Protein AF-A0A386WQY4-F1 (afdb_monomer_lite)

InterPro domains:
  IPR002477 Peptidoglycan binding-like [PF01471] (412-459)
  IPR017853 Glycoside hydrolase superfamily [SSF51445] (83-223)
  IPR036365 PGBD-like superfamily [SSF47090] (406-459)
  IPR036366 PGBD superfamily [G3DSA:1.10.101.10] (400-471)

Secondary structure (DSSP, 8-state):
-HHHHHHTTT--EEEEEE-TTPPPPPTTSTTTHHHHHTTPEEEEEESS--HHHHHHHHTTPPTT--EEEEESSSGGG--SSPPPHHHHHHHHHHHHHHHTTSTTGGGEEE--EEEHHHHHHSTT--TTS-SS--S-EEEEEEE-TT---HHHHTHHHHHHHHHH-PPEEEEEEEE-SSTTHHHHHHHHHHHHHHHT-S-EEE--SGGG--TTSTTHHHHHHHHHHHHS-B--HHHHHHHHHHHHHHGGGT--GGGS--SPPTT--SSTT--TTTPPTT-HHHHS-HHHHHH-SSB--EEEE---EEEETTEEEEHHHHHHHHHHHHHTT-GGGTTEEEEEE-SSSS--EEEETTS------GGGGTSEEEEE-HHHHHTT----HHHHHHHHHTTSS-TTTTTTS-EETT-BSHHHHHHHHHHHHTT---SS-SSB--HHHHHHHHHHHHTTT----S-EE-HHHHHHHHHHHHHHHTTTPPPP---S-PPPHHHHHHHHHHHHTT-PPP-

pLDDT: mean 82.4, std 17.1, range [25.8, 98.62]

Sequence (511 aa):
MAEMLARFEGTGVGRIFVGPGDPLPSWDGPVLGPLVAAGAVVHLSYKTNPLADVLAWVARKPPGLLLKLTRNHEPEQQRGGDPTVAQFHAAWAELVAALADVPGRDEMLLGPVYTRYWWEKHPGDRRWLLRVPVDFVGWDVYSDLGYRSPADLLSIPRQVAAETGVPYLVAELGALPGAGRAAWMRAMVAAIAADGGLTACWYHREGWDLTDQPDLPVWQAIIKEATVTTAPPNLLAVRALLLAELGLHGLAPGEVGIVGDPAHRGGYHCGRDRVVSGDYSVVESSRDRAGLSGYASGLDVGEFSVRSGGTTHNLRTFSTWMVRQCASGAADARDIREVIYSPDGRTVRRWDACGRRTSGDGSHVYHTHFSFFRDATKAGRDLTPLFRRYLAEIGLTTTEGVAQMFCKHGDRGENVRALQYALHNIGFPPGTIDGTYGDATAAALKKAEASIGVTSDGKTYDADSYTRIQALFVKRFSAGERGPKGDPGGLTMDQVATELAARITAGPAAT

Radius of gyration: 27.29 Å; chains: 1; bounding box: 58×56×79 Å

Organism: NCBI:txid479978

Foldseek 3Di:
DLVVCVLQPLAQEDEDEAAAPRADDACCDPRNVNCVVVLHAYEYEYENDDLVSVLVRVLRDDPPHAYEYAYQAALVVVPRRRDDLVVLQVVVVVNCVVLVPDPCSVSYFYEYEHEPVSCVVVPPDCSNPHPDDGQEYEYAFEEEPVLDALCVRCVVQVVVCVVPVHAYAYSEYFYADDPCPLVSVLRNLLSCVLSVHPYHDYDQDDRGHPPPDPCSVSSSVSSCLQQAEFAFLQLLVQLLVCCLQFVVFPWDSLQWFFAADPVDAADQNAAPNRYDVVGCQQPLDPLSVVLGTSYRQKTKTFWGWDQAPNDIDIQLNVLVVLLVCCVVPPVLNVQWQKKWADNPLAAIFMDGPSPPGTGDDNVRSGIMMIGGRSNCSSVVPNNCPSVQVVCVVRPSAPPVPPVVLKDFAQDFDSSQLSLQVLLVLLPQHLPDSHRHRHPSQLNSLQVQCVVVVDHDSSGICHPVSVVSSSVSVCVSCSVGNHHPDPDPDDDDPVVVVVVVVVVVVPPDDDD

Structure (mmCIF, N/CA/C/O backbone):
data_AF-A0A386WQY4-F1
#
_entry.id   AF-A0A386WQY4-F1
#
loop_
_atom_site.group_PDB
_atom_site.id
_atom_site.type_symbol
_atom_site.label_atom_id
_atom_site.label_alt_id
_atom_site.label_comp_id
_atom_site.label_asym_id
_atom_site.label_entity_id
_atom_site.label_seq_id
_atom_site.pdbx_PDB_ins_code
_atom_site.Cartn_x
_atom_site.Cartn_y
_atom_site.Cartn_z
_atom_site.occupancy
_atom_site.B_iso_or_equiv
_atom_site.auth_seq_id
_atom_site.auth_comp_id
_atom_site.auth_asym_id
_atom_site.auth_atom_id
_atom_site.pdbx_PDB_model_num
ATOM 1 N N . MET A 1 1 ? 24.346 -7.335 -8.494 1.00 88.38 1 MET A N 1
ATOM 2 C CA . MET A 1 1 ? 22.966 -7.359 -7.956 1.00 88.38 1 MET A CA 1
ATOM 3 C C . MET A 1 1 ? 22.938 -7.543 -6.443 1.00 88.38 1 MET A C 1
ATOM 5 O O . MET A 1 1 ? 22.289 -6.746 -5.786 1.00 88.38 1 MET A O 1
ATOM 9 N N . ALA A 1 2 ? 23.652 -8.524 -5.876 1.00 89.25 2 ALA A N 1
ATOM 10 C CA . ALA A 1 2 ? 23.697 -8.732 -4.420 1.00 89.25 2 ALA A CA 1
ATOM 11 C C . ALA A 1 2 ? 24.032 -7.452 -3.623 1.00 89.25 2 ALA A C 1
ATOM 13 O O . ALA A 1 2 ? 23.336 -7.129 -2.668 1.00 89.25 2 ALA A O 1
ATOM 14 N N . GLU A 1 3 ? 25.021 -6.675 -4.074 1.00 90.44 3 GLU A N 1
ATOM 15 C CA . GLU A 1 3 ? 25.376 -5.385 -3.461 1.00 90.44 3 GLU A CA 1
ATOM 16 C C . GLU A 1 3 ? 24.225 -4.369 -3.483 1.00 90.44 3 GLU A C 1
ATOM 18 O O . GLU A 1 3 ? 23.991 -3.682 -2.494 1.00 90.44 3 GLU A O 1
ATOM 23 N N . MET A 1 4 ? 23.463 -4.307 -4.580 1.00 88.38 4 MET A N 1
ATOM 24 C CA . MET A 1 4 ? 22.292 -3.430 -4.679 1.00 88.38 4 MET A CA 1
ATOM 25 C C . MET A 1 4 ? 21.204 -3.858 -3.696 1.00 88.38 4 MET A C 1
ATOM 27 O O . MET A 1 4 ? 20.668 -3.014 -2.992 1.00 88.38 4 MET A O 1
ATOM 31 N N . LEU A 1 5 ? 20.914 -5.156 -3.583 1.00 87.62 5 LEU A N 1
ATOM 32 C CA . LEU A 1 5 ? 19.920 -5.652 -2.624 1.00 87.62 5 LEU A CA 1
ATOM 33 C C . LEU A 1 5 ? 20.341 -5.415 -1.170 1.00 87.62 5 LEU A C 1
ATOM 35 O O . LEU A 1 5 ? 19.499 -5.078 -0.346 1.00 87.62 5 LEU A O 1
ATOM 39 N N . ALA A 1 6 ? 21.636 -5.531 -0.866 1.00 87.50 6 ALA A N 1
ATOM 40 C CA . ALA A 1 6 ? 22.165 -5.192 0.453 1.00 87.50 6 ALA A CA 1
ATOM 41 C C . ALA A 1 6 ? 22.051 -3.687 0.748 1.00 87.50 6 ALA A C 1
ATOM 43 O O . ALA A 1 6 ? 21.754 -3.293 1.873 1.00 87.50 6 ALA A O 1
ATOM 44 N N . ARG A 1 7 ? 22.260 -2.832 -0.262 1.00 87.19 7 ARG A N 1
ATOM 45 C CA . ARG A 1 7 ? 22.142 -1.372 -0.128 1.00 87.19 7 ARG A CA 1
ATOM 46 C C . ARG A 1 7 ? 20.685 -0.904 -0.073 1.00 87.19 7 ARG A C 1
ATOM 48 O O . ARG A 1 7 ? 20.400 0.105 0.562 1.00 87.19 7 ARG A O 1
ATOM 55 N N . PHE A 1 8 ? 19.766 -1.630 -0.700 1.00 85.62 8 PHE A N 1
ATOM 56 C CA . PHE A 1 8 ? 18.338 -1.322 -0.771 1.00 85.62 8 PHE A CA 1
ATOM 57 C C . PHE A 1 8 ? 17.513 -2.476 -0.183 1.00 85.62 8 PHE A C 1
ATOM 59 O O . PHE A 1 8 ? 16.741 -3.137 -0.883 1.00 85.62 8 PHE A O 1
ATOM 66 N N . GLU A 1 9 ? 17.697 -2.731 1.115 1.00 79.88 9 GLU A N 1
ATOM 67 C CA . GLU A 1 9 ? 16.970 -3.777 1.842 1.00 79.88 9 GLU A CA 1
ATOM 68 C C . GLU A 1 9 ? 15.447 -3.599 1.700 1.00 79.88 9 GLU A C 1
ATOM 70 O O . GLU A 1 9 ? 14.927 -2.484 1.756 1.00 79.88 9 GLU A O 1
ATOM 75 N N . GLY A 1 10 ? 14.729 -4.705 1.486 1.00 73.62 10 GLY A N 1
ATOM 76 C CA . GLY A 1 10 ? 13.286 -4.698 1.220 1.00 73.62 10 GLY A CA 1
ATOM 77 C C . GLY A 1 10 ? 12.912 -4.489 -0.252 1.00 73.62 10 GLY A C 1
ATOM 78 O O . GLY A 1 10 ? 11.730 -4.397 -0.569 1.00 73.62 10 GLY A O 1
ATOM 79 N N . THR A 1 11 ? 13.882 -4.428 -1.173 1.00 83.69 11 THR A N 1
ATOM 80 C CA . THR A 1 11 ? 13.606 -4.352 -2.618 1.00 83.69 11 THR A CA 1
ATOM 81 C C . THR A 1 11 ? 12.662 -5.473 -3.066 1.00 83.69 11 THR A C 1
ATOM 83 O O . THR A 1 11 ? 13.026 -6.646 -3.075 1.00 83.69 11 THR A O 1
ATOM 86 N N . GLY A 1 12 ? 11.448 -5.098 -3.480 1.00 81.19 12 GLY A N 1
ATOM 87 C CA . GLY A 1 12 ? 10.424 -6.043 -3.938 1.00 81.19 12 GLY A CA 1
ATOM 88 C C . GLY A 1 12 ? 10.529 -6.431 -5.416 1.00 81.19 12 GLY A C 1
ATOM 89 O O . GLY A 1 12 ? 9.867 -7.372 -5.850 1.00 81.19 12 GLY A O 1
ATOM 90 N N . VAL A 1 13 ? 11.332 -5.715 -6.209 1.00 88.62 13 VAL A N 1
ATOM 91 C CA . VAL A 1 13 ? 11.499 -5.954 -7.650 1.00 88.62 13 VAL A CA 1
ATOM 92 C C . VAL A 1 13 ? 12.887 -5.535 -8.128 1.00 88.62 13 VAL A C 1
ATOM 94 O O . VAL A 1 13 ? 13.375 -4.467 -7.770 1.00 88.62 13 VAL A O 1
ATOM 97 N N . GLY A 1 14 ? 13.506 -6.351 -8.978 1.00 93.00 14 GLY A N 1
ATOM 98 C CA . GLY A 1 14 ? 14.707 -5.983 -9.725 1.00 93.00 14 GLY A CA 1
ATOM 99 C C . GLY A 1 14 ? 14.423 -5.963 -11.222 1.00 93.00 14 GLY A C 1
ATOM 100 O O . GLY A 1 14 ? 14.072 -7.000 -11.792 1.00 93.00 14 GLY A O 1
ATOM 101 N N . ARG A 1 15 ? 14.589 -4.802 -11.870 1.00 94.75 15 ARG A N 1
ATOM 102 C CA . ARG A 1 15 ? 14.500 -4.687 -13.333 1.00 94.75 15 ARG A CA 1
ATOM 103 C C . ARG A 1 15 ? 15.867 -4.910 -13.979 1.00 94.75 15 ARG A C 1
ATOM 105 O O . ARG A 1 15 ? 16.850 -4.283 -13.591 1.00 94.75 15 ARG A O 1
ATOM 112 N N . ILE A 1 16 ? 15.923 -5.809 -14.958 1.00 95.31 16 ILE A N 1
ATOM 113 C CA . ILE A 1 16 ? 17.134 -6.205 -15.683 1.00 95.31 16 ILE A CA 1
ATOM 114 C C . ILE A 1 16 ? 16.972 -5.862 -17.158 1.00 95.31 16 ILE A C 1
ATOM 116 O O . ILE A 1 16 ? 15.950 -6.192 -17.759 1.00 95.31 16 ILE A O 1
ATOM 120 N N . PHE A 1 17 ? 18.003 -5.254 -17.739 1.00 92.88 17 PHE A N 1
ATOM 121 C CA . PHE A 1 17 ? 18.056 -4.911 -19.156 1.00 92.88 17 PHE A CA 1
ATOM 122 C C . PHE A 1 17 ? 19.018 -5.845 -19.876 1.00 92.88 17 PHE A C 1
ATOM 124 O O . PHE A 1 17 ? 20.157 -6.012 -19.443 1.00 92.88 17 PHE A O 1
ATOM 131 N N . VAL A 1 18 ? 18.552 -6.434 -20.972 1.00 92.44 18 VAL A N 1
ATOM 132 C CA . VAL A 1 18 ? 19.362 -7.240 -21.890 1.00 92.44 18 VAL A CA 1
ATOM 133 C C . VAL A 1 18 ? 19.385 -6.520 -23.231 1.00 92.44 18 VAL A C 1
ATOM 135 O O . VAL A 1 18 ? 18.332 -6.282 -23.836 1.00 92.44 18 VAL A O 1
ATOM 138 N N . GLY A 1 19 ? 20.582 -6.103 -23.644 1.00 87.25 19 GLY A N 1
ATOM 139 C CA . GLY A 1 19 ? 20.791 -5.369 -24.880 1.00 87.25 19 GLY A CA 1
ATOM 140 C C . GLY A 1 19 ? 20.633 -6.254 -26.119 1.00 87.25 19 GLY A C 1
ATOM 141 O O . GLY A 1 19 ? 20.588 -7.483 -26.017 1.00 87.25 19 GLY A O 1
ATOM 142 N N . PRO A 1 20 ? 20.546 -5.644 -27.313 1.00 84.31 20 PRO A N 1
ATOM 143 C CA . PRO A 1 20 ? 20.486 -6.397 -28.555 1.00 84.31 20 PRO A CA 1
ATOM 144 C C . PRO A 1 20 ? 21.700 -7.320 -28.720 1.00 84.31 20 PRO A C 1
ATOM 146 O O . PRO A 1 20 ? 22.834 -6.855 -28.803 1.00 84.31 20 PRO A O 1
ATOM 149 N N . GLY A 1 21 ? 21.452 -8.629 -28.797 1.00 81.62 21 GLY A N 1
ATOM 150 C CA . GLY A 1 21 ? 22.493 -9.647 -28.982 1.00 81.62 21 GLY A CA 1
ATOM 151 C C . GLY A 1 21 ? 23.150 -10.144 -27.690 1.00 81.62 21 GLY A C 1
ATOM 152 O O . GLY A 1 21 ? 23.906 -11.114 -27.748 1.00 81.62 21 GLY A O 1
ATOM 153 N N . ASP A 1 22 ? 22.831 -9.554 -26.536 1.00 90.50 22 ASP A N 1
ATOM 154 C CA . ASP A 1 22 ? 23.326 -10.036 -25.249 1.00 90.50 22 ASP A CA 1
ATOM 155 C C . ASP A 1 22 ? 22.597 -11.328 -24.825 1.00 90.50 22 ASP A C 1
ATOM 157 O O . ASP A 1 22 ? 21.386 -11.479 -25.055 1.00 90.50 22 ASP A O 1
ATOM 161 N N . PRO A 1 23 ? 23.298 -12.283 -24.186 1.00 93.50 23 PRO A N 1
ATOM 162 C CA . PRO A 1 23 ? 22.673 -13.498 -23.683 1.00 93.50 23 PRO A CA 1
ATOM 163 C C . PRO A 1 23 ? 21.747 -13.202 -22.495 1.00 93.50 23 PRO A C 1
ATOM 165 O O . PRO A 1 23 ? 22.026 -12.347 -21.652 1.00 93.50 23 PRO A O 1
ATOM 168 N N . LEU A 1 24 ? 20.662 -13.974 -22.384 1.00 96.69 24 LEU A N 1
ATOM 169 C CA . LEU A 1 24 ? 19.783 -13.932 -21.214 1.00 96.69 24 LEU A CA 1
ATOM 170 C C . LEU A 1 24 ? 20.552 -14.405 -19.961 1.00 96.69 24 LEU A C 1
ATOM 172 O O . LEU A 1 24 ? 21.191 -15.460 -20.010 1.00 96.69 24 LEU A O 1
ATOM 176 N N . PRO A 1 25 ? 20.495 -13.675 -18.831 1.00 96.81 25 PRO A N 1
ATOM 177 C CA . PRO A 1 25 ? 21.245 -14.037 -17.630 1.00 96.81 25 PRO A CA 1
ATOM 178 C C . PRO A 1 25 ? 20.718 -15.337 -17.006 1.00 96.81 25 PRO A C 1
ATOM 180 O O . PRO A 1 25 ? 19.513 -15.584 -17.011 1.00 96.81 25 PRO A O 1
ATOM 183 N N . SER A 1 26 ? 21.593 -16.176 -16.442 1.00 97.19 26 SER A N 1
ATOM 184 C CA . SER A 1 26 ? 21.162 -17.421 -15.786 1.00 97.19 26 SER A CA 1
ATOM 185 C C . SER A 1 26 ? 20.431 -17.149 -14.465 1.00 97.19 26 SER A C 1
ATOM 187 O O . SER A 1 26 ? 20.742 -16.186 -13.760 1.00 97.19 26 SER A O 1
ATOM 189 N N . TRP A 1 27 ? 19.460 -18.006 -14.127 1.00 97.31 27 TRP A N 1
ATOM 190 C CA . TRP A 1 27 ? 18.611 -17.878 -12.930 1.00 97.31 27 TRP A CA 1
ATOM 191 C C . TRP A 1 27 ? 19.378 -17.987 -11.609 1.00 97.31 27 TRP A C 1
ATOM 193 O O . TRP A 1 27 ? 18.999 -17.357 -10.629 1.00 97.31 27 TRP A O 1
ATOM 203 N N . ASP A 1 28 ? 20.463 -18.752 -11.597 1.00 96.31 28 ASP A N 1
ATOM 204 C CA . ASP A 1 28 ? 21.390 -18.957 -10.480 1.00 96.31 28 ASP A CA 1
ATOM 205 C C . ASP A 1 28 ? 22.640 -18.061 -10.560 1.00 96.31 28 ASP A C 1
ATOM 207 O O . ASP A 1 28 ? 23.502 -18.094 -9.684 1.00 96.31 28 ASP A O 1
ATOM 211 N N . GLY A 1 29 ? 22.748 -17.252 -11.616 1.00 96.12 29 GLY A N 1
ATOM 212 C CA . GLY A 1 29 ? 23.915 -16.430 -11.892 1.00 96.12 29 GLY A CA 1
ATOM 213 C C . GLY A 1 29 ? 24.003 -15.178 -11.016 1.00 96.12 29 GLY A C 1
ATOM 214 O O . GLY A 1 29 ? 23.072 -14.833 -10.289 1.00 96.12 29 GLY A O 1
ATOM 215 N N . PRO A 1 30 ? 25.091 -14.399 -11.136 1.00 95.56 30 PRO A N 1
ATOM 216 C CA . PRO A 1 30 ? 25.353 -13.234 -10.280 1.00 95.56 30 PRO A CA 1
ATOM 217 C C . PRO A 1 30 ? 24.360 -12.069 -10.462 1.00 95.56 30 PRO A C 1
ATOM 219 O O . PRO A 1 30 ? 24.329 -11.135 -9.651 1.00 95.56 30 PRO A O 1
ATOM 222 N N . VAL A 1 31 ? 23.560 -12.099 -11.535 1.00 94.31 31 VAL A N 1
ATOM 223 C CA . VAL A 1 31 ? 22.532 -11.093 -11.830 1.00 94.31 31 VAL A CA 1
ATOM 224 C C . VAL A 1 31 ? 21.185 -11.497 -11.235 1.00 94.31 31 VAL A C 1
ATOM 226 O O . VAL A 1 31 ? 20.646 -10.741 -10.432 1.00 94.31 31 VAL A O 1
ATOM 229 N N . LEU A 1 32 ? 20.651 -12.669 -11.598 1.00 97.06 32 LEU A N 1
ATOM 230 C CA . LEU A 1 32 ? 19.316 -13.096 -11.164 1.00 97.06 32 LEU A CA 1
ATOM 231 C C . LEU A 1 32 ? 19.326 -13.864 -9.845 1.00 97.06 32 LEU A C 1
ATOM 233 O O . LEU A 1 32 ? 18.408 -13.678 -9.055 1.00 97.06 32 LEU A O 1
ATOM 237 N N . GLY A 1 33 ? 20.360 -14.662 -9.574 1.00 96.19 33 GLY A N 1
ATOM 238 C CA . GLY A 1 33 ? 20.466 -15.494 -8.372 1.00 96.19 33 GLY A CA 1
ATOM 239 C C . GLY A 1 33 ? 20.189 -14.729 -7.074 1.00 96.19 33 GLY A C 1
ATOM 240 O O . GLY A 1 33 ? 19.375 -15.193 -6.278 1.00 96.19 33 GLY A O 1
ATOM 241 N N . PRO A 1 34 ? 20.754 -13.520 -6.871 1.00 95.00 34 PRO A N 1
ATOM 242 C CA . PRO A 1 34 ? 20.434 -12.712 -5.696 1.00 95.00 34 PRO A CA 1
ATOM 243 C C . PRO A 1 34 ? 18.958 -12.288 -5.600 1.00 95.00 34 PRO A C 1
ATOM 245 O O . PRO A 1 34 ? 18.411 -12.266 -4.502 1.00 95.00 34 PRO A O 1
ATOM 248 N N . LEU A 1 35 ? 18.296 -11.978 -6.723 1.00 91.00 35 LEU A N 1
ATOM 249 C CA . LEU A 1 35 ? 16.865 -11.630 -6.738 1.00 91.00 35 LEU A CA 1
ATOM 250 C C . LEU A 1 35 ? 15.997 -12.847 -6.420 1.00 91.00 35 LEU A C 1
ATOM 252 O O . LEU A 1 35 ? 15.073 -12.744 -5.617 1.00 91.00 35 LEU A O 1
ATOM 256 N N . VAL A 1 36 ? 16.335 -13.998 -7.007 1.00 89.00 36 VAL A N 1
ATOM 257 C CA . VAL A 1 36 ? 15.668 -15.278 -6.740 1.00 89.00 36 VAL A CA 1
ATOM 258 C C . VAL A 1 36 ? 15.781 -15.635 -5.259 1.00 89.00 36 VAL A C 1
ATOM 260 O O . VAL A 1 36 ? 14.773 -15.938 -4.628 1.00 89.00 36 VAL A O 1
ATOM 263 N N . ALA A 1 37 ? 16.983 -15.543 -4.684 1.00 85.12 37 ALA A N 1
ATOM 264 C CA . ALA A 1 37 ? 17.224 -15.839 -3.273 1.00 85.12 37 ALA A CA 1
ATOM 265 C C . ALA A 1 37 ? 16.461 -14.896 -2.326 1.00 85.12 37 ALA A C 1
ATOM 267 O O . ALA A 1 37 ? 16.034 -15.319 -1.255 1.00 85.12 37 ALA A O 1
ATOM 268 N N . ALA A 1 38 ? 16.264 -13.637 -2.726 1.00 79.38 38 ALA A N 1
ATOM 269 C CA . ALA A 1 38 ? 15.490 -12.657 -1.967 1.00 79.38 38 ALA A CA 1
ATOM 270 C C . ALA A 1 38 ? 13.965 -12.792 -2.152 1.00 79.38 38 ALA A C 1
ATOM 272 O O . ALA A 1 38 ? 13.213 -12.073 -1.498 1.00 79.38 38 ALA A O 1
ATOM 273 N N . GLY A 1 39 ? 13.493 -13.660 -3.057 1.00 81.62 39 GLY A N 1
ATOM 274 C CA . GLY A 1 39 ? 12.077 -13.734 -3.431 1.00 81.62 39 GLY A CA 1
ATOM 275 C C . GLY A 1 39 ? 11.560 -12.463 -4.118 1.00 81.62 39 GLY A C 1
ATOM 276 O O . GLY A 1 39 ? 10.354 -12.221 -4.143 1.00 81.62 39 GLY A O 1
ATOM 277 N N . ALA A 1 40 ? 12.457 -11.632 -4.656 1.00 85.31 40 ALA A N 1
ATOM 278 C CA . ALA A 1 40 ? 12.096 -10.401 -5.342 1.00 85.31 40 ALA A CA 1
ATOM 279 C C . ALA A 1 40 ? 11.530 -10.705 -6.736 1.00 85.31 40 ALA A C 1
ATOM 281 O O . ALA A 1 40 ? 11.987 -11.615 -7.429 1.00 85.31 40 ALA A O 1
ATOM 282 N N . VAL A 1 41 ? 10.568 -9.897 -7.185 1.00 89.25 41 VAL A N 1
ATOM 283 C CA . VAL A 1 41 ? 10.041 -9.991 -8.552 1.00 89.25 41 VAL A CA 1
ATOM 284 C C . VAL A 1 41 ? 11.166 -9.697 -9.543 1.00 89.25 41 VAL A C 1
ATOM 286 O O . VAL A 1 41 ? 11.862 -8.687 -9.426 1.00 89.25 41 VAL A O 1
ATOM 289 N N . VAL A 1 42 ? 11.319 -10.538 -10.563 1.00 95.25 42 VAL A N 1
ATOM 290 C CA . VAL A 1 42 ? 12.253 -10.267 -11.664 1.00 95.25 42 VAL A CA 1
ATOM 291 C C . VAL A 1 42 ? 11.492 -9.560 -12.775 1.00 95.25 42 VAL A C 1
ATOM 293 O O . VAL A 1 42 ? 10.530 -10.113 -13.293 1.00 95.25 42 VAL A O 1
ATOM 296 N N . HIS A 1 43 ? 11.907 -8.354 -13.173 1.00 97.56 43 HIS A N 1
ATOM 297 C CA . HIS A 1 43 ? 11.387 -7.681 -14.370 1.00 97.56 43 HIS A CA 1
ATOM 298 C C . HIS A 1 43 ? 12.448 -7.665 -15.465 1.00 97.56 43 HIS A C 1
ATOM 300 O O . HIS A 1 43 ? 13.339 -6.824 -15.471 1.00 97.56 43 HIS A O 1
ATOM 306 N N . LEU A 1 44 ? 12.357 -8.593 -16.413 1.00 97.31 44 LEU A N 1
ATOM 3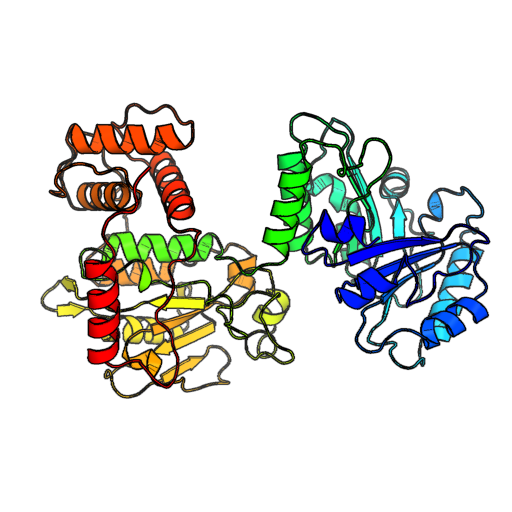07 C CA . LEU A 1 44 ? 13.285 -8.663 -17.534 1.00 97.31 44 LEU A CA 1
ATOM 308 C C . LEU A 1 44 ? 12.777 -7.821 -18.713 1.00 97.31 44 LEU A C 1
ATOM 310 O O . LEU A 1 44 ? 11.714 -8.089 -19.273 1.00 97.31 44 LEU A O 1
ATOM 314 N N . SER A 1 45 ? 13.565 -6.825 -19.111 1.00 95.56 45 SER A N 1
ATOM 315 C CA . SER A 1 45 ? 13.410 -6.060 -20.349 1.00 95.56 45 SER A CA 1
ATOM 316 C C . SER A 1 45 ? 14.507 -6.467 -21.332 1.00 95.56 45 SER A C 1
ATOM 318 O O . SER A 1 45 ? 15.684 -6.287 -21.040 1.00 95.56 45 SER A O 1
ATOM 320 N N . TYR A 1 46 ? 14.149 -7.003 -22.497 1.00 93.88 46 TYR A N 1
ATOM 321 C CA . TYR A 1 46 ? 15.129 -7.508 -23.468 1.00 93.88 46 TYR A CA 1
ATOM 322 C C . TYR A 1 46 ? 14.829 -7.041 -24.895 1.00 93.88 46 TYR A C 1
ATOM 324 O O . TYR A 1 46 ? 13.680 -6.726 -25.225 1.00 93.88 46 TYR A O 1
ATOM 332 N N . LYS A 1 47 ? 15.860 -6.989 -25.747 1.00 89.06 47 LYS A N 1
ATOM 333 C CA . LYS A 1 47 ? 15.745 -6.665 -27.179 1.00 89.06 47 LYS A CA 1
ATOM 334 C C . LYS A 1 47 ? 16.317 -7.802 -28.031 1.00 89.06 47 LYS A C 1
ATOM 336 O O . LYS A 1 47 ? 17.315 -8.409 -27.675 1.00 89.06 47 LYS A O 1
ATOM 341 N N . THR A 1 48 ? 15.667 -8.081 -29.162 1.00 81.31 48 THR A N 1
ATOM 342 C CA . THR A 1 48 ? 16.159 -8.944 -30.262 1.00 81.31 48 THR A CA 1
ATOM 343 C C . THR A 1 48 ? 16.553 -10.403 -29.947 1.00 81.31 48 THR A C 1
ATOM 345 O O . THR A 1 48 ? 16.980 -11.094 -30.869 1.00 81.31 48 THR A O 1
ATOM 348 N N . ASN A 1 49 ? 16.398 -10.919 -28.719 1.00 91.25 49 ASN A N 1
ATOM 349 C CA . ASN A 1 49 ? 16.635 -12.344 -28.438 1.00 91.25 49 ASN A CA 1
ATOM 350 C C . ASN A 1 49 ? 15.652 -13.243 -29.225 1.00 91.25 49 ASN A C 1
ATOM 352 O O . ASN A 1 49 ? 14.452 -12.929 -29.271 1.00 91.25 49 ASN A O 1
ATOM 356 N N . PRO A 1 50 ? 16.123 -14.359 -29.823 1.00 92.62 50 PRO A N 1
ATOM 357 C CA . PRO A 1 50 ? 15.257 -15.337 -30.476 1.00 92.62 50 PRO A CA 1
ATOM 358 C C . PRO A 1 50 ? 14.207 -15.895 -29.514 1.00 92.62 50 PRO A C 1
ATOM 360 O O . PRO A 1 50 ? 14.505 -16.198 -28.359 1.00 92.62 50 PRO A O 1
ATOM 363 N N . LEU A 1 51 ? 12.975 -16.083 -29.997 1.00 93.88 51 LEU A N 1
ATOM 364 C CA . LEU A 1 51 ? 11.882 -16.590 -29.164 1.00 93.88 51 LEU A CA 1
ATOM 365 C C . LEU A 1 51 ? 12.210 -17.961 -28.555 1.00 93.88 51 LEU A C 1
ATOM 367 O O . LEU A 1 51 ? 11.931 -18.181 -27.382 1.00 93.88 51 LEU A O 1
ATOM 371 N N . ALA A 1 52 ? 12.852 -18.854 -29.313 1.00 94.69 52 ALA A N 1
ATOM 372 C CA . ALA A 1 52 ? 13.256 -20.171 -28.820 1.00 94.69 52 ALA A CA 1
ATOM 373 C C . ALA A 1 52 ? 14.162 -20.083 -27.577 1.00 94.69 52 ALA A C 1
ATOM 375 O O . ALA A 1 52 ? 13.963 -20.828 -26.616 1.00 94.69 52 ALA A O 1
ATOM 376 N N . ASP A 1 53 ? 15.095 -19.128 -27.554 1.00 95.25 53 ASP A N 1
ATOM 377 C CA . ASP A 1 53 ? 16.000 -18.922 -26.421 1.00 95.25 53 ASP A CA 1
ATOM 378 C C . ASP A 1 53 ? 15.251 -18.369 -25.206 1.00 95.25 53 ASP A C 1
ATOM 380 O O . ASP A 1 53 ? 15.488 -18.802 -24.077 1.00 95.25 53 ASP A O 1
ATOM 384 N N . VAL A 1 54 ? 14.303 -17.453 -25.436 1.00 95.44 54 VAL A N 1
ATOM 385 C CA . VAL A 1 54 ? 13.429 -16.908 -24.386 1.00 95.44 54 VAL A CA 1
ATOM 386 C C . VAL A 1 54 ? 12.568 -18.013 -23.777 1.00 95.44 54 VAL A C 1
ATOM 388 O O . VAL A 1 54 ? 12.507 -18.121 -22.556 1.00 95.44 54 VAL A O 1
ATOM 391 N N . LEU A 1 55 ? 11.947 -18.867 -24.594 1.00 95.56 55 LEU A N 1
ATOM 392 C CA . LEU A 1 55 ? 11.133 -19.988 -24.114 1.00 95.56 55 LEU A CA 1
ATOM 393 C C . LEU A 1 55 ? 11.975 -20.996 -23.327 1.00 95.56 55 LEU A C 1
ATOM 395 O O . LEU A 1 55 ? 11.579 -21.414 -22.240 1.00 95.56 55 LEU A O 1
ATOM 399 N N . ALA A 1 56 ? 13.168 -21.338 -23.823 1.00 95.38 56 ALA A N 1
ATOM 400 C CA . ALA A 1 56 ? 14.091 -22.220 -23.115 1.00 95.38 56 ALA A CA 1
ATOM 401 C C . ALA A 1 56 ? 14.552 -21.616 -21.778 1.00 95.38 56 ALA A C 1
ATOM 403 O O . ALA A 1 56 ? 14.740 -22.338 -20.798 1.00 95.38 56 ALA A O 1
ATOM 404 N N . TRP A 1 57 ? 14.739 -20.297 -21.723 1.00 96.31 57 TRP A N 1
ATOM 405 C CA . TRP A 1 57 ? 15.087 -19.581 -20.501 1.00 96.31 57 TRP A CA 1
ATOM 406 C C . TRP A 1 57 ? 13.924 -19.540 -19.500 1.00 96.31 57 TRP A C 1
ATOM 408 O O . TRP A 1 57 ? 14.132 -19.861 -18.329 1.00 96.31 57 TRP A O 1
ATOM 418 N N . VAL A 1 58 ? 12.703 -19.240 -19.956 1.00 95.75 58 VAL A N 1
ATOM 419 C CA . VAL A 1 58 ? 11.477 -19.266 -19.137 1.00 95.75 58 VAL A CA 1
ATOM 420 C C . VAL A 1 58 ? 11.223 -20.659 -18.565 1.00 95.75 58 VAL A C 1
ATOM 422 O O . VAL A 1 58 ? 10.909 -20.776 -17.386 1.00 95.75 58 VAL A O 1
ATOM 425 N N . ALA A 1 59 ? 11.435 -21.720 -19.348 1.00 94.12 59 ALA A N 1
ATOM 426 C CA . ALA A 1 59 ? 11.251 -23.101 -18.897 1.00 94.12 59 ALA A CA 1
ATOM 427 C C . ALA A 1 59 ? 12.160 -23.496 -17.715 1.00 94.12 59 ALA A C 1
ATOM 429 O O . ALA A 1 59 ? 11.889 -24.477 -17.029 1.00 94.12 59 ALA A O 1
ATOM 430 N N . ARG A 1 60 ? 13.240 -22.741 -17.468 1.00 95.00 60 ARG A N 1
ATOM 431 C CA . ARG A 1 60 ? 14.155 -22.932 -16.330 1.00 95.00 60 ARG A CA 1
ATOM 432 C C . ARG A 1 60 ? 13.869 -21.993 -15.152 1.00 95.00 60 ARG A C 1
ATOM 434 O O . ARG A 1 60 ? 14.650 -21.980 -14.203 1.00 95.00 60 ARG A O 1
ATOM 441 N N . LYS A 1 61 ? 12.796 -21.193 -15.209 1.00 94.38 61 LYS A N 1
ATOM 442 C CA . LYS A 1 61 ? 12.409 -20.278 -14.128 1.00 94.38 61 LYS A CA 1
ATOM 443 C C . LYS A 1 61 ? 12.130 -21.069 -12.842 1.00 94.38 61 LYS A C 1
ATOM 445 O O . LYS A 1 61 ? 11.378 -22.042 -12.892 1.00 94.38 61 LYS A O 1
ATOM 450 N N . PRO A 1 62 ? 12.657 -20.639 -11.682 1.00 91.19 62 PRO A N 1
ATOM 451 C CA . PRO A 1 62 ? 12.281 -21.217 -10.397 1.00 91.19 62 PRO A CA 1
ATOM 452 C C . PRO A 1 62 ? 10.758 -21.135 -10.153 1.00 91.19 62 PRO A C 1
ATOM 454 O O . PRO A 1 62 ? 10.159 -20.090 -10.441 1.00 91.19 62 PRO A O 1
ATOM 457 N N . PRO A 1 63 ? 10.113 -22.193 -9.632 1.00 83.69 63 PRO A N 1
ATOM 458 C CA . PRO A 1 63 ? 8.685 -22.169 -9.307 1.00 83.69 63 PRO A CA 1
ATOM 459 C C . PRO A 1 63 ? 8.391 -21.164 -8.182 1.00 83.69 63 PRO A C 1
ATOM 461 O O . PRO A 1 63 ? 9.224 -20.962 -7.298 1.00 83.69 63 PRO A O 1
ATOM 464 N N . GLY A 1 64 ? 7.228 -20.513 -8.216 1.00 76.88 64 GLY A N 1
ATOM 465 C CA . GLY A 1 64 ? 6.812 -19.499 -7.239 1.00 76.88 64 GLY A CA 1
ATOM 466 C C . GLY A 1 64 ? 7.439 -18.112 -7.431 1.00 76.88 64 GLY A C 1
ATOM 467 O O . GLY A 1 64 ? 7.013 -17.152 -6.790 1.00 76.88 64 GLY A O 1
ATOM 468 N N . LEU A 1 65 ? 8.431 -17.970 -8.318 1.00 83.06 65 LEU A N 1
ATOM 469 C CA . LEU A 1 65 ? 9.031 -16.676 -8.641 1.00 83.06 65 LEU A CA 1
ATOM 470 C C . LEU A 1 65 ? 8.159 -15.914 -9.642 1.00 83.06 65 LEU A C 1
ATOM 472 O O . LEU A 1 65 ? 8.013 -16.353 -10.785 1.00 83.06 65 LEU A O 1
ATOM 476 N N . LEU A 1 66 ? 7.661 -14.741 -9.250 1.00 85.94 66 LEU A N 1
ATOM 477 C CA . LEU A 1 66 ? 6.937 -13.858 -10.161 1.00 85.94 66 LEU A CA 1
ATOM 478 C C . LEU A 1 66 ? 7.904 -13.204 -11.163 1.00 85.94 66 LEU A C 1
ATOM 480 O O . LEU A 1 66 ? 8.865 -12.530 -10.777 1.00 85.94 66 LEU A O 1
ATOM 484 N N . LEU A 1 67 ? 7.614 -13.367 -1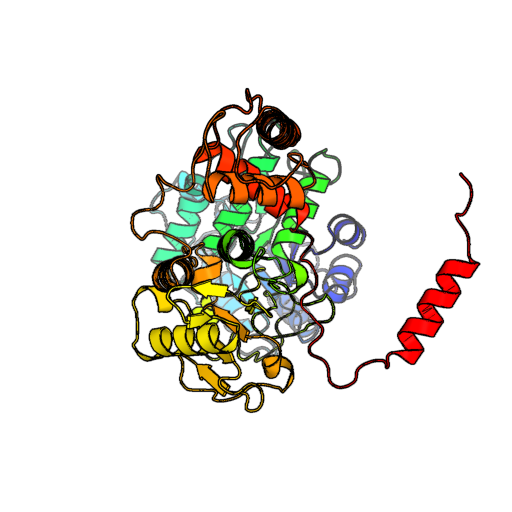2.452 1.00 93.62 67 LEU A N 1
ATOM 485 C CA . LEU A 1 67 ? 8.382 -12.793 -13.556 1.00 93.62 67 LEU A CA 1
ATOM 486 C C . LEU A 1 67 ? 7.547 -11.758 -14.312 1.00 93.62 67 LEU A C 1
ATOM 488 O O . LEU A 1 67 ? 6.471 -12.061 -14.808 1.00 93.62 67 LEU A O 1
ATOM 492 N N . LYS A 1 68 ? 8.077 -10.550 -14.480 1.00 98.00 68 LYS A N 1
ATOM 493 C CA . LYS A 1 68 ? 7.583 -9.551 -15.432 1.00 98.00 68 LYS A CA 1
ATOM 494 C C . LYS A 1 68 ? 8.448 -9.579 -16.681 1.00 98.00 68 LYS A C 1
ATOM 496 O O . LYS A 1 68 ? 9.671 -9.484 -16.577 1.00 98.00 68 LYS A O 1
ATOM 501 N N . LEU A 1 69 ? 7.834 -9.685 -17.852 1.00 97.38 69 LEU A N 1
ATOM 502 C CA . LEU A 1 69 ? 8.553 -9.803 -19.115 1.00 97.38 69 LEU A CA 1
ATOM 503 C C . LEU A 1 69 ? 8.147 -8.693 -20.085 1.00 97.38 69 LEU A C 1
ATOM 505 O O . LEU A 1 69 ? 6.972 -8.524 -20.413 1.00 97.38 69 LEU A O 1
ATOM 509 N N . THR A 1 70 ? 9.152 -7.974 -20.578 1.00 97.50 70 THR A N 1
ATOM 510 C CA . THR A 1 70 ? 9.003 -6.909 -21.569 1.00 97.50 70 THR A CA 1
ATOM 511 C C . THR A 1 70 ? 9.932 -7.179 -22.747 1.00 97.50 70 THR A C 1
ATOM 513 O O . THR A 1 70 ? 11.156 -7.128 -22.617 1.00 97.50 70 THR A O 1
ATOM 516 N N . ARG A 1 71 ? 9.343 -7.442 -23.917 1.00 95.25 71 ARG A N 1
ATOM 517 C CA . ARG A 1 71 ? 10.062 -7.554 -25.192 1.00 95.25 71 ARG A CA 1
ATOM 518 C C . ARG A 1 71 ? 10.092 -6.196 -25.886 1.00 95.25 71 ARG A C 1
ATOM 520 O O . ARG A 1 71 ? 9.045 -5.569 -26.032 1.00 95.25 71 ARG A O 1
ATOM 527 N N . ASN A 1 72 ? 11.268 -5.790 -26.363 1.00 93.94 72 ASN A N 1
ATOM 528 C CA . ASN A 1 72 ? 11.500 -4.527 -27.070 1.00 93.94 72 ASN A CA 1
ATOM 529 C C . ASN A 1 72 ? 11.017 -3.318 -26.250 1.00 93.94 72 ASN A C 1
ATOM 531 O O . ASN A 1 72 ? 10.030 -2.687 -26.614 1.00 93.94 72 ASN A O 1
ATOM 535 N N . HIS A 1 73 ? 11.678 -3.046 -25.119 1.00 92.69 73 HIS A N 1
ATOM 536 C CA . HIS A 1 73 ? 11.382 -1.866 -24.298 1.00 92.69 73 HIS A CA 1
ATOM 537 C C . HIS A 1 73 ? 11.600 -0.567 -25.086 1.00 92.69 73 HIS A C 1
ATOM 539 O O . HIS A 1 73 ? 12.525 -0.493 -25.897 1.00 92.69 73 HIS A O 1
ATOM 545 N N . GLU A 1 74 ? 10.755 0.430 -24.813 1.00 93.06 74 GLU A N 1
ATOM 546 C CA . GLU A 1 74 ? 10.804 1.782 -25.383 1.00 93.06 74 GLU A CA 1
ATOM 547 C C . GLU A 1 74 ? 10.887 1.825 -26.925 1.00 93.06 74 GLU A C 1
ATOM 549 O O . GLU A 1 74 ? 11.684 2.586 -27.485 1.00 93.06 74 GLU A O 1
ATOM 554 N N . PRO A 1 75 ? 10.077 1.028 -27.652 1.00 94.00 75 PRO A N 1
ATOM 555 C CA . PRO A 1 75 ? 10.217 0.884 -29.101 1.00 94.00 75 PRO A CA 1
ATOM 556 C C . PRO A 1 75 ? 9.980 2.206 -29.849 1.00 94.00 75 PRO A C 1
ATOM 558 O O . PRO A 1 75 ? 10.402 2.365 -30.992 1.00 94.00 75 PRO A O 1
ATOM 561 N N . GLU A 1 76 ? 9.313 3.178 -29.228 1.00 94.69 76 GLU A N 1
ATOM 562 C CA . GLU A 1 76 ? 8.982 4.467 -29.830 1.00 94.69 76 GLU A CA 1
ATOM 563 C C . GLU A 1 76 ? 10.185 5.401 -29.941 1.00 94.69 76 GLU A C 1
ATOM 565 O O . GLU A 1 76 ? 10.133 6.374 -30.700 1.00 94.69 76 GLU A O 1
ATOM 570 N N . GLN A 1 77 ? 11.266 5.115 -29.208 1.00 90.94 77 GLN A N 1
ATOM 571 C CA . GLN A 1 77 ? 12.507 5.873 -29.320 1.00 90.94 77 GLN A CA 1
ATOM 572 C C . GLN A 1 77 ? 13.173 5.681 -30.684 1.00 90.94 77 GLN A C 1
ATOM 574 O O . GLN A 1 77 ? 13.863 6.594 -31.143 1.00 90.94 77 GLN A O 1
ATOM 579 N N . GLN A 1 78 ? 12.949 4.531 -31.331 1.00 91.12 78 GLN A N 1
ATOM 580 C CA . GLN A 1 78 ? 13.554 4.162 -32.612 1.00 91.12 78 GLN A CA 1
ATOM 581 C C . GLN A 1 78 ? 15.093 4.248 -32.559 1.00 91.12 78 GLN A C 1
ATOM 583 O O . GLN A 1 78 ? 15.744 4.797 -33.450 1.00 91.12 78 GLN A O 1
ATOM 588 N N . ARG A 1 79 ? 15.683 3.718 -31.480 1.00 83.25 79 ARG A N 1
ATOM 589 C CA . ARG A 1 79 ? 17.125 3.694 -31.200 1.00 83.25 79 ARG A CA 1
ATOM 590 C C . ARG A 1 79 ? 17.607 2.274 -30.913 1.00 83.25 79 ARG A C 1
ATOM 592 O O . ARG A 1 79 ? 16.959 1.508 -30.215 1.00 83.25 79 ARG A O 1
ATOM 599 N N . GLY A 1 80 ? 18.800 1.935 -31.403 1.00 69.44 80 GLY A N 1
ATOM 600 C CA . GLY A 1 80 ? 19.492 0.702 -31.006 1.00 69.44 80 GLY A CA 1
ATOM 601 C C . GLY A 1 80 ? 18.703 -0.584 -31.289 1.00 69.44 80 GLY A C 1
ATOM 602 O O . GLY A 1 80 ? 18.390 -1.329 -30.367 1.00 69.44 80 GLY A O 1
ATOM 603 N N . GLY A 1 81 ? 18.397 -0.850 -32.563 1.00 76.06 81 GLY A N 1
ATOM 604 C CA . GLY A 1 81 ? 17.752 -2.102 -32.982 1.00 76.06 81 GLY A CA 1
ATOM 605 C C . GLY A 1 81 ? 16.244 -2.178 -32.718 1.00 76.06 81 GLY A C 1
ATOM 606 O O . GLY A 1 81 ? 15.683 -3.272 -32.758 1.00 76.06 81 GLY A O 1
ATOM 607 N N . ASP A 1 82 ? 15.592 -1.043 -32.451 1.00 90.00 82 ASP A N 1
ATOM 608 C CA . ASP A 1 82 ? 14.145 -0.993 -32.240 1.00 90.00 82 ASP A CA 1
ATOM 609 C C . ASP A 1 82 ? 13.355 -1.469 -33.468 1.00 90.00 82 ASP A C 1
ATOM 611 O O . ASP A 1 82 ? 13.697 -1.136 -34.608 1.00 90.00 82 ASP A O 1
ATOM 615 N N . PRO A 1 83 ? 12.267 -2.225 -33.255 1.00 93.06 83 PRO A N 1
ATOM 616 C CA . PRO A 1 83 ? 11.420 -2.688 -34.339 1.00 93.06 83 PRO A CA 1
ATOM 617 C C . PRO A 1 83 ? 10.605 -1.539 -34.946 1.00 93.06 83 PRO A C 1
ATOM 619 O O . PRO A 1 83 ? 10.240 -0.566 -34.281 1.00 93.06 83 PRO A O 1
ATOM 622 N N . THR A 1 84 ? 10.202 -1.705 -36.204 1.00 95.75 84 THR A N 1
ATOM 623 C CA . THR A 1 84 ? 9.054 -0.962 -36.744 1.00 95.75 84 THR A CA 1
ATOM 624 C C . THR A 1 84 ? 7.781 -1.315 -35.965 1.00 95.75 84 THR A C 1
ATOM 626 O O . THR A 1 84 ? 7.694 -2.379 -35.352 1.00 95.75 84 THR A O 1
ATOM 629 N N . VAL A 1 85 ? 6.740 -0.480 -36.044 1.00 96.81 85 VAL A N 1
ATOM 630 C CA . VAL A 1 85 ? 5.438 -0.767 -35.408 1.00 96.81 85 VAL A CA 1
ATOM 631 C C . VAL A 1 85 ? 4.914 -2.155 -35.800 1.00 96.81 85 VAL A C 1
ATOM 633 O O . VAL A 1 85 ? 4.516 -2.933 -34.940 1.00 96.81 85 VAL A O 1
ATOM 636 N N . ALA A 1 86 ? 4.960 -2.506 -37.088 1.00 97.25 86 ALA A N 1
ATOM 637 C CA . ALA A 1 86 ? 4.490 -3.808 -37.561 1.00 97.25 86 ALA A CA 1
ATOM 638 C C . ALA A 1 86 ? 5.292 -4.971 -36.951 1.00 97.25 86 ALA A C 1
ATOM 640 O O . ALA A 1 86 ? 4.707 -5.944 -36.479 1.00 97.25 86 ALA A O 1
ATOM 641 N N . GLN A 1 87 ? 6.621 -4.845 -36.902 1.00 95.81 87 GLN A N 1
ATOM 642 C CA . GLN A 1 87 ? 7.493 -5.842 -36.276 1.00 95.81 87 GLN A CA 1
ATOM 643 C C . GLN A 1 87 ? 7.258 -5.945 -34.765 1.00 95.81 87 GLN A C 1
ATOM 645 O O . GLN A 1 87 ? 7.278 -7.047 -34.228 1.00 95.81 87 GLN A O 1
ATOM 650 N N . PHE A 1 88 ? 6.998 -4.828 -34.080 1.00 96.50 88 PHE A N 1
ATOM 651 C CA . PHE A 1 88 ? 6.689 -4.806 -32.652 1.00 96.50 88 PHE A CA 1
ATOM 652 C C . PHE A 1 88 ? 5.416 -5.599 -32.343 1.00 96.50 88 PHE A C 1
ATOM 654 O O . PHE A 1 88 ? 5.437 -6.492 -31.497 1.00 96.50 88 PHE A O 1
ATOM 661 N N . HIS A 1 89 ? 4.331 -5.328 -33.076 1.00 97.69 89 HIS A N 1
ATOM 662 C CA . HIS A 1 89 ? 3.066 -6.052 -32.920 1.00 97.69 89 HIS A CA 1
ATOM 663 C C . HIS A 1 89 ? 3.207 -7.539 -33.254 1.00 97.69 89 HIS A C 1
ATOM 665 O O . HIS A 1 89 ? 2.726 -8.376 -32.494 1.00 97.69 89 HIS A O 1
ATOM 671 N N . ALA A 1 90 ? 3.905 -7.878 -34.343 1.00 96.81 90 ALA A N 1
ATOM 672 C CA . ALA A 1 90 ? 4.147 -9.270 -34.720 1.00 96.81 90 ALA A CA 1
ATOM 673 C C . ALA A 1 90 ? 4.951 -10.023 -33.645 1.00 96.81 90 ALA A C 1
ATOM 675 O O . ALA A 1 90 ? 4.565 -11.114 -33.234 1.00 96.81 90 ALA A O 1
ATOM 676 N N . ALA A 1 91 ? 6.020 -9.409 -33.131 1.00 95.44 91 ALA A N 1
ATOM 677 C CA . ALA A 1 91 ? 6.863 -9.984 -32.089 1.00 95.44 91 ALA A CA 1
ATOM 678 C C . ALA A 1 91 ? 6.105 -10.223 -30.771 1.00 95.44 91 ALA A C 1
ATOM 680 O O . ALA A 1 91 ? 6.347 -11.217 -30.083 1.00 95.44 91 ALA A O 1
ATOM 681 N N . TRP A 1 92 ? 5.194 -9.325 -30.396 1.00 97.56 92 TRP A N 1
ATOM 682 C CA . TRP A 1 92 ? 4.369 -9.505 -29.202 1.00 97.56 92 TRP A CA 1
ATOM 683 C C . TRP A 1 92 ? 3.281 -10.559 -29.391 1.00 97.56 92 TRP A C 1
ATOM 685 O O . TRP A 1 92 ? 3.068 -11.359 -28.484 1.00 97.56 92 TRP A O 1
ATOM 695 N N . ALA A 1 93 ? 2.641 -10.613 -30.561 1.00 97.50 93 ALA A N 1
ATOM 696 C CA . ALA A 1 93 ? 1.669 -11.659 -30.866 1.00 97.50 93 ALA A CA 1
ATOM 697 C C . ALA A 1 93 ? 2.297 -13.056 -30.814 1.00 97.50 93 ALA A C 1
ATOM 699 O O . ALA A 1 93 ? 1.733 -13.961 -30.204 1.00 97.50 93 ALA A O 1
ATOM 700 N N . GLU A 1 94 ? 3.494 -13.204 -31.380 1.00 96.44 94 GLU A N 1
ATOM 701 C CA . GLU A 1 94 ? 4.263 -14.447 -31.341 1.00 96.44 94 GLU A CA 1
ATOM 702 C C . GLU A 1 94 ? 4.626 -14.854 -29.900 1.00 96.44 94 GLU A C 1
ATOM 704 O O . GLU A 1 94 ? 4.409 -15.997 -29.504 1.00 96.44 94 GLU A O 1
ATOM 709 N N . LEU A 1 95 ? 5.121 -13.908 -29.089 1.00 96.44 95 LEU A N 1
ATOM 710 C CA . LEU A 1 95 ? 5.504 -14.164 -27.696 1.00 96.44 95 LEU A CA 1
ATOM 711 C C . LEU A 1 95 ? 4.304 -14.559 -26.827 1.00 96.44 95 LEU A C 1
ATOM 713 O O . LEU A 1 95 ? 4.383 -15.530 -26.080 1.00 96.44 95 LEU A O 1
ATOM 717 N N . VAL A 1 96 ? 3.204 -13.803 -26.909 1.00 96.56 96 VAL A N 1
ATOM 718 C CA . VAL A 1 96 ? 1.995 -14.064 -26.114 1.00 96.56 96 VAL A CA 1
ATOM 719 C C . VAL A 1 96 ? 1.398 -15.419 -26.482 1.00 96.56 96 VAL A C 1
ATOM 721 O O . VAL A 1 96 ? 1.048 -16.179 -25.584 1.00 96.56 96 VAL A O 1
ATOM 724 N N . ALA A 1 97 ? 1.337 -15.751 -27.776 1.00 96.38 97 ALA A N 1
ATOM 725 C CA . ALA A 1 97 ? 0.861 -17.056 -28.226 1.00 96.38 97 ALA A CA 1
ATOM 726 C C . ALA A 1 97 ? 1.756 -18.196 -27.719 1.00 96.38 97 ALA A C 1
ATOM 728 O O . ALA A 1 97 ? 1.253 -19.187 -27.200 1.00 96.38 97 ALA A O 1
ATOM 729 N N . ALA A 1 98 ? 3.080 -18.045 -27.808 1.00 96.25 98 ALA A N 1
ATOM 730 C CA . ALA A 1 98 ? 4.016 -19.083 -27.384 1.00 96.25 98 ALA A CA 1
ATOM 731 C C . ALA A 1 98 ? 4.042 -19.314 -25.864 1.00 96.25 98 ALA A C 1
ATOM 733 O O . ALA A 1 98 ? 4.385 -20.407 -25.419 1.00 96.25 98 ALA A O 1
ATOM 734 N N . LEU A 1 99 ? 3.687 -18.302 -25.068 1.00 95.12 99 LEU A N 1
ATOM 735 C CA . LEU A 1 99 ? 3.610 -18.398 -23.610 1.00 95.12 99 LEU A CA 1
ATOM 736 C C . LEU A 1 99 ? 2.205 -18.742 -23.091 1.00 95.12 99 LEU A C 1
ATOM 738 O O . LEU A 1 99 ? 2.044 -18.884 -21.884 1.00 95.12 99 LEU A O 1
ATOM 742 N N . ALA A 1 100 ? 1.186 -18.865 -23.943 1.00 91.69 100 ALA A N 1
ATOM 743 C CA . ALA A 1 100 ? -0.192 -19.062 -23.484 1.00 91.69 100 ALA A CA 1
ATOM 744 C C . ALA A 1 100 ? -0.358 -20.326 -22.618 1.00 91.69 100 ALA A C 1
ATOM 746 O O . ALA A 1 100 ? -1.026 -20.269 -21.588 1.00 91.69 100 ALA A O 1
ATOM 747 N N . ASP A 1 101 ? 0.321 -21.413 -22.995 1.00 87.25 101 ASP A N 1
ATOM 748 C CA . ASP A 1 101 ? 0.167 -22.738 -22.379 1.00 87.25 101 ASP A CA 1
ATOM 749 C C . ASP A 1 101 ? 1.444 -23.247 -21.687 1.00 87.25 101 ASP A C 1
ATOM 751 O O . ASP A 1 101 ? 1.561 -24.436 -21.376 1.00 87.25 101 ASP A O 1
ATOM 755 N N . VAL A 1 102 ? 2.439 -22.380 -21.448 1.00 88.69 102 VAL A N 1
ATOM 756 C CA . VAL A 1 102 ? 3.649 -22.821 -20.737 1.00 88.69 102 VAL A CA 1
ATOM 757 C C . VAL A 1 102 ? 3.359 -23.047 -19.246 1.00 88.69 102 VAL A C 1
ATOM 759 O O . VAL A 1 102 ? 2.651 -22.246 -18.626 1.00 88.69 102 VAL A O 1
ATOM 762 N N . PRO A 1 103 ? 3.928 -24.099 -18.627 1.00 85.00 103 PRO A N 1
ATOM 763 C CA . PRO A 1 103 ? 3.850 -24.283 -17.181 1.00 85.00 103 PRO A CA 1
ATOM 764 C C . PRO A 1 103 ? 4.345 -23.043 -16.423 1.00 85.00 103 PRO A C 1
ATOM 766 O O . PRO A 1 103 ? 5.416 -22.516 -16.725 1.00 85.00 103 PRO A O 1
ATOM 769 N N . GLY A 1 104 ? 3.568 -22.581 -15.439 1.00 80.69 104 GLY A N 1
ATOM 770 C CA . GLY A 1 104 ? 3.887 -21.387 -14.647 1.00 80.69 104 GLY A CA 1
ATOM 771 C C . GLY A 1 104 ? 3.554 -20.052 -15.325 1.00 80.69 104 GLY A C 1
ATOM 772 O O . GLY A 1 104 ? 4.047 -19.016 -14.883 1.00 80.69 104 GLY A O 1
ATOM 773 N N . ARG A 1 105 ? 2.736 -20.036 -16.391 1.00 88.56 105 ARG A N 1
ATOM 774 C CA . ARG A 1 105 ? 2.245 -18.801 -17.038 1.00 88.56 105 ARG A CA 1
ATOM 775 C C . ARG A 1 105 ? 1.513 -17.862 -16.070 1.00 88.56 105 ARG A C 1
ATOM 777 O O . ARG A 1 105 ? 1.580 -16.647 -16.244 1.00 88.56 105 ARG A O 1
ATOM 784 N N . ASP A 1 106 ? 0.832 -18.393 -15.064 1.00 83.69 106 ASP A N 1
ATOM 785 C CA . ASP A 1 106 ? 0.173 -17.643 -13.987 1.00 83.69 106 ASP A CA 1
ATOM 786 C C . ASP A 1 106 ? 1.163 -16.921 -13.055 1.00 83.69 106 ASP A C 1
ATOM 788 O O . ASP A 1 106 ? 0.816 -15.923 -12.426 1.00 83.69 106 ASP A O 1
ATOM 792 N N . GLU A 1 107 ? 2.424 -17.356 -13.039 1.00 86.19 107 GLU A N 1
ATOM 793 C CA . GLU A 1 107 ? 3.541 -16.695 -12.355 1.00 86.19 107 GLU A CA 1
ATOM 794 C C . GLU A 1 107 ? 4.282 -15.699 -13.269 1.00 86.19 107 GLU A C 1
ATOM 796 O O . GLU A 1 107 ? 5.380 -15.231 -12.946 1.00 86.19 107 GLU A O 1
ATOM 801 N N . MET A 1 108 ? 3.710 -15.374 -14.431 1.00 92.56 108 MET A N 1
ATOM 802 C CA . MET A 1 108 ? 4.287 -14.452 -15.405 1.00 92.56 108 MET A CA 1
ATOM 803 C C . MET A 1 108 ? 3.329 -13.300 -15.692 1.00 92.56 108 MET A C 1
ATOM 805 O O . MET A 1 108 ? 2.136 -13.493 -15.896 1.00 92.56 108 MET A O 1
ATOM 809 N N . LEU A 1 109 ? 3.868 -12.090 -15.764 1.00 94.12 109 LEU A N 1
ATOM 810 C CA . LEU A 1 109 ? 3.156 -10.895 -16.190 1.00 94.12 109 LEU A CA 1
ATOM 811 C C . LEU A 1 109 ? 3.839 -10.357 -17.444 1.00 94.12 109 LEU A C 1
ATOM 813 O O . LEU A 1 109 ? 5.033 -10.054 -17.436 1.00 94.12 109 LEU A O 1
ATOM 817 N N . LEU A 1 110 ? 3.091 -10.247 -18.531 1.00 97.06 110 LEU A N 1
ATOM 818 C CA . LEU A 1 110 ? 3.582 -9.788 -19.822 1.00 97.06 110 LEU A CA 1
ATOM 819 C C . LEU A 1 110 ? 3.106 -8.359 -20.058 1.00 97.06 110 LEU A C 1
ATOM 821 O O . LEU A 1 110 ? 1.917 -8.077 -19.933 1.00 97.06 110 LEU A O 1
ATOM 825 N N . GLY A 1 111 ? 4.007 -7.454 -20.426 1.00 97.25 111 GLY A N 1
ATOM 826 C CA . GLY A 1 111 ? 3.599 -6.085 -20.725 1.00 97.25 111 GLY A CA 1
ATOM 827 C C . GLY A 1 111 ? 4.678 -5.249 -21.408 1.00 97.25 111 GLY A C 1
ATOM 828 O O . GLY A 1 111 ? 5.875 -5.437 -21.144 1.00 97.25 111 GLY A O 1
ATOM 829 N N . PRO A 1 112 ? 4.282 -4.329 -22.305 1.00 97.38 112 PRO A N 1
ATOM 830 C CA . PRO A 1 112 ? 5.207 -3.404 -22.932 1.00 97.38 112 PRO A CA 1
ATOM 831 C C . PRO A 1 112 ? 5.669 -2.358 -21.914 1.00 97.38 112 PRO A C 1
ATOM 833 O O . PRO A 1 112 ? 4.989 -2.103 -20.920 1.00 97.38 112 PRO A O 1
ATOM 836 N N . VAL A 1 113 ? 6.822 -1.742 -22.170 1.00 97.12 113 VAL A N 1
ATOM 837 C CA . VAL A 1 113 ? 7.289 -0.559 -21.436 1.00 97.12 113 VAL A CA 1
ATOM 838 C C . VAL A 1 113 ? 7.556 0.545 -22.446 1.00 97.12 113 VAL A C 1
ATOM 840 O O . VAL A 1 113 ? 8.233 0.302 -23.446 1.00 97.12 113 VAL A O 1
ATOM 843 N N . TYR A 1 114 ? 7.004 1.721 -22.176 1.00 96.38 114 TYR A N 1
ATOM 844 C CA . TYR A 1 114 ? 6.989 2.874 -23.066 1.00 96.38 114 TYR A CA 1
ATOM 845 C C . TYR A 1 114 ? 7.663 4.086 -22.431 1.00 96.38 114 TYR A C 1
ATOM 847 O O . TYR A 1 114 ? 7.639 4.264 -21.209 1.00 96.38 114 TYR A O 1
ATOM 855 N N . THR A 1 115 ? 8.153 4.996 -23.274 1.00 93.62 115 THR A N 1
ATOM 856 C CA . THR A 1 115 ? 8.563 6.316 -22.782 1.00 93.62 115 THR A CA 1
ATOM 857 C C . THR A 1 115 ? 7.375 7.238 -22.634 1.00 93.62 115 THR A C 1
ATOM 859 O O . THR A 1 115 ? 6.672 7.548 -23.595 1.00 93.62 115 THR A O 1
ATOM 862 N N . ARG A 1 116 ? 7.204 7.807 -21.445 1.00 91.25 116 ARG A N 1
ATOM 863 C CA . ARG A 1 116 ? 6.180 8.832 -21.231 1.00 91.25 116 ARG A CA 1
ATOM 864 C C . ARG A 1 116 ? 6.347 10.032 -22.176 1.00 91.25 116 ARG A C 1
ATOM 866 O O . ARG A 1 116 ? 5.371 10.562 -22.697 1.00 91.25 116 ARG A O 1
ATOM 873 N N . TYR A 1 117 ? 7.595 10.423 -22.436 1.00 87.69 117 TYR A N 1
ATOM 874 C CA . TYR A 1 117 ? 7.946 11.592 -23.245 1.00 87.69 117 TYR A CA 1
ATOM 875 C C . TYR A 1 117 ? 7.463 11.511 -24.696 1.00 87.69 117 TYR A C 1
ATOM 877 O O . TYR A 1 117 ? 7.004 12.509 -25.256 1.00 87.69 117 TYR A O 1
ATOM 885 N N . TRP A 1 118 ? 7.559 10.337 -25.327 1.00 92.19 118 TRP A N 1
ATOM 886 C CA . TRP A 1 118 ? 7.081 10.182 -26.697 1.00 92.19 118 TRP A CA 1
ATOM 887 C C . TRP A 1 118 ? 5.567 10.397 -26.778 1.00 92.19 118 TRP A C 1
ATOM 889 O O . TRP A 1 118 ? 5.093 11.091 -27.679 1.00 92.19 118 TRP A O 1
ATOM 899 N N . TRP A 1 119 ? 4.828 9.865 -25.803 1.00 92.94 119 TRP A N 1
ATOM 900 C CA . TRP A 1 119 ? 3.370 9.943 -25.738 1.00 92.94 119 TRP A CA 1
ATOM 901 C C . TRP A 1 119 ? 2.871 11.354 -25.410 1.00 92.94 119 TRP A C 1
ATOM 903 O O . TRP A 1 119 ? 1.853 11.774 -25.954 1.00 92.94 119 TRP A O 1
ATOM 913 N N . GLU A 1 120 ? 3.614 12.123 -24.605 1.00 90.75 120 GLU A N 1
ATOM 914 C CA . GLU A 1 120 ? 3.346 13.558 -24.403 1.00 90.75 120 GLU A CA 1
ATOM 915 C C . GLU A 1 120 ? 3.427 14.346 -25.717 1.00 90.75 120 GLU A C 1
ATOM 917 O O . GLU A 1 120 ? 2.625 15.245 -25.957 1.00 90.75 120 GLU A O 1
ATOM 922 N N . LYS A 1 121 ? 4.392 14.009 -26.582 1.00 93.12 121 LYS A N 1
ATOM 923 C CA . LYS A 1 121 ? 4.596 14.684 -27.872 1.00 93.12 121 LYS A CA 1
ATOM 924 C C . LYS A 1 121 ? 3.623 14.259 -28.965 1.00 93.12 121 LYS A C 1
ATOM 926 O O . LYS A 1 121 ? 3.468 14.987 -29.942 1.00 93.12 121 LYS A O 1
ATOM 931 N N . HIS A 1 122 ? 2.998 13.096 -28.817 1.00 94.06 122 HIS A N 1
ATOM 932 C CA . HIS A 1 122 ? 2.085 12.524 -29.805 1.00 94.06 122 HIS A CA 1
ATOM 933 C C . HIS A 1 122 ? 0.738 12.187 -29.151 1.00 94.06 122 HIS A C 1
ATOM 935 O O . HIS A 1 122 ? 0.332 11.021 -29.123 1.00 94.06 122 HIS A O 1
ATOM 941 N N . PRO A 1 123 ? 0.034 13.189 -28.591 1.00 91.31 123 PRO A N 1
ATOM 942 C CA . PRO A 1 123 ? -1.224 12.953 -27.900 1.00 91.31 123 PRO A CA 1
ATOM 943 C C . PRO A 1 123 ? -2.239 12.305 -28.850 1.00 91.31 123 PRO A C 1
ATOM 945 O O . PRO A 1 123 ? -2.427 12.739 -29.984 1.00 91.31 123 PRO A O 1
ATOM 948 N N . GLY A 1 124 ? -2.887 11.241 -28.379 1.00 89.06 124 GLY A N 1
ATOM 949 C CA . GLY A 1 124 ? -3.855 10.461 -29.159 1.00 89.06 124 GLY A CA 1
ATOM 950 C C . GLY A 1 124 ? -3.253 9.432 -30.123 1.00 89.06 124 GLY A C 1
ATOM 951 O O . GLY A 1 124 ? -3.991 8.581 -30.614 1.00 89.06 124 GLY A O 1
ATOM 952 N N . ASP A 1 125 ? -1.938 9.432 -30.364 1.00 94.31 125 ASP A N 1
ATOM 953 C CA . ASP A 1 125 ? -1.304 8.359 -31.133 1.00 94.31 125 ASP A CA 1
ATOM 954 C C . ASP A 1 125 ? -1.278 7.074 -30.289 1.00 94.31 125 ASP A C 1
ATOM 956 O O . ASP A 1 125 ? -0.839 7.063 -29.136 1.00 94.31 125 ASP A O 1
ATOM 960 N N . ARG A 1 126 ? -1.820 5.990 -30.848 1.00 93.94 126 ARG A N 1
ATOM 961 C CA . ARG A 1 126 ? -1.929 4.670 -30.205 1.00 93.94 126 ARG A CA 1
ATOM 962 C C . ARG A 1 126 ? -1.252 3.574 -31.017 1.00 93.94 126 ARG A C 1
ATOM 964 O O . ARG A 1 126 ? -1.471 2.397 -30.747 1.00 93.94 126 ARG A O 1
ATOM 971 N N . ARG A 1 127 ? -0.426 3.916 -32.016 1.00 96.00 127 ARG A N 1
ATOM 972 C CA . ARG A 1 127 ? 0.174 2.912 -32.915 1.00 96.00 127 ARG A CA 1
ATOM 973 C C . ARG A 1 127 ? 1.022 1.869 -32.183 1.00 96.00 127 ARG A C 1
ATOM 975 O O . ARG A 1 127 ? 1.098 0.729 -32.633 1.00 96.00 127 ARG A O 1
ATOM 982 N N . TRP A 1 128 ? 1.621 2.246 -31.054 1.00 96.00 128 TRP A N 1
ATOM 983 C CA . TRP A 1 128 ? 2.456 1.366 -30.236 1.00 96.00 128 TRP A CA 1
ATOM 984 C C . TRP A 1 128 ? 1.681 0.548 -29.212 1.00 96.00 128 TRP A C 1
ATOM 986 O O . TRP A 1 128 ? 2.223 -0.438 -28.718 1.00 96.00 128 TRP A O 1
ATOM 996 N N . LEU A 1 129 ? 0.431 0.913 -28.911 1.00 95.25 129 LEU A N 1
ATOM 997 C CA . LEU A 1 129 ? -0.389 0.186 -27.950 1.00 95.25 129 LEU A CA 1
ATOM 998 C C . LEU A 1 129 ? -0.688 -1.215 -28.482 1.00 95.25 129 LEU A C 1
ATOM 1000 O O . LEU A 1 129 ? -1.237 -1.352 -29.576 1.00 95.25 129 LEU A O 1
ATOM 1004 N N . LEU A 1 130 ? -0.321 -2.245 -27.720 1.00 95.12 130 LEU A N 1
ATOM 1005 C CA . LEU A 1 130 ? -0.505 -3.634 -28.130 1.00 95.12 130 LEU A CA 1
ATOM 1006 C C . LEU A 1 130 ? -1.981 -4.005 -28.280 1.00 95.12 130 LEU A C 1
ATOM 1008 O O . LEU A 1 130 ? -2.840 -3.552 -27.530 1.00 95.12 130 LEU A O 1
ATOM 1012 N N . ARG A 1 131 ? -2.257 -4.869 -29.262 1.00 91.50 131 ARG A N 1
ATOM 1013 C CA . ARG A 1 131 ? -3.601 -5.400 -29.560 1.00 91.50 131 ARG A CA 1
ATOM 1014 C C . ARG A 1 131 ? -3.807 -6.834 -29.071 1.00 91.50 131 ARG A C 1
ATOM 1016 O O . ARG A 1 131 ? -4.819 -7.451 -29.385 1.00 91.50 131 ARG A O 1
ATOM 1023 N N . VAL A 1 132 ? -2.827 -7.367 -28.351 1.00 94.44 132 VAL A N 1
ATOM 1024 C CA . VAL A 1 132 ? -2.855 -8.701 -27.748 1.00 94.44 132 VAL A CA 1
ATOM 1025 C C . VAL A 1 132 ? -3.058 -8.578 -26.238 1.00 94.44 132 VAL A C 1
ATOM 1027 O O . VAL A 1 132 ? -2.699 -7.537 -25.682 1.00 94.44 132 VAL A O 1
ATOM 1030 N N . PRO A 1 133 ? -3.613 -9.601 -25.564 1.00 91.69 133 PRO A N 1
ATOM 1031 C CA . PRO A 1 133 ? -3.778 -9.573 -24.117 1.00 91.69 133 PRO A CA 1
ATOM 1032 C C . PRO A 1 133 ? -2.430 -9.403 -23.410 1.00 91.69 133 PRO A C 1
ATOM 1034 O O . PRO A 1 133 ? -1.493 -10.166 -23.647 1.00 91.69 133 PRO A O 1
ATOM 1037 N N . VAL A 1 134 ? -2.353 -8.397 -22.544 1.00 95.00 134 VAL A N 1
ATOM 1038 C CA . VAL A 1 134 ? -1.197 -8.101 -21.695 1.00 95.00 134 VAL A CA 1
ATOM 1039 C C . VAL A 1 134 ? -1.666 -7.850 -20.269 1.00 95.00 134 VAL A C 1
ATOM 1041 O O . VAL A 1 134 ? -2.794 -7.417 -20.041 1.00 95.00 134 VAL A O 1
ATOM 1044 N N . ASP A 1 135 ? -0.787 -8.126 -19.315 1.00 92.12 135 ASP A N 1
ATOM 1045 C CA . ASP A 1 135 ? -1.069 -8.063 -17.884 1.00 92.12 135 ASP A CA 1
ATOM 1046 C C . ASP A 1 135 ? -0.795 -6.666 -17.301 1.00 92.12 135 ASP A C 1
ATOM 1048 O O . ASP A 1 135 ? -1.332 -6.310 -16.253 1.00 92.12 135 ASP A O 1
ATOM 1052 N N . PHE A 1 136 ? 0.047 -5.867 -17.967 1.00 95.94 136 PHE A N 1
ATOM 1053 C CA . PHE A 1 136 ? 0.339 -4.488 -17.577 1.00 95.94 136 PHE A CA 1
ATOM 1054 C C . PHE A 1 136 ? 0.753 -3.611 -18.764 1.00 95.94 136 PHE A C 1
ATOM 1056 O O . PHE A 1 136 ? 1.181 -4.121 -19.797 1.00 95.94 136 PHE A O 1
ATOM 1063 N N . VAL A 1 137 ? 0.717 -2.286 -18.576 1.00 97.25 137 VAL A N 1
ATOM 1064 C CA . VAL A 1 137 ? 1.423 -1.306 -19.424 1.00 97.25 137 VAL A CA 1
ATOM 1065 C C . VAL A 1 137 ? 2.438 -0.532 -18.580 1.00 97.25 137 VAL A C 1
ATOM 1067 O O . VAL A 1 137 ? 2.083 0.136 -17.609 1.00 97.25 137 VAL A O 1
ATOM 1070 N N . GLY A 1 138 ? 3.719 -0.658 -18.911 1.00 97.31 138 GLY A N 1
ATOM 1071 C CA . GLY A 1 138 ? 4.819 -0.063 -18.163 1.00 97.31 138 GLY A CA 1
ATOM 1072 C C . GLY A 1 138 ? 5.268 1.284 -18.719 1.00 97.31 138 GLY A C 1
ATOM 1073 O O . GLY A 1 138 ? 5.158 1.540 -19.917 1.00 97.31 138 GLY A O 1
ATOM 1074 N N . TRP A 1 139 ? 5.811 2.125 -17.841 1.00 97.06 139 TRP A N 1
ATOM 1075 C CA . TRP A 1 139 ? 6.230 3.481 -18.184 1.00 97.06 139 TRP A CA 1
ATOM 1076 C C . TRP A 1 139 ? 7.578 3.837 -17.578 1.00 97.06 139 TRP A C 1
ATOM 1078 O O . TRP A 1 139 ? 7.792 3.616 -16.384 1.00 97.06 139 TRP A O 1
ATOM 1088 N N . ASP A 1 140 ? 8.419 4.472 -18.383 1.00 94.38 140 ASP A N 1
ATOM 1089 C CA . ASP A 1 140 ? 9.631 5.134 -17.922 1.00 94.38 140 ASP A CA 1
ATOM 1090 C C . ASP A 1 140 ? 9.307 6.613 -17.639 1.00 94.38 140 ASP A C 1
ATOM 1092 O O . ASP A 1 140 ? 8.830 7.368 -18.502 1.00 94.38 140 ASP A O 1
ATOM 1096 N N . VAL A 1 141 ? 9.462 7.001 -16.369 1.00 92.75 141 VAL A N 1
ATOM 1097 C CA . VAL A 1 141 ? 8.988 8.264 -15.793 1.00 92.75 141 VAL A CA 1
ATOM 1098 C C . VAL A 1 141 ? 10.140 8.983 -15.102 1.00 92.75 141 VAL A C 1
ATOM 1100 O O . VAL A 1 141 ? 10.587 8.617 -14.016 1.00 92.75 141 VAL A O 1
ATOM 1103 N N . TYR A 1 142 ? 10.562 10.082 -15.717 1.00 90.12 142 TYR A N 1
ATOM 1104 C CA . TYR A 1 142 ? 11.664 10.907 -15.243 1.00 90.12 142 TYR A CA 1
ATOM 1105 C C . TYR A 1 142 ? 11.218 12.339 -14.964 1.00 90.12 142 TYR A C 1
ATOM 1107 O O . TYR A 1 142 ? 10.359 12.874 -15.671 1.00 90.12 142 TYR A O 1
ATOM 1115 N N . SER A 1 143 ? 11.836 12.967 -13.965 1.00 85.81 143 SER A N 1
ATOM 1116 C CA . SER A 1 143 ? 11.675 14.390 -13.667 1.00 85.81 143 SER A CA 1
ATOM 1117 C C . SER A 1 143 ? 13.010 15.127 -13.676 1.00 85.81 143 SER A C 1
ATOM 1119 O O . SER A 1 143 ? 13.945 14.759 -12.976 1.00 85.81 143 SER A O 1
ATOM 1121 N N . ASP A 1 144 ? 13.081 16.239 -14.395 1.00 76.81 144 ASP A N 1
ATOM 1122 C CA . ASP A 1 144 ? 14.191 17.184 -14.271 1.00 76.81 144 ASP A CA 1
ATOM 1123 C C . ASP A 1 144 ? 14.152 17.936 -12.918 1.00 76.81 144 ASP A C 1
ATOM 1125 O O . ASP A 1 144 ? 13.352 17.618 -12.027 1.00 76.81 144 ASP A O 1
ATOM 1129 N N . LEU A 1 145 ? 15.012 18.954 -12.763 1.00 74.31 145 LEU A N 1
ATOM 1130 C CA . LEU A 1 145 ? 15.078 19.808 -11.566 1.00 74.31 145 LEU A CA 1
ATOM 1131 C C . LEU A 1 145 ? 13.746 20.502 -11.223 1.00 74.31 145 LEU A C 1
ATOM 1133 O O . LEU A 1 145 ? 13.606 21.016 -10.116 1.00 74.31 145 LEU A O 1
ATOM 1137 N N . GLY A 1 146 ? 12.777 20.533 -12.144 1.00 76.25 146 GLY A N 1
ATOM 1138 C CA . GLY A 1 146 ? 11.456 21.113 -11.922 1.00 76.25 146 GLY A CA 1
ATOM 1139 C C . GLY A 1 146 ? 10.517 20.259 -11.063 1.00 76.25 146 GLY A C 1
ATOM 1140 O O . GLY A 1 146 ? 9.442 20.748 -10.728 1.00 76.25 146 GLY A O 1
ATOM 1141 N N . TYR A 1 147 ? 10.888 19.015 -10.711 1.00 86.19 147 TYR A N 1
ATOM 1142 C CA . TYR A 1 147 ? 10.099 18.084 -9.877 1.00 86.19 147 TYR A CA 1
ATOM 1143 C C . TYR A 1 147 ? 8.600 18.098 -10.194 1.00 86.19 147 TYR A C 1
ATOM 1145 O O . TYR A 1 147 ? 7.764 18.370 -9.325 1.00 86.19 147 TYR A O 1
ATOM 1153 N N . ARG A 1 148 ? 8.247 17.820 -11.455 1.00 90.44 148 ARG A N 1
ATOM 1154 C CA . ARG A 1 148 ? 6.850 17.875 -11.903 1.00 90.44 148 ARG A CA 1
ATOM 1155 C C . ARG A 1 148 ? 5.967 16.976 -11.036 1.00 90.44 148 ARG A C 1
ATOM 1157 O O . ARG A 1 148 ? 6.379 15.891 -10.627 1.00 90.44 148 ARG A O 1
ATOM 1164 N N . SER A 1 149 ? 4.748 17.429 -10.745 1.00 91.94 149 SER A N 1
ATOM 1165 C CA . SER A 1 149 ? 3.873 16.739 -9.790 1.00 91.94 149 SER A CA 1
ATOM 1166 C C . SER A 1 149 ? 3.512 15.310 -10.237 1.00 91.94 149 SER A C 1
ATOM 1168 O O . SER A 1 149 ? 3.414 15.054 -11.442 1.00 91.94 149 SER A O 1
ATOM 1170 N N . PRO A 1 150 ? 3.201 14.391 -9.301 1.00 92.19 150 PRO A N 1
ATOM 1171 C CA . PRO A 1 150 ? 2.721 13.057 -9.657 1.00 92.19 150 PRO A CA 1
ATOM 1172 C C . PRO A 1 150 ? 1.455 13.063 -10.517 1.00 92.19 150 PRO A C 1
ATOM 1174 O O . PRO A 1 150 ? 1.307 12.210 -11.384 1.00 92.19 150 PRO A O 1
ATOM 1177 N N . ALA A 1 151 ? 0.553 14.030 -10.318 1.00 89.25 151 ALA A N 1
ATOM 1178 C CA . ALA A 1 151 ? -0.670 14.142 -11.114 1.00 89.25 151 ALA A CA 1
ATOM 1179 C C . ALA A 1 151 ? -0.376 14.360 -12.605 1.00 89.25 151 ALA A C 1
ATOM 1181 O O . ALA A 1 151 ? -1.046 13.788 -13.461 1.00 89.25 151 ALA A O 1
ATOM 1182 N N . ASP A 1 152 ? 0.653 15.151 -12.892 1.00 92.25 152 ASP A N 1
ATOM 1183 C CA . ASP A 1 152 ? 1.116 15.435 -14.242 1.00 92.25 152 ASP A CA 1
ATOM 1184 C C . ASP A 1 152 ? 1.928 14.259 -14.819 1.00 92.25 152 ASP A C 1
ATOM 1186 O O . ASP A 1 152 ? 1.615 13.749 -15.896 1.00 92.25 152 ASP A O 1
ATOM 1190 N N . LEU A 1 153 ? 2.908 13.740 -14.073 1.00 93.56 153 LEU A N 1
ATOM 1191 C CA . LEU A 1 153 ? 3.752 12.629 -14.530 1.00 93.56 153 LEU A CA 1
ATOM 1192 C C . LEU A 1 153 ? 2.997 11.301 -14.695 1.00 93.56 153 LEU A C 1
ATOM 1194 O O . LEU A 1 153 ? 3.390 10.477 -15.514 1.00 93.56 153 LEU A O 1
ATOM 1198 N N . LEU A 1 154 ? 1.908 11.079 -13.960 1.00 94.44 154 LEU A N 1
ATOM 1199 C CA . LEU A 1 154 ? 1.094 9.863 -14.070 1.00 94.44 154 LEU A CA 1
ATOM 1200 C C . LEU A 1 154 ? -0.145 10.045 -14.956 1.00 94.44 154 LEU A C 1
ATOM 1202 O O . LEU A 1 154 ? -0.908 9.097 -15.121 1.00 94.44 154 LEU A O 1
ATOM 1206 N N . SER A 1 155 ? -0.346 11.221 -15.560 1.00 94.38 155 SER A N 1
ATOM 1207 C CA . SER A 1 155 ? -1.518 11.513 -16.401 1.00 94.38 155 SER A CA 1
ATOM 1208 C C . SER A 1 155 ? -1.682 10.524 -17.563 1.00 94.38 155 SER A C 1
ATOM 1210 O O . SER A 1 155 ? -2.738 9.910 -17.701 1.00 94.38 155 SER A O 1
ATOM 1212 N N . ILE A 1 156 ? -0.625 10.302 -18.348 1.00 94.88 156 ILE A N 1
ATOM 1213 C CA . ILE A 1 156 ? -0.620 9.353 -19.471 1.00 94.88 156 ILE A CA 1
ATOM 1214 C C . ILE A 1 156 ? -0.776 7.898 -18.994 1.00 94.88 156 ILE A C 1
ATOM 1216 O O . ILE A 1 156 ? -1.667 7.222 -19.511 1.00 94.88 156 ILE A O 1
ATOM 1220 N N . PRO A 1 157 ? -0.001 7.402 -18.003 1.00 95.69 157 PRO A N 1
ATOM 1221 C CA . PRO A 1 157 ? -0.226 6.072 -17.437 1.00 95.69 157 PRO A CA 1
ATOM 1222 C C . PRO A 1 157 ? -1.676 5.821 -17.012 1.00 95.69 157 PRO A C 1
ATOM 1224 O O . PRO A 1 157 ? -2.250 4.793 -17.366 1.00 95.69 157 PRO A O 1
ATOM 1227 N N . ARG A 1 158 ? -2.292 6.781 -16.310 1.00 94.00 158 ARG A N 1
ATOM 1228 C CA . ARG A 1 158 ? -3.693 6.706 -15.868 1.00 94.00 158 ARG A CA 1
ATOM 1229 C C . ARG A 1 158 ? -4.664 6.706 -17.038 1.00 94.00 158 ARG A C 1
ATOM 1231 O O . ARG A 1 158 ? -5.604 5.917 -17.039 1.00 94.00 158 ARG A O 1
ATOM 1238 N N . GLN A 1 159 ? -4.434 7.564 -18.029 1.00 94.56 159 GLN A N 1
ATOM 1239 C CA . GLN A 1 159 ? -5.258 7.624 -19.230 1.00 94.56 159 GLN A CA 1
ATOM 1240 C C . GLN A 1 159 ? -5.241 6.283 -19.969 1.00 94.56 159 GLN A C 1
ATOM 1242 O O . GLN A 1 159 ? -6.299 5.738 -20.261 1.00 94.56 159 GLN A O 1
ATOM 1247 N N . VAL A 1 160 ? -4.059 5.723 -20.235 1.00 94.00 160 VAL A N 1
ATOM 1248 C CA . VAL A 1 160 ? -3.944 4.446 -20.953 1.00 94.00 160 VAL A CA 1
ATOM 1249 C C . VAL A 1 160 ? -4.521 3.294 -20.133 1.00 94.00 160 VAL A C 1
ATOM 1251 O O . VAL A 1 160 ? -5.209 2.441 -20.691 1.00 94.00 160 VAL A O 1
ATOM 1254 N N . ALA A 1 161 ? -4.313 3.279 -18.814 1.00 90.56 161 ALA A N 1
ATOM 1255 C CA . ALA A 1 161 ? -4.928 2.279 -17.944 1.00 90.56 161 ALA A CA 1
ATOM 1256 C C . ALA A 1 161 ? -6.464 2.358 -17.970 1.00 90.56 161 ALA A C 1
ATOM 1258 O O . ALA A 1 161 ? -7.132 1.331 -18.057 1.00 90.56 161 ALA A O 1
ATOM 1259 N N . ALA A 1 162 ? -7.035 3.566 -17.968 1.00 89.25 162 ALA A N 1
ATOM 1260 C CA . ALA A 1 162 ? -8.478 3.765 -18.086 1.00 89.25 162 ALA A CA 1
ATOM 1261 C C . ALA A 1 162 ? -9.018 3.378 -19.476 1.00 89.25 162 ALA A C 1
ATOM 1263 O O . ALA A 1 162 ? -10.083 2.774 -19.565 1.00 89.25 162 ALA A O 1
ATOM 1264 N N . GLU A 1 163 ? -8.288 3.696 -20.551 1.00 91.69 163 GLU A N 1
ATOM 1265 C CA . GLU A 1 163 ? -8.661 3.363 -21.936 1.00 91.69 163 GLU A CA 1
ATOM 1266 C C . GLU A 1 163 ? -8.645 1.849 -22.199 1.00 91.69 163 GLU A C 1
ATOM 1268 O O . GLU A 1 163 ? -9.479 1.341 -22.946 1.00 91.69 163 GLU A O 1
ATOM 1273 N N . THR A 1 164 ? -7.692 1.128 -21.606 1.00 88.81 164 THR A N 1
ATOM 1274 C CA . THR A 1 164 ? -7.463 -0.302 -21.884 1.00 88.81 164 THR A CA 1
ATOM 1275 C C . THR A 1 164 ? -8.045 -1.241 -20.835 1.00 88.81 164 THR A C 1
ATOM 1277 O O . THR A 1 164 ? -8.214 -2.427 -21.110 1.00 88.81 164 THR A O 1
ATOM 1280 N N . GLY A 1 165 ? -8.311 -0.747 -19.624 1.00 85.75 165 GLY A N 1
ATOM 1281 C CA . GLY A 1 165 ? -8.613 -1.577 -18.458 1.00 85.75 165 GLY A CA 1
ATOM 1282 C C . GLY A 1 165 ? -7.409 -2.365 -17.924 1.00 85.75 165 GLY A C 1
ATOM 1283 O O . GLY A 1 165 ? -7.567 -3.156 -16.996 1.00 85.75 165 GLY A O 1
ATOM 1284 N N . VAL A 1 166 ? -6.214 -2.165 -18.490 1.00 87.75 166 VAL A N 1
ATOM 1285 C CA . VAL A 1 166 ? -4.979 -2.849 -18.090 1.00 87.75 166 VAL A CA 1
ATOM 1286 C C . VAL A 1 166 ? -4.249 -1.995 -17.044 1.00 87.75 166 VAL A C 1
ATOM 1288 O O . VAL A 1 166 ? -4.049 -0.799 -17.270 1.00 87.75 166 VAL A O 1
ATOM 1291 N N . PRO A 1 167 ? -3.823 -2.558 -15.898 1.00 85.94 167 PRO A N 1
ATOM 1292 C CA . PRO A 1 167 ? -3.119 -1.791 -14.875 1.00 85.94 167 PRO A CA 1
ATOM 1293 C C . PRO A 1 167 ? -1.758 -1.299 -15.380 1.00 85.94 167 PRO A C 1
ATOM 1295 O O . PRO A 1 167 ? -1.091 -1.955 -16.184 1.00 85.94 167 PRO A O 1
ATOM 1298 N N . TYR A 1 168 ? -1.305 -0.156 -14.867 1.00 95.12 168 TYR A N 1
ATOM 1299 C CA . TYR A 1 168 ? 0.017 0.361 -15.203 1.00 95.12 168 TYR A CA 1
ATOM 1300 C C . TYR A 1 168 ? 1.072 -0.001 -14.149 1.00 95.12 168 TYR A C 1
ATOM 1302 O O . TYR A 1 168 ? 0.775 -0.327 -12.994 1.00 95.12 168 TYR A O 1
ATOM 1310 N N . LEU A 1 169 ? 2.339 0.100 -14.544 1.00 94.69 169 LEU A N 1
ATOM 1311 C CA . LEU A 1 169 ? 3.471 0.165 -13.621 1.00 94.69 169 LEU A CA 1
ATOM 1312 C C . LEU A 1 169 ? 4.469 1.235 -14.055 1.00 94.69 169 LEU A C 1
ATOM 1314 O O . LEU A 1 169 ? 4.484 1.638 -15.217 1.00 94.69 169 LEU A O 1
ATOM 1318 N N . VAL A 1 170 ? 5.311 1.678 -13.126 1.00 96.19 170 VAL A N 1
ATOM 1319 C CA . VAL A 1 170 ? 6.448 2.553 -13.417 1.00 96.19 170 VAL A CA 1
ATOM 1320 C C . VAL A 1 170 ? 7.708 1.694 -13.426 1.00 96.19 170 VAL A C 1
ATOM 1322 O O . VAL A 1 170 ? 8.160 1.211 -12.384 1.00 96.19 170 VAL A O 1
ATOM 1325 N N . ALA A 1 171 ? 8.209 1.433 -14.630 1.00 95.62 171 ALA A N 1
ATOM 1326 C CA . ALA A 1 171 ? 9.314 0.520 -14.887 1.00 95.62 171 ALA A CA 1
ATOM 1327 C C . ALA A 1 171 ? 10.673 1.198 -14.663 1.00 95.62 171 ALA A C 1
ATOM 1329 O O . ALA A 1 171 ? 11.621 0.531 -14.254 1.00 95.62 171 ALA A O 1
ATOM 1330 N N . GLU A 1 172 ? 10.747 2.509 -14.879 1.00 93.69 172 GLU A N 1
ATOM 1331 C CA . GLU A 1 172 ? 11.822 3.385 -14.421 1.00 93.69 172 GLU A CA 1
ATOM 1332 C C . GLU A 1 172 ? 11.227 4.627 -13.769 1.00 93.69 172 GLU A C 1
ATOM 1334 O O . GLU A 1 172 ? 10.359 5.295 -14.332 1.00 93.69 172 GLU A O 1
ATOM 1339 N N . LEU A 1 173 ? 11.719 4.941 -12.577 1.00 93.38 173 LEU A N 1
ATOM 1340 C CA . LEU A 1 173 ? 11.474 6.186 -11.873 1.00 93.38 173 LEU A CA 1
ATOM 1341 C C . LEU A 1 173 ? 12.813 6.881 -11.636 1.00 93.38 173 LEU A C 1
ATOM 1343 O O . LEU A 1 173 ? 13.737 6.278 -11.088 1.00 93.38 173 LEU A O 1
ATOM 1347 N N . GLY A 1 174 ? 12.905 8.157 -11.998 1.00 91.75 174 GLY A N 1
ATOM 1348 C CA . GLY A 1 174 ? 14.086 8.964 -11.711 1.00 91.75 174 GLY A CA 1
ATOM 1349 C C . GLY A 1 174 ? 13.763 10.442 -11.514 1.00 91.75 174 GLY A C 1
ATOM 1350 O O . GLY A 1 174 ? 12.891 10.999 -12.175 1.00 91.75 174 GLY A O 1
ATOM 1351 N N . ALA A 1 175 ? 14.499 11.093 -10.615 1.00 90.44 175 ALA A N 1
ATOM 1352 C CA . ALA A 1 175 ? 14.575 12.550 -10.488 1.00 90.44 175 ALA A CA 1
ATOM 1353 C C . ALA A 1 175 ? 16.045 13.026 -10.419 1.00 90.44 175 ALA A C 1
ATOM 1355 O O . ALA A 1 175 ? 16.850 12.351 -9.772 1.00 90.44 175 ALA A O 1
ATOM 1356 N N . LEU A 1 176 ? 16.414 14.135 -11.082 1.00 87.38 176 LEU A N 1
ATOM 1357 C CA . LEU A 1 176 ? 17.771 14.700 -10.969 1.00 87.38 176 LEU A CA 1
ATOM 1358 C C . LEU A 1 176 ? 18.015 15.158 -9.520 1.00 87.38 176 LEU A C 1
ATOM 1360 O O . LEU A 1 176 ? 17.051 15.496 -8.838 1.00 87.38 176 LEU A O 1
ATOM 1364 N N . PRO A 1 177 ? 19.260 15.192 -9.008 1.00 85.62 177 PRO A N 1
ATOM 1365 C CA . PRO A 1 177 ? 19.533 15.594 -7.631 1.00 85.62 177 PRO A CA 1
ATOM 1366 C C . PRO A 1 177 ? 19.247 17.087 -7.424 1.00 85.62 177 PRO A C 1
ATOM 1368 O O . PRO A 1 177 ? 19.626 17.920 -8.245 1.00 85.62 177 PRO A O 1
ATOM 1371 N N . GLY A 1 178 ? 18.618 17.442 -6.303 1.00 85.06 178 GLY A N 1
ATOM 1372 C CA . GLY A 1 178 ? 18.326 18.833 -5.958 1.00 85.06 178 GLY A CA 1
ATOM 1373 C C . GLY A 1 178 ? 17.354 18.986 -4.787 1.00 85.06 178 GLY A C 1
ATOM 1374 O O . GLY A 1 178 ? 16.785 18.017 -4.280 1.00 85.06 178 GLY A O 1
ATOM 1375 N N . ALA A 1 179 ? 17.152 20.233 -4.358 1.00 83.19 179 ALA A N 1
ATOM 1376 C CA . ALA A 1 179 ? 16.247 20.556 -3.260 1.00 83.19 179 ALA A CA 1
ATOM 1377 C C . ALA A 1 179 ? 14.804 20.158 -3.617 1.00 83.19 179 ALA A C 1
ATOM 1379 O O . ALA A 1 179 ? 14.237 20.672 -4.575 1.00 83.19 179 ALA A O 1
ATOM 1380 N N . GLY A 1 180 ? 14.220 19.237 -2.847 1.00 85.75 180 GLY A N 1
ATOM 1381 C CA . GLY A 1 180 ? 12.852 18.749 -3.057 1.00 85.75 180 GLY A CA 1
ATOM 1382 C C . GLY A 1 180 ? 12.741 17.324 -3.607 1.00 85.75 180 GLY A C 1
ATOM 1383 O O . GLY A 1 180 ? 11.656 16.749 -3.506 1.00 85.75 180 GLY A O 1
ATOM 1384 N N . ARG A 1 181 ? 13.840 16.703 -4.073 1.00 88.56 181 ARG A N 1
ATOM 1385 C CA . ARG A 1 181 ? 13.837 15.313 -4.577 1.00 88.56 181 ARG A CA 1
ATOM 1386 C C . ARG A 1 181 ? 13.216 14.337 -3.585 1.00 88.56 181 ARG A C 1
ATOM 1388 O O . ARG A 1 181 ? 12.336 13.570 -3.956 1.00 88.56 181 ARG A O 1
ATOM 1395 N N . ALA A 1 182 ? 13.612 14.406 -2.314 1.00 86.69 182 ALA A N 1
ATOM 1396 C CA . ALA A 1 182 ? 13.080 13.567 -1.239 1.00 86.69 182 ALA A CA 1
ATOM 1397 C C . ALA A 1 182 ? 11.548 13.632 -1.105 1.00 86.69 182 ALA A C 1
ATOM 1399 O O . ALA A 1 182 ? 10.879 12.599 -1.056 1.00 86.69 182 ALA A O 1
ATOM 1400 N N . ALA A 1 183 ? 10.988 14.844 -1.073 1.00 85.81 183 ALA A N 1
ATOM 1401 C CA . ALA A 1 183 ? 9.544 15.046 -0.975 1.00 85.81 183 ALA A CA 1
ATOM 1402 C C . ALA A 1 183 ? 8.827 14.542 -2.235 1.00 85.81 183 ALA A C 1
ATOM 1404 O O . ALA A 1 183 ? 7.804 13.861 -2.142 1.00 85.81 183 ALA A O 1
ATOM 1405 N N . TRP A 1 184 ? 9.406 14.811 -3.406 1.00 91.19 184 TRP A N 1
ATOM 1406 C CA . TRP A 1 184 ? 8.893 14.336 -4.684 1.00 91.19 184 TRP A CA 1
ATOM 1407 C C . TRP A 1 184 ? 8.881 12.802 -4.774 1.00 91.19 184 TRP A C 1
ATOM 1409 O O . TRP A 1 184 ? 7.867 12.229 -5.169 1.00 91.19 184 TRP A O 1
ATOM 1419 N N . MET A 1 185 ? 9.948 12.121 -4.335 1.00 90.94 185 MET A N 1
ATOM 1420 C CA . MET A 1 185 ? 10.036 10.653 -4.339 1.00 90.94 185 MET A CA 1
ATOM 1421 C C . MET A 1 185 ? 8.905 10.025 -3.521 1.00 90.94 185 MET A C 1
ATOM 1423 O O . MET A 1 185 ? 8.226 9.116 -3.999 1.00 90.94 185 MET A O 1
ATOM 1427 N N . ARG A 1 186 ? 8.653 10.553 -2.315 1.00 87.81 186 ARG A N 1
ATOM 1428 C CA . ARG A 1 186 ? 7.544 10.105 -1.457 1.00 87.81 186 ARG A CA 1
ATOM 1429 C C . ARG A 1 186 ? 6.191 10.323 -2.127 1.00 87.81 186 ARG A C 1
ATOM 1431 O O . ARG A 1 186 ? 5.366 9.414 -2.141 1.00 87.81 186 ARG A O 1
ATOM 1438 N N . ALA A 1 187 ? 5.978 11.500 -2.715 1.00 86.06 187 ALA A N 1
ATOM 1439 C CA . ALA A 1 187 ? 4.729 11.833 -3.393 1.00 86.06 187 ALA A CA 1
ATOM 1440 C C . ALA A 1 187 ? 4.470 10.936 -4.617 1.00 86.06 187 ALA A C 1
ATOM 1442 O O . ALA A 1 187 ? 3.343 10.484 -4.812 1.00 86.06 187 ALA A O 1
ATOM 1443 N N . MET A 1 188 ? 5.502 10.635 -5.412 1.00 92.88 188 MET A N 1
ATOM 1444 C CA . MET A 1 188 ? 5.400 9.722 -6.554 1.00 92.88 188 MET A CA 1
ATOM 1445 C C . MET A 1 188 ? 5.030 8.307 -6.121 1.00 92.88 188 MET A C 1
ATOM 1447 O O . MET A 1 188 ? 4.074 7.742 -6.650 1.00 92.88 188 MET A O 1
ATOM 1451 N N . VAL A 1 189 ? 5.743 7.738 -5.144 1.00 88.69 189 VAL A N 1
ATOM 1452 C CA . VAL A 1 189 ? 5.463 6.373 -4.669 1.00 88.69 189 VAL A CA 1
ATOM 1453 C C . VAL A 1 189 ? 4.074 6.283 -4.034 1.00 88.69 189 VAL A C 1
ATOM 1455 O O . VAL A 1 189 ? 3.336 5.342 -4.325 1.00 88.69 189 VAL A O 1
ATOM 1458 N N . ALA A 1 190 ? 3.668 7.288 -3.252 1.00 78.56 190 ALA A N 1
ATOM 1459 C CA . ALA A 1 190 ? 2.323 7.357 -2.685 1.00 78.56 190 ALA A CA 1
ATOM 1460 C C . ALA A 1 190 ? 1.235 7.426 -3.770 1.00 78.56 190 ALA A C 1
ATOM 1462 O O . ALA A 1 190 ? 0.239 6.711 -3.679 1.00 78.56 190 ALA A O 1
ATOM 1463 N N . ALA A 1 191 ? 1.431 8.235 -4.817 1.00 83.62 191 ALA A N 1
ATOM 1464 C CA . ALA A 1 191 ? 0.480 8.345 -5.921 1.00 83.62 191 ALA A CA 1
ATOM 1465 C C . ALA A 1 191 ? 0.350 7.029 -6.704 1.00 83.62 191 ALA A C 1
ATOM 1467 O O . ALA A 1 191 ? -0.764 6.570 -6.942 1.00 83.62 191 ALA A O 1
ATOM 1468 N N . ILE A 1 192 ? 1.474 6.378 -7.026 1.00 88.06 192 ILE A N 1
ATOM 1469 C CA . ILE A 1 192 ? 1.473 5.074 -7.707 1.00 88.06 192 ILE A CA 1
ATOM 1470 C C . ILE A 1 192 ? 0.737 4.025 -6.863 1.00 88.06 192 ILE A C 1
ATOM 1472 O O . ILE A 1 192 ? -0.078 3.263 -7.384 1.00 88.06 192 ILE A O 1
ATOM 1476 N N . ALA A 1 193 ? 0.979 4.000 -5.551 1.00 76.81 193 ALA A N 1
ATOM 1477 C CA . ALA A 1 193 ? 0.306 3.078 -4.641 1.00 76.81 193 ALA A CA 1
ATOM 1478 C C . ALA A 1 193 ? -1.206 3.356 -4.516 1.00 76.81 193 ALA A C 1
ATOM 1480 O O . ALA A 1 193 ? -2.007 2.411 -4.475 1.00 76.81 193 ALA A O 1
ATOM 1481 N N . ALA A 1 194 ? -1.603 4.631 -4.472 1.00 73.38 194 ALA A N 1
ATOM 1482 C CA . ALA A 1 194 ? -3.002 5.051 -4.413 1.00 73.38 194 ALA A CA 1
ATOM 1483 C C . ALA A 1 194 ? -3.779 4.595 -5.656 1.00 73.38 194 ALA A C 1
ATOM 1485 O O . ALA A 1 194 ? -4.865 4.031 -5.518 1.00 73.38 194 ALA A O 1
ATOM 1486 N N . ASP A 1 195 ? -3.170 4.722 -6.836 1.00 79.19 195 ASP A N 1
ATOM 1487 C CA . ASP A 1 195 ? -3.750 4.288 -8.111 1.00 79.19 195 ASP A CA 1
ATOM 1488 C C . ASP A 1 195 ? -3.814 2.756 -8.257 1.00 79.19 195 ASP A C 1
ATOM 1490 O O . ASP A 1 195 ? -4.473 2.238 -9.155 1.00 79.19 195 ASP A O 1
ATOM 1494 N N . GLY A 1 196 ? -3.129 2.010 -7.381 1.00 72.00 196 GLY A N 1
ATOM 1495 C CA . GLY A 1 196 ? -2.995 0.558 -7.499 1.00 72.00 196 GLY A CA 1
ATOM 1496 C C . GLY A 1 196 ? -1.979 0.119 -8.557 1.00 72.00 196 GLY A C 1
ATOM 1497 O O . GLY A 1 196 ? -2.049 -1.018 -9.020 1.00 72.00 196 GLY A O 1
ATOM 1498 N N . GLY A 1 197 ? -1.033 0.990 -8.928 1.00 78.00 197 GLY A N 1
ATOM 1499 C CA . GLY A 1 197 ? 0.055 0.648 -9.840 1.00 78.00 197 GLY A CA 1
ATOM 1500 C C . GLY A 1 197 ? 0.887 -0.525 -9.314 1.00 78.00 197 GLY A C 1
ATOM 1501 O O . GLY A 1 197 ? 1.135 -0.650 -8.112 1.00 78.00 197 GLY A O 1
ATOM 1502 N N . LEU A 1 198 ? 1.323 -1.412 -10.213 1.00 77.12 198 LEU A N 1
ATOM 1503 C CA . LEU A 1 198 ? 1.893 -2.700 -9.794 1.00 77.12 198 LEU A CA 1
ATOM 1504 C C . LEU A 1 198 ? 3.297 -2.576 -9.187 1.00 77.12 198 LEU A C 1
ATOM 1506 O O . LEU A 1 198 ? 3.714 -3.448 -8.427 1.00 77.12 198 LEU A O 1
ATOM 1510 N N . THR A 1 199 ? 4.077 -1.564 -9.580 1.00 84.56 199 THR A N 1
ATOM 1511 C CA . THR A 1 199 ? 5.482 -1.368 -9.173 1.00 84.56 199 THR A CA 1
ATOM 1512 C C . THR A 1 199 ? 5.952 0.055 -9.478 1.00 84.56 199 THR A C 1
ATOM 1514 O O . THR A 1 199 ? 5.476 0.658 -10.440 1.00 84.56 199 THR A O 1
ATOM 1517 N N . ALA A 1 200 ? 6.921 0.542 -8.696 1.00 88.50 200 ALA A N 1
ATOM 1518 C CA . ALA A 1 200 ? 7.803 1.654 -9.038 1.00 88.50 200 ALA A CA 1
ATOM 1519 C C . ALA A 1 200 ? 9.262 1.198 -8.867 1.00 88.50 200 ALA A C 1
ATOM 1521 O O . ALA A 1 200 ? 9.667 0.870 -7.753 1.00 88.50 200 ALA A O 1
ATOM 1522 N N . CYS A 1 201 ? 10.035 1.135 -9.953 1.00 91.94 201 CYS A N 1
ATOM 1523 C CA . CYS A 1 201 ? 11.442 0.723 -9.912 1.00 91.94 201 CYS A CA 1
ATOM 1524 C C . CYS A 1 201 ? 12.350 1.933 -10.145 1.00 91.94 201 CYS A C 1
ATOM 1526 O O . CYS A 1 201 ? 12.236 2.592 -11.175 1.00 91.94 201 CYS A O 1
ATOM 1528 N N . TRP A 1 202 ? 13.248 2.234 -9.204 1.00 92.62 202 TRP A N 1
ATOM 1529 C CA . TRP A 1 202 ? 14.175 3.355 -9.364 1.00 92.62 202 TRP A CA 1
ATOM 1530 C C . TRP A 1 202 ? 15.256 3.046 -10.404 1.00 92.62 202 TRP A C 1
ATOM 1532 O O . TRP A 1 202 ? 15.786 1.933 -10.447 1.00 92.62 202 TRP A O 1
ATOM 1542 N N . TYR A 1 203 ? 15.605 4.037 -11.224 1.00 91.31 203 TYR A N 1
ATOM 1543 C CA . TYR A 1 203 ? 16.683 3.927 -12.201 1.00 91.31 203 TYR A CA 1
ATOM 1544 C C . TYR A 1 203 ? 18.029 4.351 -11.594 1.00 91.31 203 TYR A C 1
ATOM 1546 O O . TYR A 1 203 ? 18.289 5.530 -11.355 1.00 91.31 203 TYR A O 1
ATOM 1554 N N . HIS A 1 204 ? 18.896 3.372 -11.328 1.00 87.50 204 HIS A N 1
ATOM 1555 C CA . HIS A 1 204 ? 20.205 3.564 -10.691 1.00 87.50 204 HIS A CA 1
ATOM 1556 C C . HIS A 1 204 ? 21.334 3.725 -11.715 1.00 87.50 204 HIS A C 1
ATOM 1558 O O . HIS A 1 204 ? 22.199 2.858 -11.831 1.00 87.50 204 HIS A O 1
ATOM 1564 N N . ARG A 1 205 ? 21.287 4.795 -12.514 1.00 84.00 205 ARG A N 1
ATOM 1565 C CA . ARG A 1 205 ? 22.376 5.196 -13.421 1.00 84.00 205 ARG A CA 1
ATOM 1566 C C . ARG A 1 205 ? 22.397 6.710 -13.620 1.00 84.00 205 ARG A C 1
ATOM 1568 O O . ARG A 1 205 ? 21.407 7.397 -13.377 1.00 84.00 205 ARG A O 1
ATOM 1575 N N . GLU A 1 206 ? 23.517 7.209 -14.140 1.00 79.12 206 GLU A N 1
ATOM 1576 C CA . GLU A 1 206 ? 23.701 8.611 -14.543 1.00 79.12 206 GLU A CA 1
ATOM 1577 C C . GLU A 1 206 ? 23.376 9.598 -13.402 1.00 79.12 206 GLU A C 1
ATOM 1579 O O . GLU A 1 206 ? 23.670 9.325 -12.240 1.00 79.12 206 GLU A O 1
ATOM 1584 N N . GLY A 1 207 ? 22.766 10.751 -13.702 1.00 73.88 207 GLY A N 1
ATOM 1585 C CA . GLY A 1 207 ? 22.364 11.736 -12.689 1.00 73.88 207 GLY A CA 1
ATOM 1586 C C . GLY A 1 207 ? 21.264 11.252 -11.735 1.00 73.88 207 GLY A C 1
ATOM 1587 O O . GLY A 1 207 ? 20.930 11.942 -10.776 1.00 73.88 207 GLY A O 1
ATOM 1588 N N . TRP A 1 208 ? 20.691 10.076 -11.976 1.00 81.25 208 TRP A N 1
ATOM 1589 C CA . TRP A 1 208 ? 19.550 9.534 -11.242 1.00 81.25 208 TRP A CA 1
ATOM 1590 C C . TRP A 1 208 ? 19.977 8.558 -10.151 1.00 81.25 208 TRP A C 1
ATOM 1592 O O . TRP A 1 208 ? 19.161 8.217 -9.293 1.00 81.25 208 TRP A O 1
ATOM 1602 N N . ASP A 1 209 ? 21.240 8.134 -10.151 1.00 86.44 209 ASP A N 1
ATOM 1603 C CA . ASP A 1 209 ? 21.711 7.090 -9.257 1.00 86.44 209 ASP A CA 1
ATOM 1604 C C . ASP A 1 209 ? 21.618 7.508 -7.787 1.00 86.44 209 ASP A C 1
ATOM 1606 O O . ASP A 1 209 ? 22.039 8.595 -7.410 1.00 86.44 209 ASP A O 1
ATOM 1610 N N . LEU A 1 210 ? 21.027 6.644 -6.966 1.00 85.94 210 LEU A N 1
ATOM 1611 C CA . LEU A 1 210 ? 20.897 6.824 -5.521 1.00 85.94 210 LEU A CA 1
ATOM 1612 C C . LEU A 1 210 ? 22.006 6.133 -4.739 1.00 85.94 210 LEU A C 1
ATOM 1614 O O . LEU A 1 210 ? 22.045 6.304 -3.526 1.00 85.94 210 LEU A O 1
ATOM 1618 N N . THR A 1 211 ? 22.864 5.332 -5.379 1.00 80.94 211 THR A N 1
ATOM 1619 C CA . THR A 1 211 ? 23.972 4.671 -4.687 1.00 80.94 211 THR A CA 1
ATOM 1620 C C . THR A 1 211 ? 24.784 5.715 -3.929 1.00 80.94 211 THR A C 1
ATOM 1622 O O . THR A 1 211 ? 24.833 5.669 -2.706 1.00 80.94 211 THR A O 1
ATOM 1625 N N . ASP A 1 212 ? 25.293 6.741 -4.597 1.00 67.50 212 ASP A N 1
ATOM 1626 C CA . ASP A 1 212 ? 26.285 7.646 -4.006 1.00 67.50 212 ASP A CA 1
ATOM 1627 C C . ASP A 1 212 ? 25.725 9.045 -3.683 1.00 67.50 212 ASP A C 1
ATOM 1629 O O . ASP A 1 212 ? 26.442 10.043 -3.719 1.00 67.50 212 ASP A O 1
ATOM 1633 N N . GLN A 1 213 ? 24.430 9.120 -3.349 1.00 67.31 213 GLN A N 1
ATOM 1634 C CA . GLN A 1 213 ? 23.703 10.370 -3.083 1.00 67.31 213 GLN A CA 1
ATOM 1635 C C . GLN A 1 213 ? 23.182 10.459 -1.634 1.00 67.31 213 GLN A C 1
ATOM 1637 O O . GLN A 1 213 ? 22.856 9.434 -1.028 1.00 67.31 213 GLN A O 1
ATOM 1642 N N . PRO A 1 214 ? 22.995 11.679 -1.082 1.00 70.25 214 PRO A N 1
ATOM 1643 C CA . PRO A 1 214 ? 22.428 11.890 0.259 1.00 70.25 214 PRO A CA 1
ATOM 1644 C C . PRO A 1 214 ? 20.987 11.377 0.411 1.00 70.25 214 PRO A C 1
ATOM 1646 O O . PRO A 1 214 ? 20.494 11.239 1.526 1.00 70.25 214 PRO A O 1
ATOM 1649 N N . ASP A 1 215 ? 20.318 11.080 -0.702 1.00 77.50 215 ASP A N 1
ATOM 1650 C CA . ASP A 1 215 ? 18.941 10.600 -0.752 1.00 77.50 215 ASP A CA 1
ATOM 1651 C C . ASP A 1 215 ? 18.795 9.081 -0.534 1.00 77.50 215 ASP A C 1
ATOM 1653 O O . ASP A 1 215 ? 17.670 8.591 -0.405 1.00 77.50 215 ASP A O 1
ATOM 1657 N N . LEU A 1 216 ? 19.895 8.320 -0.448 1.00 83.00 216 LEU A N 1
ATOM 1658 C CA . LEU A 1 216 ? 19.855 6.876 -0.181 1.00 83.00 216 LEU A CA 1
ATOM 1659 C C . LEU A 1 216 ? 19.005 6.512 1.059 1.00 83.00 216 LEU A C 1
ATOM 1661 O O . LEU A 1 216 ? 18.10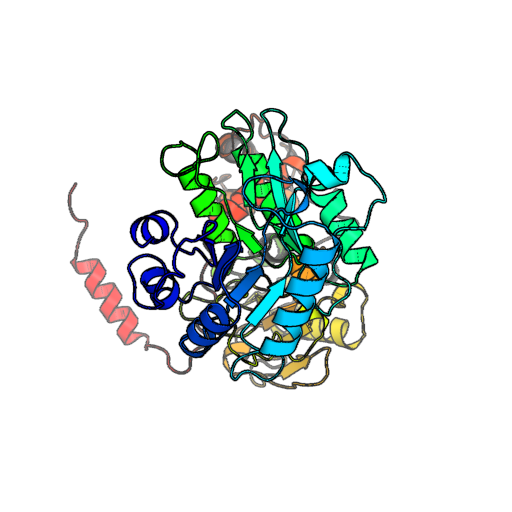4 5.678 0.921 1.00 83.00 216 LEU A O 1
ATOM 1665 N N . PRO A 1 217 ? 19.178 7.154 2.236 1.00 83.94 217 PRO A N 1
ATOM 1666 C CA . PRO A 1 217 ? 18.346 6.866 3.406 1.00 83.94 217 PRO A CA 1
ATOM 1667 C C . PRO A 1 217 ? 16.863 7.185 3.186 1.00 83.94 217 PRO A C 1
ATOM 1669 O O . PRO A 1 217 ? 15.993 6.531 3.760 1.00 83.94 217 PRO A O 1
ATOM 1672 N N . VAL A 1 218 ? 16.552 8.178 2.343 1.00 84.81 218 VAL A N 1
ATOM 1673 C CA . VAL A 1 218 ? 15.165 8.525 2.006 1.00 84.81 218 VAL A CA 1
ATOM 1674 C C . VAL A 1 218 ? 14.526 7.398 1.209 1.00 84.81 218 VAL A C 1
ATOM 1676 O O . VAL A 1 218 ? 13.420 6.976 1.537 1.00 84.81 218 VAL A O 1
ATOM 1679 N N . TRP A 1 219 ? 15.217 6.886 0.190 1.00 86.81 219 TRP A N 1
ATOM 1680 C CA . TRP A 1 219 ? 14.693 5.792 -0.622 1.00 86.81 219 TRP A CA 1
ATOM 1681 C C . TRP A 1 219 ? 14.581 4.484 0.171 1.00 86.81 219 TRP A C 1
ATOM 1683 O O . TRP A 1 219 ? 13.564 3.804 0.073 1.00 86.81 219 TRP A O 1
ATOM 1693 N N . GLN A 1 220 ? 15.550 4.174 1.040 1.00 83.88 220 GLN A N 1
ATOM 1694 C CA . GLN A 1 220 ? 15.450 3.047 1.979 1.00 83.88 220 GLN A CA 1
ATOM 1695 C C . GLN A 1 220 ? 14.222 3.169 2.897 1.00 83.88 220 GLN A C 1
ATOM 1697 O O . GLN A 1 220 ? 13.504 2.190 3.102 1.00 83.88 220 GLN A O 1
ATOM 1702 N N . ALA A 1 221 ? 13.933 4.370 3.412 1.00 77.62 221 ALA A N 1
ATOM 1703 C CA . ALA A 1 221 ? 12.731 4.609 4.209 1.00 77.62 221 ALA A CA 1
ATOM 1704 C C . ALA A 1 221 ? 11.447 4.401 3.391 1.00 77.62 221 ALA A C 1
ATOM 1706 O O . ALA A 1 221 ? 10.523 3.759 3.879 1.00 77.62 221 ALA A O 1
ATOM 1707 N N . ILE A 1 222 ? 11.404 4.875 2.141 1.00 81.00 222 ILE A N 1
ATOM 1708 C CA . ILE A 1 222 ? 10.265 4.664 1.232 1.00 81.00 222 ILE A CA 1
ATOM 1709 C C . ILE A 1 222 ? 10.041 3.173 0.960 1.00 81.00 222 ILE A C 1
ATOM 1711 O O . ILE A 1 222 ? 8.904 2.709 1.025 1.00 81.00 222 ILE A O 1
ATOM 1715 N N . ILE A 1 223 ? 11.107 2.410 0.689 1.00 77.12 223 ILE A N 1
ATOM 1716 C CA . ILE A 1 223 ? 11.018 0.956 0.505 1.00 77.12 223 ILE A CA 1
ATOM 1717 C C . ILE A 1 223 ? 10.444 0.322 1.770 1.00 77.12 223 ILE A C 1
ATOM 1719 O O . ILE A 1 223 ? 9.464 -0.413 1.682 1.00 77.12 223 ILE A O 1
ATOM 1723 N N . LYS A 1 224 ? 10.985 0.649 2.948 1.00 68.25 224 LYS A N 1
ATOM 1724 C CA . LYS A 1 224 ? 10.502 0.127 4.232 1.00 68.25 224 LYS A CA 1
ATOM 1725 C C . LYS A 1 224 ? 9.030 0.464 4.489 1.00 68.25 224 LYS A C 1
ATOM 1727 O O . LYS A 1 224 ? 8.263 -0.410 4.871 1.00 68.25 224 LYS A O 1
ATOM 1732 N N . GLU A 1 225 ? 8.612 1.700 4.238 1.00 65.75 225 GLU A N 1
ATOM 1733 C CA . GLU A 1 225 ? 7.210 2.133 4.341 1.00 65.75 225 GLU A CA 1
ATOM 1734 C C . GLU A 1 225 ? 6.291 1.370 3.371 1.00 65.75 225 GLU A C 1
ATOM 1736 O O . GLU A 1 225 ? 5.151 1.059 3.711 1.00 65.75 225 GLU A O 1
ATOM 1741 N N . ALA A 1 226 ? 6.783 1.031 2.177 1.00 64.38 226 ALA A N 1
ATOM 1742 C CA . ALA A 1 226 ? 6.037 0.270 1.177 1.00 64.38 226 ALA A CA 1
ATOM 1743 C C . ALA A 1 226 ? 5.991 -1.247 1.455 1.00 64.38 226 ALA A C 1
ATOM 1745 O O . ALA A 1 226 ? 5.163 -1.948 0.867 1.00 64.38 226 ALA A O 1
ATOM 1746 N N . THR A 1 227 ? 6.879 -1.758 2.311 1.00 63.78 227 THR A N 1
ATOM 1747 C CA . THR A 1 227 ? 7.158 -3.199 2.477 1.00 63.78 227 THR A CA 1
ATOM 1748 C C . THR A 1 227 ? 6.957 -3.716 3.891 1.00 63.78 227 THR A C 1
ATOM 1750 O O . THR A 1 227 ? 7.018 -4.921 4.089 1.00 63.78 227 THR A O 1
ATOM 1753 N N . VAL A 1 228 ? 6.701 -2.843 4.865 1.00 68.00 228 VAL A N 1
ATOM 1754 C CA . VAL A 1 228 ? 6.447 -3.224 6.255 1.00 68.00 228 VAL A CA 1
ATOM 1755 C C . VAL A 1 228 ? 5.049 -2.789 6.653 1.00 68.00 228 VAL A C 1
ATOM 1757 O O . VAL A 1 228 ? 4.590 -1.701 6.300 1.00 68.00 228 VAL A O 1
ATOM 1760 N N . THR A 1 229 ? 4.380 -3.624 7.441 1.00 75.31 229 THR A N 1
ATOM 1761 C CA . THR A 1 229 ? 3.096 -3.248 8.013 1.00 75.31 229 THR A CA 1
ATOM 1762 C C . THR A 1 229 ? 3.234 -2.005 8.897 1.00 75.31 229 THR A C 1
ATOM 1764 O O . THR A 1 229 ? 3.996 -2.002 9.864 1.00 75.31 229 THR A O 1
ATOM 1767 N N . THR A 1 230 ? 2.427 -0.981 8.636 1.00 67.12 230 THR A N 1
ATOM 1768 C CA . THR A 1 230 ? 2.384 0.264 9.414 1.00 67.12 230 THR A CA 1
ATOM 1769 C C . THR A 1 230 ? 0.965 0.604 9.873 1.00 67.12 230 THR A C 1
ATOM 1771 O O . THR A 1 230 ? -0.024 0.098 9.336 1.00 67.12 230 THR A O 1
ATOM 1774 N N . ALA A 1 231 ? 0.849 1.455 10.896 1.00 69.81 231 ALA A N 1
ATOM 1775 C CA . ALA A 1 231 ? -0.434 2.011 11.319 1.00 69.81 231 ALA A CA 1
ATOM 1776 C C . ALA A 1 231 ? -0.831 3.154 10.367 1.00 69.81 231 ALA A C 1
ATOM 1778 O O . ALA A 1 231 ? -0.047 4.096 10.216 1.00 69.81 231 ALA A O 1
ATOM 1779 N N . PRO A 1 232 ? -2.016 3.120 9.734 1.00 72.31 232 PRO A N 1
ATOM 1780 C CA . PRO A 1 232 ? -2.426 4.197 8.847 1.00 72.31 232 PRO A CA 1
ATOM 1781 C C . PRO A 1 232 ? -2.825 5.453 9.649 1.00 72.31 232 PRO A C 1
ATOM 1783 O O . PRO A 1 232 ? -3.356 5.329 10.761 1.00 72.31 232 PRO A O 1
ATOM 1786 N N . PRO A 1 233 ? -2.631 6.672 9.101 1.00 64.00 233 PRO A N 1
ATOM 1787 C CA . PRO A 1 233 ? -2.946 7.926 9.795 1.00 64.00 233 PRO A CA 1
ATOM 1788 C C . PRO A 1 233 ? -4.381 8.024 10.327 1.00 64.00 233 PRO A C 1
ATOM 1790 O O . PRO A 1 233 ? -4.605 8.564 11.407 1.00 64.00 233 PRO A O 1
ATOM 1793 N N . ASN A 1 234 ? -5.361 7.471 9.610 1.00 72.69 234 ASN A N 1
ATOM 1794 C CA . ASN A 1 234 ? -6.761 7.502 10.031 1.00 72.69 234 ASN A CA 1
ATOM 1795 C C . ASN A 1 234 ? -7.070 6.576 11.221 1.00 72.69 234 ASN A C 1
ATOM 1797 O O . ASN A 1 234 ? -7.880 6.956 12.063 1.00 72.69 234 ASN A O 1
ATOM 1801 N N . LEU A 1 235 ? -6.404 5.423 11.370 1.00 78.25 235 LEU A N 1
ATOM 1802 C CA . LEU A 1 235 ? -6.512 4.624 12.604 1.00 78.25 235 LEU A CA 1
ATOM 1803 C C . LEU A 1 235 ? -5.723 5.234 13.760 1.00 78.25 235 LEU A C 1
ATOM 1805 O O . LEU A 1 235 ? -6.168 5.168 14.904 1.00 78.25 235 LEU A O 1
ATOM 1809 N N . LEU A 1 236 ? -4.595 5.887 13.473 1.00 63.97 236 LEU A N 1
ATOM 1810 C CA . LEU A 1 236 ? -3.882 6.674 14.478 1.00 63.97 236 LEU A CA 1
ATOM 1811 C C . LEU A 1 236 ? -4.758 7.813 15.023 1.00 63.97 236 LEU A C 1
ATOM 1813 O O . LEU A 1 236 ? -4.719 8.070 16.224 1.00 63.97 236 LEU A O 1
ATOM 1817 N N . ALA A 1 237 ? -5.602 8.427 14.187 1.00 60.41 237 ALA A N 1
ATOM 1818 C CA . ALA A 1 237 ? -6.583 9.419 14.626 1.00 60.41 237 ALA A CA 1
ATOM 1819 C C . ALA A 1 237 ? -7.661 8.821 15.550 1.00 60.41 237 ALA A C 1
ATOM 1821 O O . ALA A 1 237 ? -8.006 9.435 16.559 1.00 60.41 237 ALA A O 1
ATOM 1822 N N . VAL A 1 238 ? -8.158 7.609 15.261 1.00 77.94 238 VAL A N 1
ATOM 1823 C CA . VAL A 1 238 ? -9.081 6.892 16.166 1.00 77.94 238 VAL A CA 1
ATOM 1824 C C . VAL A 1 238 ? -8.402 6.588 17.499 1.00 77.94 238 VAL A C 1
ATOM 1826 O O . VAL A 1 238 ? -8.960 6.881 18.555 1.00 77.94 238 VAL A O 1
ATOM 1829 N N . ARG A 1 239 ? -7.174 6.058 17.464 1.00 81.31 239 ARG A N 1
ATOM 1830 C CA . ARG A 1 239 ? -6.383 5.780 18.667 1.00 81.31 239 ARG A CA 1
ATOM 1831 C C . ARG A 1 239 ? -6.175 7.035 19.507 1.00 81.31 239 ARG A C 1
ATOM 1833 O O . ARG A 1 239 ? -6.375 6.996 20.716 1.00 81.31 239 ARG A O 1
ATOM 1840 N N . ALA A 1 240 ? -5.790 8.141 18.879 1.00 63.78 240 ALA A N 1
ATOM 1841 C CA . ALA A 1 240 ? -5.582 9.404 19.570 1.00 63.78 240 ALA A CA 1
ATOM 1842 C C . ALA A 1 240 ? -6.863 9.928 20.226 1.00 63.78 240 ALA A C 1
ATOM 1844 O O . ALA A 1 240 ? -6.819 10.341 21.380 1.00 63.78 240 ALA A O 1
ATOM 1845 N N . LEU A 1 241 ? -7.998 9.866 19.521 1.00 77.06 241 LEU A N 1
ATOM 1846 C CA . LEU A 1 241 ? -9.303 10.240 20.066 1.00 77.06 241 LEU A CA 1
ATOM 1847 C C . LEU A 1 241 ? -9.653 9.405 21.304 1.00 77.06 241 LEU A C 1
ATOM 1849 O O . LEU A 1 241 ? -10.007 9.957 22.341 1.00 77.06 241 LEU A O 1
ATOM 1853 N N . LEU A 1 242 ? -9.526 8.080 21.213 1.00 81.31 242 LEU A N 1
ATOM 1854 C CA . LEU A 1 242 ? -9.842 7.191 22.330 1.00 81.31 242 LEU A CA 1
ATOM 1855 C C . LEU A 1 242 ? -8.930 7.434 23.530 1.00 81.31 242 LEU A C 1
ATOM 1857 O O . LEU A 1 242 ? -9.414 7.476 24.654 1.00 81.31 242 LEU A O 1
ATOM 1861 N N . LEU A 1 243 ? -7.631 7.635 23.315 1.00 71.19 243 LEU A N 1
ATOM 1862 C CA . LEU A 1 243 ? -6.696 7.903 24.408 1.00 71.19 243 LEU A CA 1
ATOM 1863 C C . LEU A 1 243 ? -6.893 9.285 25.034 1.00 71.19 243 LEU A C 1
ATOM 1865 O O . LEU A 1 243 ? -6.715 9.422 26.241 1.00 71.19 243 LEU A O 1
ATOM 1869 N N . ALA A 1 244 ? -7.273 10.290 24.242 1.00 67.69 244 ALA A N 1
ATOM 1870 C CA . ALA A 1 244 ? -7.576 11.621 24.755 1.00 67.69 244 ALA A CA 1
ATOM 1871 C C . ALA A 1 244 ? -8.781 11.597 25.705 1.00 67.69 244 ALA A C 1
ATOM 1873 O O . ALA A 1 244 ? -8.710 12.170 26.788 1.00 67.69 244 ALA A O 1
ATOM 1874 N N . GLU A 1 245 ? -9.848 10.890 25.323 1.00 79.56 245 GLU A N 1
ATOM 1875 C CA . GLU A 1 245 ? -11.105 10.904 26.075 1.00 79.56 245 GLU A CA 1
ATOM 1876 C C . GLU A 1 245 ? -11.179 9.810 27.147 1.00 79.56 245 GLU A C 1
ATOM 1878 O O . GLU A 1 245 ? -11.690 10.041 28.235 1.00 79.56 245 GLU A O 1
ATOM 1883 N N . LEU A 1 246 ? -10.664 8.608 26.878 1.00 82.56 246 LEU A N 1
ATOM 1884 C CA . LEU A 1 246 ? -10.788 7.448 27.772 1.00 82.56 246 LEU A CA 1
ATOM 1885 C C . LEU A 1 246 ? -9.514 7.143 28.560 1.00 82.56 246 LEU A C 1
ATOM 1887 O O . LEU A 1 246 ? -9.570 6.360 29.510 1.00 82.56 246 LEU A O 1
ATOM 1891 N N . GLY A 1 247 ? -8.382 7.769 28.227 1.00 69.56 247 GLY A N 1
ATOM 1892 C CA . GLY A 1 247 ? -7.128 7.562 28.955 1.00 69.56 247 GLY A CA 1
ATOM 1893 C C . GLY A 1 247 ? -7.244 7.915 30.438 1.00 69.56 247 GLY A C 1
ATOM 1894 O O . GLY A 1 247 ? -6.672 7.248 31.296 1.00 69.56 247 GLY A O 1
ATOM 1895 N N . LEU A 1 248 ? -8.085 8.902 30.763 1.00 73.38 248 LEU A N 1
ATOM 1896 C CA . LEU A 1 248 ? -8.318 9.359 32.145 1.00 73.38 248 LEU A CA 1
ATOM 1897 C C . LEU A 1 248 ? -9.201 8.395 32.926 1.00 73.38 248 LEU A C 1
ATOM 1899 O O . LEU A 1 248 ? -9.340 8.486 34.144 1.00 73.38 248 LEU A O 1
ATOM 1903 N N . HIS A 1 249 ? -9.813 7.479 32.190 1.00 82.62 249 HIS A N 1
ATOM 1904 C CA . HIS A 1 249 ? -10.766 6.498 32.654 1.00 82.62 249 HIS A CA 1
ATOM 1905 C C . HIS A 1 249 ? -10.184 5.084 32.572 1.00 82.62 249 HIS A C 1
ATOM 1907 O O . HIS A 1 249 ? -10.932 4.111 32.597 1.00 82.62 249 HIS A O 1
ATOM 1913 N N . GLY A 1 250 ? -8.853 4.970 32.515 1.00 73.44 250 GLY A N 1
ATOM 1914 C CA . GLY A 1 250 ? -8.123 3.712 32.648 1.00 73.44 250 GLY A CA 1
ATOM 1915 C C . GLY A 1 250 ? -7.640 3.092 31.341 1.00 73.44 250 GLY A C 1
ATOM 1916 O O . GLY A 1 250 ? -6.910 2.114 31.425 1.00 73.44 250 GLY A O 1
ATOM 1917 N N . LEU A 1 251 ? -7.975 3.661 30.174 1.00 80.50 251 LEU A N 1
ATOM 1918 C CA . LEU A 1 251 ? -7.512 3.123 28.892 1.00 80.50 251 LEU A CA 1
ATOM 1919 C C . LEU A 1 251 ? -6.021 3.405 28.682 1.00 80.50 251 LEU A C 1
ATOM 1921 O O . LEU A 1 251 ? -5.624 4.552 28.456 1.00 80.50 251 LEU A O 1
ATOM 1925 N N . ALA A 1 252 ? -5.182 2.372 28.713 1.00 66.81 252 ALA A N 1
ATOM 1926 C CA . ALA A 1 252 ? -3.750 2.554 28.518 1.00 66.81 252 ALA A CA 1
ATOM 1927 C C . ALA A 1 252 ? -3.370 2.657 27.023 1.00 66.81 252 ALA A C 1
ATOM 1929 O O . ALA A 1 252 ? -3.961 1.992 26.172 1.00 66.81 252 ALA A O 1
ATOM 1930 N N . PRO A 1 253 ? -2.315 3.413 26.663 1.00 63.25 253 PRO A N 1
ATOM 1931 C CA . PRO A 1 253 ? -1.802 3.473 25.290 1.00 63.25 253 PRO A CA 1
ATOM 1932 C C . PRO A 1 253 ? -1.471 2.115 24.647 1.00 63.25 253 PRO A C 1
ATOM 1934 O O . PRO A 1 253 ? -1.699 1.955 23.444 1.00 63.25 253 PRO A O 1
ATOM 1937 N N . GLY A 1 254 ? -0.977 1.147 25.428 1.00 60.56 254 GLY A N 1
ATOM 1938 C CA . GLY A 1 254 ? -0.708 -0.227 24.976 1.00 60.56 254 GLY A CA 1
ATOM 1939 C C . GLY A 1 254 ? -1.964 -1.087 24.794 1.00 60.56 254 GLY A C 1
ATOM 1940 O O . GLY A 1 254 ? -1.910 -2.145 24.181 1.00 60.56 254 GLY A O 1
ATOM 1941 N N . GLU A 1 255 ? -3.113 -0.625 25.281 1.00 75.38 255 GLU A N 1
ATOM 1942 C CA . GLU A 1 255 ? -4.412 -1.280 25.111 1.00 75.38 255 GLU A CA 1
ATOM 1943 C C . GLU A 1 255 ? -5.176 -0.754 23.889 1.00 75.38 255 GLU A C 1
ATOM 1945 O O . GLU A 1 255 ? -6.300 -1.181 23.635 1.00 75.38 255 GLU A O 1
ATOM 1950 N N . VAL A 1 256 ? -4.571 0.162 23.122 1.00 77.12 256 VAL A N 1
ATOM 1951 C CA . VAL A 1 256 ? -5.110 0.665 21.855 1.00 77.12 256 VAL A CA 1
ATOM 1952 C C . VAL A 1 256 ? -4.147 0.329 20.716 1.00 77.12 256 VAL A C 1
ATOM 1954 O O . VAL A 1 256 ? -3.387 1.182 20.241 1.00 77.12 256 VAL A O 1
ATOM 1957 N N . GLY A 1 257 ? -4.121 -0.952 20.343 1.00 75.62 257 GLY A N 1
ATOM 1958 C CA . GLY A 1 257 ? -3.172 -1.534 19.389 1.00 75.62 257 GLY A CA 1
ATOM 1959 C C . GLY A 1 257 ? -3.662 -1.466 17.941 1.00 75.62 257 GLY A C 1
ATOM 1960 O O . GLY A 1 257 ? -4.843 -1.635 17.682 1.00 75.62 257 GLY A O 1
ATOM 1961 N N . ILE A 1 258 ? -2.765 -1.227 16.977 1.00 77.19 258 ILE A N 1
ATOM 1962 C CA . ILE A 1 258 ? -3.107 -1.186 15.534 1.00 77.19 258 ILE A CA 1
ATOM 1963 C C . ILE A 1 258 ? -2.282 -2.196 14.733 1.00 77.19 258 ILE A C 1
ATOM 1965 O O . ILE A 1 258 ? -2.804 -2.910 13.880 1.00 77.19 258 ILE A O 1
ATOM 1969 N N . VAL A 1 259 ? -0.978 -2.262 14.990 1.00 73.06 259 VAL A N 1
ATOM 1970 C CA . VAL A 1 259 ? -0.044 -3.120 14.258 1.00 73.06 259 VAL A CA 1
ATOM 1971 C C . VAL A 1 259 ? 0.288 -4.321 15.130 1.00 73.06 259 VAL A C 1
ATOM 1973 O O . VAL A 1 259 ? 0.731 -4.153 16.264 1.00 73.06 259 VAL A O 1
ATOM 1976 N N . GLY A 1 260 ? 0.088 -5.523 14.591 1.00 65.38 260 GLY A N 1
ATOM 1977 C CA . GLY A 1 260 ? 0.450 -6.761 15.283 1.00 65.38 260 GLY A CA 1
ATOM 1978 C C . GLY A 1 260 ? 1.961 -6.860 15.462 1.00 65.38 260 GLY A C 1
ATOM 1979 O O . GLY A 1 260 ? 2.719 -6.241 14.704 1.00 65.38 260 GLY A O 1
ATOM 1980 N N . ASP A 1 261 ? 2.414 -7.653 16.430 1.00 61.16 261 ASP A N 1
ATOM 1981 C CA . ASP A 1 261 ? 3.843 -7.845 16.676 1.00 61.16 261 ASP A CA 1
ATOM 1982 C C . ASP A 1 261 ? 4.581 -8.376 15.423 1.00 61.16 261 ASP A C 1
ATOM 1984 O O . ASP A 1 261 ? 3.952 -8.913 14.509 1.00 61.16 261 ASP A O 1
ATOM 1988 N N . PRO A 1 262 ? 5.915 -8.239 15.323 1.00 59.06 262 PRO A N 1
ATOM 1989 C CA . PRO A 1 262 ? 6.647 -8.622 14.114 1.00 59.06 262 PRO A CA 1
ATOM 1990 C C . PRO A 1 262 ? 6.486 -10.087 13.678 1.00 59.06 262 PRO A C 1
ATOM 1992 O O . PRO A 1 262 ? 6.641 -10.369 12.488 1.00 59.06 262 PRO A O 1
ATOM 1995 N N . ALA A 1 263 ? 6.170 -11.013 14.590 1.00 62.59 263 ALA A N 1
ATOM 1996 C CA . ALA A 1 263 ? 5.904 -12.417 14.275 1.00 62.59 263 ALA A CA 1
ATOM 1997 C C . ALA A 1 263 ? 4.446 -12.663 13.858 1.00 62.59 263 ALA A C 1
ATOM 1999 O O . ALA A 1 263 ? 4.176 -13.666 13.200 1.00 62.59 263 ALA A O 1
ATOM 2000 N N . HIS A 1 264 ? 3.532 -11.736 14.157 1.00 70.62 264 HIS A N 1
ATOM 2001 C CA . HIS A 1 264 ? 2.129 -11.822 13.769 1.00 70.62 264 HIS A CA 1
ATOM 2002 C C . HIS A 1 264 ? 1.993 -11.987 12.252 1.00 70.62 264 HIS A C 1
ATOM 2004 O O . HIS A 1 264 ? 2.612 -11.259 11.461 1.00 70.62 264 HIS A O 1
ATOM 2010 N N . ARG A 1 265 ? 1.210 -12.985 11.841 1.00 80.94 265 ARG A N 1
ATOM 2011 C CA . ARG A 1 265 ? 0.917 -13.283 10.440 1.00 80.94 265 ARG A CA 1
ATOM 2012 C C . ARG A 1 265 ? -0.580 -13.425 10.262 1.00 80.94 265 ARG A C 1
ATOM 2014 O O . ARG A 1 265 ? -1.243 -14.147 10.999 1.00 80.94 265 ARG A O 1
ATOM 2021 N N . GLY A 1 266 ? -1.057 -12.770 9.221 1.00 85.25 266 GLY A N 1
ATOM 2022 C CA . GLY A 1 266 ? -2.439 -12.760 8.810 1.00 85.25 266 GLY A CA 1
ATOM 2023 C C . GLY A 1 266 ? -3.377 -11.878 9.623 1.00 85.25 266 GLY A C 1
ATOM 2024 O O . GLY A 1 266 ? -3.019 -11.303 10.647 1.00 85.25 266 GLY A O 1
ATOM 2025 N N . GLY A 1 267 ? -4.595 -11.727 9.109 1.00 92.31 267 GLY A N 1
ATOM 2026 C CA . GLY A 1 267 ? -5.612 -10.871 9.712 1.00 92.31 267 GLY A CA 1
ATOM 2027 C C . GLY A 1 267 ? -5.373 -9.368 9.517 1.00 92.31 267 GLY A C 1
ATOM 2028 O O . GLY A 1 267 ? -4.470 -8.915 8.806 1.00 92.31 267 GLY A O 1
ATOM 2029 N N . TYR A 1 268 ? -6.228 -8.563 10.149 1.00 95.88 268 TYR A N 1
ATOM 2030 C CA . TYR A 1 268 ? -6.281 -7.118 9.922 1.00 95.88 268 TYR A CA 1
ATOM 2031 C C . TYR A 1 268 ? -5.146 -6.345 10.606 1.00 95.88 268 TYR A C 1
ATOM 2033 O O . TYR A 1 268 ? -4.826 -5.246 10.173 1.00 95.88 268 TYR A O 1
ATOM 2041 N N . HIS A 1 269 ? -4.442 -6.917 11.581 1.00 90.06 269 HIS A N 1
ATOM 2042 C CA . HIS A 1 269 ? -3.224 -6.315 12.140 1.00 90.06 269 HIS A CA 1
ATOM 2043 C C . HIS A 1 269 ? -1.996 -6.399 11.215 1.00 90.06 269 HIS A C 1
ATOM 2045 O O . HIS A 1 269 ? -0.955 -5.795 11.503 1.00 90.06 269 HIS A O 1
ATOM 2051 N N . CYS A 1 270 ? -2.116 -7.124 10.100 1.00 83.50 270 CYS A N 1
ATOM 2052 C CA . CYS A 1 270 ? -1.093 -7.277 9.076 1.00 83.50 270 CYS A CA 1
ATOM 2053 C C . CYS A 1 270 ? -1.423 -6.457 7.823 1.00 83.50 270 CYS A C 1
ATOM 2055 O O . CYS A 1 270 ? -2.548 -6.469 7.315 1.00 83.50 270 CYS A O 1
ATOM 2057 N N . GLY A 1 271 ? -0.408 -5.773 7.305 1.00 80.19 271 GLY A N 1
ATOM 2058 C CA . GLY A 1 271 ? -0.342 -5.262 5.945 1.00 80.19 271 GLY A CA 1
ATOM 2059 C C . GLY A 1 271 ? 0.116 -6.356 4.979 1.00 80.19 271 GLY A C 1
ATOM 2060 O O . GLY A 1 271 ? 0.296 -7.517 5.355 1.00 80.19 271 GLY A O 1
ATOM 2061 N N . ARG A 1 272 ? 0.291 -5.982 3.711 1.00 83.88 272 ARG A N 1
ATOM 2062 C CA . ARG A 1 272 ? 0.598 -6.883 2.588 1.00 83.88 272 ARG A CA 1
ATOM 2063 C C . ARG A 1 272 ? 1.790 -7.809 2.835 1.00 83.88 272 ARG A C 1
ATOM 2065 O O . ARG A 1 272 ? 1.798 -8.923 2.334 1.00 83.88 272 ARG A O 1
ATOM 2072 N N . ASP A 1 273 ? 2.772 -7.352 3.593 1.00 70.88 273 ASP A N 1
ATOM 2073 C CA . ASP A 1 273 ? 3.996 -8.076 3.927 1.00 70.88 273 ASP A CA 1
ATOM 2074 C C . ASP A 1 273 ? 3.790 -9.243 4.898 1.00 70.88 273 ASP A C 1
ATOM 2076 O O . ASP A 1 273 ? 4.621 -10.147 4.960 1.00 70.88 273 ASP A O 1
ATOM 2080 N N . ARG A 1 274 ? 2.693 -9.232 5.665 1.00 77.31 274 ARG A N 1
ATOM 2081 C CA . ARG A 1 274 ? 2.440 -10.220 6.725 1.00 77.31 274 ARG A CA 1
ATOM 2082 C C . ARG A 1 274 ? 1.128 -10.981 6.576 1.00 77.31 274 ARG A C 1
ATOM 2084 O O . ARG A 1 274 ? 0.896 -11.898 7.362 1.00 77.31 274 ARG A O 1
ATOM 2091 N N . VAL A 1 275 ? 0.284 -10.642 5.602 1.00 82.12 275 VAL A N 1
ATOM 2092 C CA . VAL A 1 275 ? -0.877 -11.480 5.253 1.00 82.12 275 VAL A CA 1
ATOM 2093 C C . VAL A 1 275 ? -0.421 -12.776 4.585 1.00 82.12 275 VAL A C 1
ATOM 2095 O O . VAL A 1 275 ? 0.577 -12.801 3.869 1.00 82.12 275 VAL A O 1
ATOM 2098 N N . VAL A 1 276 ? -1.144 -13.866 4.830 1.00 80.50 276 VAL A N 1
ATOM 2099 C CA . VAL A 1 276 ? -0.805 -15.189 4.284 1.00 80.50 276 VAL A CA 1
ATOM 2100 C C . VAL A 1 276 ? -1.590 -15.494 3.004 1.00 80.50 276 VAL A C 1
ATOM 2102 O O . VAL A 1 276 ? -2.557 -14.814 2.659 1.00 80.50 276 VAL A O 1
ATOM 2105 N N . SER A 1 277 ? -1.188 -16.528 2.262 1.00 81.06 277 SER A N 1
ATOM 2106 C CA . SER A 1 277 ? -1.972 -16.976 1.104 1.00 81.06 277 SER A CA 1
ATOM 2107 C C . SER A 1 277 ? -3.375 -17.411 1.546 1.00 81.06 277 SER A C 1
ATOM 2109 O O . SER A 1 277 ? -3.520 -18.144 2.523 1.00 81.06 277 SER A O 1
ATOM 2111 N N . GLY A 1 278 ? -4.411 -16.940 0.848 1.00 80.94 278 GLY A N 1
ATOM 2112 C CA . GLY A 1 278 ? -5.807 -17.230 1.194 1.00 80.94 278 GLY A CA 1
ATOM 2113 C C . GLY A 1 278 ? -6.318 -16.528 2.458 1.00 80.94 278 GLY A C 1
ATOM 2114 O O . GLY A 1 278 ? -7.369 -16.912 2.969 1.00 80.94 278 GLY A O 1
ATOM 2115 N N . ASP A 1 279 ? -5.606 -15.516 2.968 1.00 87.88 279 ASP A N 1
ATOM 2116 C CA . ASP A 1 279 ? -5.992 -14.808 4.187 1.00 87.88 279 ASP A CA 1
ATOM 2117 C C . ASP A 1 279 ? -7.411 -14.240 4.102 1.00 87.88 279 ASP A C 1
ATOM 2119 O O . ASP A 1 279 ? -7.755 -13.489 3.181 1.00 87.88 279 ASP A O 1
ATOM 2123 N N . TYR A 1 280 ? -8.236 -14.571 5.093 1.00 93.44 280 TYR A N 1
ATOM 2124 C CA . TYR A 1 280 ? -9.634 -14.157 5.136 1.00 93.44 280 TYR A CA 1
ATOM 2125 C C . TYR A 1 280 ? -9.801 -12.635 5.121 1.00 93.44 280 TYR A C 1
ATOM 2127 O O . TYR A 1 280 ? -10.733 -12.128 4.494 1.00 93.44 280 TYR A O 1
ATOM 2135 N N . SER A 1 281 ? -8.853 -11.917 5.734 1.00 94.19 281 SER A N 1
ATOM 2136 C CA . SER A 1 281 ? -8.814 -10.455 5.766 1.00 94.19 281 SER A CA 1
ATOM 2137 C C . SER A 1 281 ? -8.506 -9.827 4.408 1.00 94.19 281 SER A C 1
ATOM 2139 O O . SER A 1 281 ? -8.419 -8.606 4.307 1.00 94.19 281 SER A O 1
ATOM 2141 N N . VAL A 1 282 ? -8.302 -10.643 3.370 1.00 91.25 282 VAL A N 1
ATOM 2142 C CA . VAL A 1 282 ? -8.062 -10.223 1.988 1.00 91.25 282 VAL A CA 1
ATOM 2143 C C . VAL A 1 282 ? -9.096 -10.840 1.049 1.00 91.25 282 VAL A C 1
ATOM 2145 O O . VAL A 1 282 ? -9.652 -10.140 0.206 1.00 91.25 282 VAL A O 1
ATOM 2148 N N . VAL A 1 283 ? -9.369 -12.144 1.157 1.00 91.38 283 VAL A N 1
ATOM 2149 C CA . VAL A 1 283 ? -10.109 -12.868 0.107 1.00 91.38 283 VAL A CA 1
ATOM 2150 C C . VAL A 1 283 ? -11.630 -12.837 0.265 1.00 91.38 283 VAL A C 1
ATOM 2152 O O . VAL A 1 283 ? -12.338 -12.988 -0.732 1.00 91.38 283 VAL A O 1
ATOM 2155 N N . GLU A 1 284 ? -12.154 -12.615 1.474 1.00 93.06 284 GLU A N 1
ATOM 2156 C CA . GLU A 1 284 ? -13.599 -12.708 1.744 1.00 93.06 284 GLU A CA 1
ATOM 2157 C C . GLU A 1 284 ? -14.404 -11.475 1.295 1.00 93.06 284 GLU A C 1
ATOM 2159 O O . GLU A 1 284 ? -15.631 -11.540 1.237 1.00 93.06 284 GLU A O 1
ATOM 2164 N N . SER A 1 285 ? -13.740 -10.365 0.950 1.00 94.62 285 SER A N 1
ATOM 2165 C CA . SER A 1 285 ? -14.380 -9.123 0.496 1.00 94.62 285 SER A CA 1
ATOM 2166 C C . SER A 1 285 ? -13.593 -8.460 -0.630 1.00 94.62 285 SER A C 1
ATOM 2168 O O . SER A 1 285 ? -12.367 -8.357 -0.591 1.00 94.62 285 SER A O 1
ATOM 2170 N N . SER A 1 286 ? -14.307 -7.941 -1.631 1.00 91.69 286 SER A N 1
ATOM 2171 C CA . SER A 1 286 ? -13.703 -7.147 -2.705 1.00 91.69 286 SER A CA 1
ATOM 2172 C C . SER A 1 286 ? -13.088 -5.842 -2.193 1.00 91.69 286 SER A C 1
ATOM 2174 O O . SER A 1 286 ? -12.050 -5.434 -2.710 1.00 91.69 286 SER A O 1
ATOM 2176 N N . ARG A 1 287 ? -13.677 -5.223 -1.159 1.00 96.25 287 ARG A N 1
ATOM 2177 C CA . ARG A 1 287 ? -13.131 -4.021 -0.506 1.00 96.25 287 ARG A CA 1
ATOM 2178 C C . ARG A 1 287 ? -11.786 -4.310 0.153 1.00 96.25 287 ARG A C 1
ATOM 2180 O O . ARG A 1 287 ? -10.861 -3.514 0.049 1.00 96.25 287 ARG A O 1
ATOM 2187 N N . ASP A 1 288 ? -11.658 -5.480 0.769 1.00 95.88 288 ASP A N 1
ATOM 2188 C CA . ASP A 1 288 ? -10.419 -5.887 1.425 1.00 95.88 288 ASP A CA 1
ATOM 2189 C C . ASP A 1 288 ? -9.326 -6.241 0.410 1.00 95.88 288 ASP A C 1
ATOM 2191 O O . ASP A 1 288 ? -8.199 -5.752 0.512 1.00 95.88 288 ASP A O 1
ATOM 2195 N N . ARG A 1 289 ? -9.677 -6.997 -0.637 1.00 90.69 289 ARG A N 1
ATOM 2196 C CA . ARG A 1 289 ? -8.760 -7.328 -1.736 1.00 90.69 289 ARG A CA 1
ATOM 2197 C C . ARG A 1 289 ? -8.245 -6.086 -2.467 1.00 90.69 289 ARG A C 1
ATOM 2199 O O . ARG A 1 289 ? -7.046 -5.972 -2.697 1.00 90.69 289 ARG A O 1
ATOM 2206 N N . ALA A 1 290 ? -9.130 -5.150 -2.817 1.00 80.44 290 ALA A N 1
ATOM 2207 C CA . ALA A 1 290 ? -8.757 -3.913 -3.510 1.00 80.44 290 ALA A CA 1
ATOM 2208 C C . ALA A 1 290 ? -7.976 -2.936 -2.609 1.00 80.44 290 ALA A C 1
ATOM 2210 O O . ALA A 1 290 ? -7.148 -2.152 -3.083 1.00 80.44 290 ALA A O 1
ATOM 2211 N N . GLY A 1 291 ? -8.238 -2.987 -1.302 1.00 81.88 291 GLY A N 1
ATOM 2212 C CA . GLY A 1 291 ? -7.613 -2.142 -0.293 1.00 81.88 291 GLY A CA 1
ATOM 2213 C C . GLY A 1 291 ? -6.254 -2.617 0.215 1.00 81.88 291 GLY A C 1
ATOM 2214 O O . GLY A 1 291 ? -5.607 -1.877 0.954 1.00 81.88 291 GLY A O 1
ATOM 2215 N N . LEU A 1 292 ? -5.794 -3.820 -0.152 1.00 86.31 292 LEU A N 1
ATOM 2216 C CA . LEU A 1 292 ? -4.568 -4.391 0.405 1.00 86.31 292 LEU A CA 1
ATOM 2217 C C . LEU A 1 292 ? -3.350 -3.486 0.151 1.00 86.31 292 LEU A C 1
ATOM 2219 O O . LEU A 1 292 ? -2.944 -3.245 -0.989 1.00 86.31 292 LEU A O 1
ATOM 2223 N N . SER A 1 293 ? -2.731 -3.019 1.230 1.00 81.06 293 SER A N 1
ATOM 2224 C CA . SER A 1 293 ? -1.592 -2.095 1.246 1.00 81.06 293 SER A CA 1
ATOM 2225 C C . SER A 1 293 ? -0.602 -2.495 2.347 1.00 81.06 293 SER A C 1
ATOM 2227 O O . SER A 1 293 ? -0.797 -3.513 3.010 1.00 81.06 293 SER A O 1
ATOM 2229 N N . GLY A 1 294 ? 0.447 -1.700 2.568 1.00 74.12 294 GLY A N 1
ATOM 2230 C CA . GLY A 1 294 ? 1.314 -1.832 3.744 1.00 74.12 294 GLY A CA 1
ATOM 2231 C C . GLY A 1 294 ? 0.631 -1.449 5.064 1.00 74.12 294 GLY A C 1
ATOM 2232 O O . GLY A 1 294 ? 1.269 -1.484 6.105 1.00 74.12 294 GLY A O 1
ATOM 2233 N N . TYR A 1 295 ? -0.652 -1.078 5.073 1.00 81.75 295 TYR A N 1
ATOM 2234 C CA . TYR A 1 295 ? -1.342 -0.701 6.303 1.00 81.75 295 TYR A CA 1
ATOM 2235 C C . TYR A 1 295 ? -1.995 -1.888 7.006 1.00 81.75 295 TYR A C 1
ATOM 2237 O O . TYR A 1 295 ? -2.690 -2.704 6.393 1.00 81.75 295 TYR A O 1
ATOM 2245 N N . ALA A 1 296 ? -1.842 -1.919 8.329 1.00 85.31 296 ALA A N 1
ATOM 2246 C CA . ALA A 1 296 ? -2.782 -2.615 9.188 1.00 85.31 296 ALA A CA 1
ATOM 2247 C C . ALA A 1 296 ? -4.159 -1.942 9.087 1.00 85.31 296 ALA A C 1
ATOM 2249 O O . ALA A 1 296 ? -4.294 -0.748 8.830 1.00 85.31 296 ALA A O 1
ATOM 2250 N N . SER A 1 297 ? -5.202 -2.734 9.256 1.00 96.44 297 SER A N 1
ATOM 2251 C CA . SER A 1 297 ? -6.600 -2.312 9.287 1.00 96.44 297 SER A CA 1
ATOM 2252 C C . SER A 1 297 ? -7.338 -2.851 10.519 1.00 96.44 297 SER A C 1
ATOM 2254 O O . SER A 1 297 ? -8.564 -2.863 10.536 1.00 96.44 297 SER A O 1
ATOM 2256 N N . GLY A 1 298 ? -6.591 -3.305 11.530 1.00 95.19 298 GLY A N 1
ATOM 2257 C CA . GLY A 1 298 ? -7.090 -3.730 12.836 1.00 95.19 298 GLY A CA 1
ATOM 2258 C C . GLY A 1 298 ? -6.885 -2.645 13.894 1.00 95.19 298 GLY A C 1
ATOM 2259 O O . GLY A 1 298 ? -5.945 -1.856 13.797 1.00 95.19 298 GLY A O 1
ATOM 2260 N N . LEU A 1 299 ? -7.759 -2.612 14.894 1.00 96.06 299 LEU A N 1
ATOM 2261 C CA . LEU A 1 299 ? -7.681 -1.759 16.075 1.00 96.06 299 LEU A CA 1
ATOM 2262 C C . LEU A 1 299 ? -8.191 -2.540 17.289 1.00 96.06 299 LEU A C 1
ATOM 2264 O O . LEU A 1 299 ? -9.369 -2.884 17.344 1.00 96.06 299 LEU A O 1
ATOM 2268 N N . ASP A 1 300 ? -7.338 -2.739 18.280 1.00 93.44 300 ASP A N 1
ATOM 2269 C CA . ASP A 1 300 ? -7.741 -3.254 19.584 1.00 93.44 300 ASP A CA 1
ATOM 2270 C C . ASP A 1 300 ? -8.096 -2.099 20.512 1.00 93.44 300 ASP A C 1
ATOM 2272 O O . ASP A 1 300 ? -7.494 -1.028 20.441 1.00 93.44 300 ASP A O 1
ATOM 2276 N N . VAL A 1 301 ? -9.072 -2.319 21.388 1.00 94.44 301 VAL A N 1
ATOM 2277 C CA . VAL A 1 301 ? -9.421 -1.412 22.484 1.00 94.44 301 VAL A CA 1
ATOM 2278 C C . VAL A 1 301 ? -9.588 -2.239 23.755 1.00 94.44 301 VAL A C 1
ATOM 2280 O O . VAL A 1 301 ? -10.433 -3.137 23.802 1.00 94.44 301 VAL A O 1
ATOM 2283 N N . GLY A 1 302 ? -8.775 -1.955 24.769 1.00 87.62 302 GLY A N 1
ATOM 2284 C CA . GLY A 1 302 ? -8.825 -2.615 26.073 1.00 87.62 302 GLY A CA 1
ATOM 2285 C C . GLY A 1 302 ? -9.712 -1.906 27.092 1.00 87.62 302 GLY A C 1
ATOM 2286 O O . GLY A 1 302 ? -10.735 -1.301 26.760 1.00 87.62 302 GLY A O 1
ATOM 2287 N N . GLU A 1 303 ? -9.356 -2.056 28.362 1.00 88.31 303 GLU A N 1
ATOM 2288 C CA . GLU A 1 303 ? -10.240 -1.732 29.475 1.00 88.31 303 GLU A CA 1
ATOM 2289 C C . GLU A 1 303 ? -10.332 -0.238 29.767 1.00 88.31 303 GLU A C 1
ATOM 2291 O O . GLU A 1 303 ? -9.365 0.508 29.701 1.00 88.31 303 GLU A O 1
ATOM 2296 N N . PHE A 1 304 ? -11.527 0.197 30.155 1.00 93.75 304 PHE A N 1
ATOM 2297 C CA . PHE A 1 304 ? -11.762 1.520 30.721 1.00 93.75 304 PHE A CA 1
ATOM 2298 C C . PHE A 1 304 ? -13.048 1.511 31.546 1.00 93.75 304 PHE A C 1
ATOM 2300 O O . PHE A 1 304 ? -13.889 0.618 31.406 1.00 93.75 304 PHE A O 1
ATOM 2307 N N . SER A 1 305 ? -13.231 2.520 32.394 1.00 95.06 305 SER A N 1
ATOM 2308 C CA . SER A 1 305 ? -14.447 2.711 33.180 1.00 95.06 305 SER A CA 1
ATOM 2309 C C . SER A 1 305 ? -14.762 4.194 33.369 1.00 95.06 305 SER A C 1
ATOM 2311 O O . SER A 1 305 ? -14.137 4.891 34.166 1.00 95.06 305 SER A O 1
ATOM 2313 N N . VAL A 1 306 ? -15.805 4.654 32.687 1.00 92.44 306 VAL A N 1
ATOM 2314 C CA . VAL A 1 306 ? -16.369 6.003 32.786 1.00 92.44 306 VAL A CA 1
ATOM 2315 C C . VAL A 1 306 ? -17.655 5.932 33.599 1.00 92.44 306 VAL A C 1
ATOM 2317 O O . VAL A 1 306 ? -18.501 5.077 33.343 1.00 92.44 306 VAL A O 1
ATOM 2320 N N . ARG A 1 307 ? -17.857 6.844 34.551 1.00 92.00 307 ARG A N 1
ATOM 2321 C CA . ARG A 1 307 ? -19.154 7.020 35.217 1.00 92.00 307 ARG A CA 1
ATOM 2322 C C . ARG A 1 307 ? -19.764 8.342 34.771 1.00 92.00 307 ARG A C 1
ATOM 2324 O O . ARG A 1 307 ? -19.230 9.393 35.100 1.00 92.00 307 ARG A O 1
ATOM 2331 N N . SER A 1 308 ? -20.875 8.281 34.046 1.00 87.38 308 SER A N 1
ATOM 2332 C CA . SER A 1 308 ? -21.551 9.450 33.476 1.00 87.38 308 SER A CA 1
ATOM 2333 C C . SER A 1 308 ? -23.061 9.236 33.459 1.00 87.38 308 SER A C 1
ATOM 2335 O O . SER A 1 308 ? -23.531 8.111 33.297 1.00 87.38 308 SER A O 1
ATOM 2337 N N . GLY A 1 309 ? -23.839 10.291 33.721 1.00 80.38 309 GLY A N 1
ATOM 2338 C CA . GLY A 1 309 ? -25.307 10.210 33.729 1.00 80.38 309 GLY A CA 1
ATOM 2339 C C . GLY A 1 309 ? -25.881 9.126 34.657 1.00 80.38 309 GLY A C 1
ATOM 2340 O O . GLY A 1 309 ? -26.901 8.519 34.345 1.00 80.38 309 GLY A O 1
ATOM 2341 N N . GLY A 1 310 ? -25.198 8.811 35.767 1.00 86.94 310 GLY A N 1
ATOM 2342 C CA . GLY A 1 310 ? -25.588 7.740 36.697 1.00 86.94 310 GLY A CA 1
ATOM 2343 C C . GLY A 1 310 ? -25.284 6.310 36.223 1.00 86.94 310 GLY A C 1
ATOM 2344 O O . GLY A 1 310 ? -25.489 5.367 36.988 1.00 86.94 310 GLY A O 1
ATOM 2345 N N . THR A 1 311 ? -24.741 6.145 35.016 1.00 92.00 311 THR A N 1
ATOM 2346 C CA . THR A 1 311 ? -24.405 4.856 34.399 1.00 92.00 311 THR A CA 1
ATOM 2347 C C . THR A 1 311 ? -22.889 4.660 34.347 1.00 92.00 311 THR A C 1
ATOM 2349 O O . THR A 1 311 ? -22.121 5.620 34.273 1.00 92.00 311 THR A O 1
ATOM 2352 N N . THR A 1 312 ? -22.437 3.407 34.422 1.00 95.50 312 THR A N 1
ATOM 2353 C CA . THR A 1 312 ? -21.033 3.049 34.182 1.00 95.50 312 THR A CA 1
ATOM 2354 C C . THR A 1 312 ? -20.879 2.532 32.756 1.00 95.50 312 THR A C 1
ATOM 2356 O O . THR A 1 312 ? -21.555 1.581 32.365 1.00 95.50 312 THR A O 1
ATOM 2359 N N . HIS A 1 313 ? -19.962 3.137 32.009 1.00 97.25 313 HIS A N 1
ATOM 2360 C CA . HIS A 1 313 ? -19.580 2.751 30.659 1.00 97.25 313 HIS A CA 1
ATOM 2361 C C . HIS A 1 313 ? -18.171 2.158 30.677 1.00 97.25 313 HIS A C 1
ATOM 2363 O O . HIS A 1 313 ? -17.243 2.765 31.201 1.00 97.25 313 HIS A O 1
ATOM 2369 N N . ASN A 1 314 ? -18.011 0.969 30.115 1.00 96.81 314 ASN A N 1
ATOM 2370 C CA . ASN A 1 314 ? -16.758 0.224 30.065 1.00 96.81 314 ASN A CA 1
ATOM 2371 C C . ASN A 1 314 ? -16.613 -0.503 28.720 1.00 96.81 314 ASN A C 1
ATOM 2373 O O . ASN A 1 314 ? -17.470 -0.370 27.843 1.00 96.81 314 ASN A O 1
ATOM 2377 N N . LEU A 1 315 ? -15.575 -1.332 28.579 1.00 95.56 315 LEU A N 1
ATOM 2378 C CA . LEU A 1 315 ? -15.308 -2.127 27.375 1.00 95.56 315 LEU A CA 1
ATOM 2379 C C . LEU A 1 315 ? -16.535 -2.904 26.844 1.00 95.56 315 LEU A C 1
ATOM 2381 O O . LEU A 1 315 ? -16.737 -3.019 25.634 1.00 95.56 315 LEU A O 1
ATOM 2385 N N . ARG A 1 316 ? -17.398 -3.418 27.728 1.00 96.12 316 ARG A N 1
ATOM 2386 C CA . ARG A 1 316 ? -18.532 -4.285 27.361 1.00 96.12 316 ARG A CA 1
ATOM 2387 C C . ARG A 1 316 ? -19.699 -3.460 26.858 1.00 96.12 316 ARG A C 1
ATOM 2389 O O . ARG A 1 316 ? -20.282 -3.773 25.819 1.00 96.12 316 ARG A O 1
ATOM 2396 N N . THR A 1 317 ? -20.028 -2.382 27.568 1.00 97.62 317 THR A N 1
ATOM 2397 C CA . THR A 1 317 ? -21.075 -1.455 27.122 1.00 97.62 317 THR A CA 1
ATOM 2398 C C . THR A 1 317 ? -20.664 -0.759 25.829 1.00 97.62 317 THR A C 1
ATOM 2400 O O . THR A 1 317 ? -21.503 -0.575 24.952 1.00 97.62 317 THR A O 1
ATOM 2403 N N . PHE A 1 318 ? -19.376 -0.432 25.691 1.00 98.12 318 PHE A N 1
ATOM 2404 C CA . PHE A 1 318 ? -18.776 0.142 24.492 1.00 98.12 318 PHE A CA 1
ATOM 2405 C C . PHE A 1 318 ? -18.911 -0.776 23.287 1.00 98.12 318 PHE A C 1
ATOM 2407 O O . PHE A 1 318 ? -19.568 -0.422 22.314 1.00 98.12 318 PHE A O 1
ATOM 2414 N N . SER A 1 319 ? -18.351 -1.982 23.363 1.00 98.06 319 SER A N 1
ATOM 2415 C CA . SER A 1 319 ? -18.369 -2.926 22.246 1.00 98.06 319 SER A CA 1
ATOM 2416 C C . SER A 1 319 ? -19.787 -3.353 21.869 1.00 98.06 319 SER A C 1
ATOM 2418 O O . SER A 1 319 ? -20.130 -3.398 20.689 1.00 98.06 319 SER A O 1
ATOM 2420 N N . THR A 1 320 ? -20.666 -3.551 22.855 1.00 98.44 320 THR A N 1
ATOM 2421 C CA . THR A 1 320 ? -22.086 -3.840 22.607 1.00 98.44 320 THR A CA 1
ATOM 2422 C C . THR A 1 320 ? -22.803 -2.660 21.950 1.00 98.44 320 THR A C 1
ATOM 2424 O O . THR A 1 320 ? -23.659 -2.854 21.086 1.00 98.44 320 THR A O 1
ATOM 2427 N N . TRP A 1 321 ? -22.484 -1.420 22.330 1.00 98.44 321 TRP A N 1
ATOM 2428 C CA . TRP A 1 321 ? -23.004 -0.238 21.644 1.00 98.44 321 TRP A CA 1
ATOM 2429 C C . TRP A 1 321 ? -22.500 -0.171 20.200 1.00 98.44 321 TRP A C 1
ATOM 2431 O O . TRP A 1 321 ? -23.322 -0.049 19.295 1.00 98.44 321 TRP A O 1
ATOM 2441 N N . MET A 1 322 ? -21.199 -0.363 19.977 1.00 98.62 322 MET A N 1
ATOM 2442 C CA . MET A 1 322 ? -20.578 -0.345 18.649 1.00 98.62 322 MET A CA 1
ATOM 2443 C C . MET A 1 322 ? -21.202 -1.379 17.711 1.00 98.62 322 MET A C 1
ATOM 2445 O O . MET A 1 322 ? -21.635 -1.040 16.610 1.00 98.62 322 MET A O 1
ATOM 2449 N N . VAL A 1 323 ? -21.344 -2.622 18.175 1.00 98.62 323 VAL A N 1
ATOM 2450 C CA . VAL A 1 323 ? -21.965 -3.710 17.407 1.00 98.62 323 VAL A CA 1
ATOM 2451 C C . VAL A 1 323 ? -23.419 -3.400 17.057 1.00 98.62 323 VAL A C 1
ATOM 2453 O O . VAL A 1 323 ? -23.849 -3.712 15.950 1.00 98.62 323 VAL A O 1
ATOM 2456 N N . ARG A 1 324 ? -24.181 -2.740 17.941 1.00 98.62 324 ARG A N 1
ATOM 2457 C CA . ARG A 1 324 ? -25.554 -2.309 17.617 1.00 98.62 324 ARG A CA 1
ATOM 2458 C C . ARG A 1 324 ? -25.588 -1.295 16.474 1.00 98.62 324 ARG A C 1
ATOM 2460 O O . ARG A 1 324 ? -26.464 -1.405 15.623 1.00 98.62 324 ARG A O 1
ATOM 2467 N N . GLN A 1 325 ? -24.646 -0.351 16.427 1.00 98.62 325 GLN A N 1
ATOM 2468 C CA . GLN A 1 325 ? -24.555 0.617 15.323 1.00 98.62 325 GLN A CA 1
ATOM 2469 C C . GLN A 1 325 ? -24.144 -0.056 14.009 1.00 98.62 325 GLN A C 1
ATOM 2471 O O . GLN A 1 325 ? -24.680 0.249 12.946 1.00 98.62 325 GLN A O 1
ATOM 2476 N N . CYS A 1 326 ? -23.226 -1.015 14.092 1.00 98.25 326 CYS A N 1
ATOM 2477 C CA . CYS A 1 326 ? -22.810 -1.816 12.952 1.00 98.25 326 CYS A CA 1
ATOM 2478 C C . CYS A 1 326 ? -23.987 -2.641 12.395 1.00 98.25 326 CYS A C 1
ATOM 2480 O O . CYS A 1 326 ? -24.287 -2.591 11.203 1.00 98.25 326 CYS A O 1
ATOM 2482 N N . ALA A 1 327 ? -24.723 -3.335 13.268 1.00 97.56 327 ALA A N 1
ATOM 2483 C CA . ALA A 1 327 ? -25.872 -4.161 12.898 1.00 97.56 327 ALA A CA 1
ATOM 2484 C C . ALA A 1 327 ? -27.071 -3.357 12.368 1.00 97.56 327 ALA A C 1
ATOM 2486 O O . ALA A 1 327 ? -27.835 -3.882 11.561 1.00 97.56 327 ALA A O 1
ATOM 2487 N N . SER A 1 328 ? -27.240 -2.098 12.786 1.00 97.50 328 SER A N 1
ATOM 2488 C CA . SER A 1 328 ? -28.289 -1.217 12.256 1.00 97.50 328 SER A CA 1
ATOM 2489 C C . SER A 1 328 ? -27.949 -0.614 10.889 1.00 97.50 328 SER A C 1
ATOM 2491 O O . SER A 1 328 ? -28.807 0.020 10.275 1.00 97.50 328 SER A O 1
ATOM 2493 N N . GLY A 1 329 ? -26.716 -0.797 10.401 1.00 95.56 329 GLY A N 1
ATOM 2494 C CA . GLY A 1 329 ? -26.246 -0.189 9.158 1.00 95.56 329 GLY A CA 1
ATOM 2495 C C . GLY A 1 329 ? -26.015 1.320 9.277 1.00 95.56 329 GLY A C 1
ATOM 2496 O O . GLY A 1 329 ? -26.173 2.039 8.283 1.00 95.56 329 GLY A O 1
ATOM 2497 N N . ALA A 1 330 ? -25.666 1.808 10.475 1.00 96.81 330 ALA A N 1
ATOM 2498 C CA . ALA A 1 330 ? -25.384 3.219 10.711 1.00 96.81 330 ALA A CA 1
ATOM 2499 C C . ALA A 1 330 ? -24.333 3.746 9.717 1.00 96.81 330 ALA A C 1
ATOM 2501 O O . ALA A 1 330 ? -23.348 3.073 9.406 1.00 96.81 330 ALA A O 1
ATOM 2502 N N . ALA A 1 331 ? -24.553 4.954 9.188 1.00 93.81 331 ALA A N 1
ATOM 2503 C CA . ALA A 1 331 ? -23.726 5.504 8.114 1.00 93.81 331 ALA A CA 1
ATOM 2504 C C . ALA A 1 331 ? -22.244 5.633 8.510 1.00 93.81 331 ALA A C 1
ATOM 2506 O O . ALA A 1 331 ? -21.367 5.367 7.693 1.00 93.81 331 ALA A O 1
ATOM 2507 N N . ASP A 1 332 ? -21.986 5.973 9.771 1.00 94.88 332 ASP A N 1
ATOM 2508 C CA . ASP A 1 332 ? -20.661 6.108 10.376 1.00 94.88 332 ASP A CA 1
ATOM 2509 C C . ASP A 1 332 ? -20.003 4.772 10.764 1.00 94.88 332 ASP A C 1
ATOM 2511 O O . ASP A 1 332 ? -18.829 4.757 11.122 1.00 94.88 332 ASP A O 1
ATOM 2515 N N . ALA A 1 333 ? -20.719 3.649 10.650 1.00 97.19 333 ALA A N 1
ATOM 2516 C CA . ALA A 1 333 ? -20.201 2.302 10.893 1.00 97.19 333 ALA A CA 1
ATOM 2517 C C . ALA A 1 333 ? -19.890 1.522 9.597 1.00 97.19 333 ALA A C 1
ATOM 2519 O O . ALA A 1 333 ? -19.393 0.400 9.658 1.00 97.19 333 ALA A O 1
ATOM 2520 N N . ARG A 1 334 ? -20.152 2.094 8.409 1.00 96.38 334 ARG A N 1
ATOM 2521 C CA . ARG A 1 334 ? -20.044 1.399 7.103 1.00 96.38 334 ARG A CA 1
ATOM 2522 C C . ARG A 1 334 ? -18.638 0.928 6.723 1.00 96.38 334 ARG A C 1
ATOM 2524 O O . ARG A 1 334 ? -18.494 0.071 5.847 1.00 96.38 334 ARG A O 1
ATOM 2531 N N . ASP A 1 335 ? -17.612 1.513 7.327 1.00 98.12 335 ASP A N 1
ATOM 2532 C CA . ASP A 1 335 ? -16.217 1.143 7.085 1.00 98.12 335 ASP A CA 1
ATOM 2533 C C . ASP A 1 335 ? -15.698 0.086 8.070 1.00 98.12 335 ASP A C 1
ATOM 2535 O O . ASP A 1 335 ? -14.598 -0.430 7.874 1.00 98.12 335 ASP A O 1
ATOM 2539 N N . ILE A 1 336 ? -16.496 -0.310 9.068 1.00 98.50 336 ILE A N 1
ATOM 2540 C CA . ILE A 1 336 ? -16.170 -1.426 9.958 1.00 98.50 336 ILE A CA 1
ATOM 2541 C C . ILE A 1 336 ? -16.514 -2.734 9.250 1.00 98.50 336 ILE A C 1
ATOM 2543 O O . ILE A 1 336 ? -17.644 -2.956 8.810 1.00 98.50 336 ILE A O 1
ATOM 2547 N N . ARG A 1 337 ? -15.516 -3.607 9.144 1.00 98.12 337 ARG A N 1
ATOM 2548 C CA . ARG A 1 337 ? -15.648 -4.941 8.571 1.00 98.12 337 ARG A CA 1
ATOM 2549 C C . ARG A 1 337 ? -16.109 -5.952 9.608 1.00 98.12 337 ARG A C 1
ATOM 2551 O O . ARG A 1 337 ? -17.020 -6.729 9.337 1.00 98.12 337 ARG A O 1
ATOM 2558 N N . GLU A 1 338 ? -15.474 -5.951 10.770 1.00 97.69 338 GLU A N 1
ATOM 2559 C CA . GLU A 1 338 ? -15.855 -6.829 11.867 1.00 97.69 338 GLU A CA 1
ATOM 2560 C C . GLU A 1 338 ? -15.550 -6.210 13.226 1.00 97.69 338 GLU A C 1
ATOM 2562 O O . GLU A 1 338 ? -14.675 -5.355 13.364 1.00 97.69 338 GLU A O 1
ATOM 2567 N N . VAL A 1 339 ? -16.299 -6.664 14.228 1.00 98.56 339 VAL A N 1
ATOM 2568 C CA . VAL A 1 339 ? -16.048 -6.387 15.642 1.00 98.56 339 VAL A CA 1
ATOM 2569 C C . VAL A 1 339 ? -16.088 -7.711 16.390 1.00 98.56 339 VAL A C 1
ATOM 2571 O O . VAL A 1 339 ? -17.132 -8.369 16.422 1.00 98.56 339 VAL A O 1
ATOM 2574 N N . ILE A 1 340 ? -14.969 -8.104 16.992 1.00 97.12 340 ILE A N 1
ATOM 2575 C CA . ILE A 1 340 ? -14.876 -9.259 17.886 1.00 97.12 340 ILE A CA 1
ATOM 2576 C C . ILE A 1 340 ? -14.894 -8.738 19.320 1.00 97.12 340 ILE A C 1
ATOM 2578 O O . ILE A 1 340 ? -14.086 -7.890 19.692 1.00 97.12 340 ILE A O 1
ATOM 2582 N N . TYR A 1 341 ? -15.846 -9.209 20.118 1.00 97.62 341 TYR A N 1
ATOM 2583 C CA . TYR A 1 341 ? -16.148 -8.638 21.428 1.00 97.62 341 TYR A CA 1
ATOM 2584 C C . TYR A 1 341 ? -16.714 -9.676 22.395 1.00 97.62 341 TYR A C 1
ATOM 2586 O O . TYR A 1 341 ? -17.172 -10.744 21.980 1.00 97.62 341 TYR A O 1
ATOM 2594 N N . SER A 1 342 ? -16.761 -9.331 23.683 1.00 95.25 342 SER A N 1
ATOM 2595 C CA . SER A 1 342 ? -17.476 -10.107 24.695 1.00 95.25 342 SER A CA 1
ATOM 2596 C C . SER A 1 342 ? -18.532 -9.252 25.410 1.00 95.25 342 SER A C 1
ATOM 2598 O O . SER A 1 342 ? -18.173 -8.379 26.201 1.00 95.25 342 SER A O 1
ATOM 2600 N N . PRO A 1 343 ? -19.841 -9.476 25.165 1.00 93.81 343 PRO A N 1
ATOM 2601 C CA . PRO A 1 343 ? -20.906 -8.685 25.792 1.00 93.81 343 PRO A CA 1
ATOM 2602 C C . PRO A 1 343 ? -21.052 -8.941 27.299 1.00 93.81 343 PRO A C 1
ATOM 2604 O O . PRO A 1 343 ? -21.515 -8.069 28.028 1.00 93.81 343 PRO A O 1
ATOM 2607 N N . ASP A 1 344 ? -20.682 -10.134 27.763 1.00 91.88 344 ASP A N 1
ATOM 2608 C CA . ASP A 1 344 ? -20.843 -10.614 29.143 1.00 91.88 344 ASP A CA 1
ATOM 2609 C C . ASP A 1 344 ? -19.497 -10.840 29.861 1.00 91.88 344 ASP A C 1
ATOM 2611 O O . ASP A 1 344 ? -19.477 -11.272 31.014 1.00 91.88 344 ASP A O 1
ATOM 2615 N N . GLY A 1 345 ? -18.374 -10.570 29.184 1.00 89.00 345 GLY A N 1
ATOM 2616 C CA . GLY A 1 345 ? -17.026 -10.850 29.683 1.00 89.00 345 GLY A CA 1
ATOM 2617 C C . GLY A 1 345 ? -16.711 -12.344 29.817 1.00 89.00 345 GLY A C 1
ATOM 2618 O O . GLY A 1 345 ? -15.848 -12.711 30.611 1.00 89.00 345 GLY A O 1
ATOM 2619 N N . ARG A 1 346 ? -17.433 -13.220 29.108 1.00 89.75 346 ARG A N 1
ATOM 2620 C CA . ARG A 1 346 ? -17.237 -14.682 29.136 1.00 89.75 346 ARG A CA 1
ATOM 2621 C C . ARG A 1 346 ? -17.337 -15.303 27.749 1.00 89.75 346 ARG A C 1
ATOM 2623 O O . ARG A 1 346 ? -16.531 -16.149 27.381 1.00 89.75 346 ARG A O 1
ATOM 2630 N N . THR A 1 347 ? -18.334 -14.883 26.986 1.00 92.75 347 THR A N 1
ATOM 2631 C CA . THR A 1 347 ? -18.643 -15.374 25.651 1.00 92.75 347 THR A CA 1
ATOM 2632 C C . THR A 1 347 ? -18.046 -14.428 24.627 1.00 92.75 347 THR A C 1
ATOM 2634 O O . THR A 1 347 ? -18.368 -13.241 24.632 1.00 92.75 347 THR A O 1
ATOM 2637 N N . VAL A 1 348 ? -17.223 -14.941 23.720 1.00 93.19 348 VAL A N 1
ATOM 2638 C CA . VAL A 1 348 ? -16.719 -14.162 22.586 1.00 93.19 348 VAL A CA 1
ATOM 2639 C C . VAL A 1 348 ? -17.693 -14.281 21.42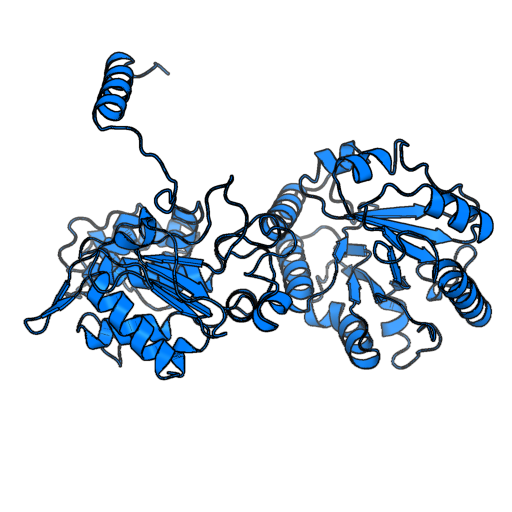1 1.00 93.19 348 VAL A C 1
ATOM 2641 O O . VAL A 1 348 ? -18.225 -15.354 21.134 1.00 93.19 348 VAL A O 1
ATOM 2644 N N . ARG A 1 349 ? -17.957 -13.156 20.764 1.00 96.00 349 ARG A N 1
ATOM 2645 C CA . ARG A 1 349 ? -18.821 -13.041 19.592 1.00 96.00 349 ARG A CA 1
ATOM 2646 C C . ARG A 1 349 ? -18.128 -12.207 18.531 1.00 96.00 349 ARG A C 1
ATOM 2648 O O . ARG A 1 349 ? -17.278 -11.379 18.842 1.00 96.00 349 ARG A O 1
ATOM 2655 N N . ARG A 1 350 ? -18.541 -12.389 17.282 1.00 97.75 350 ARG A N 1
ATOM 2656 C CA . ARG A 1 350 ? -18.143 -11.538 16.165 1.00 97.75 350 ARG A CA 1
ATOM 2657 C C . ARG A 1 350 ? -19.377 -11.002 15.462 1.00 97.75 350 ARG A C 1
ATOM 2659 O O . ARG A 1 350 ? -20.257 -11.772 15.083 1.00 97.75 350 ARG A O 1
ATOM 2666 N N . TRP A 1 351 ? -19.410 -9.693 15.266 1.00 98.19 351 TRP A N 1
ATOM 2667 C CA . TRP A 1 351 ? -20.204 -9.088 14.208 1.00 98.19 351 TRP A CA 1
ATOM 2668 C C . TRP A 1 351 ? -19.330 -8.974 12.957 1.00 98.19 351 TRP A C 1
ATOM 2670 O O . TRP A 1 351 ? -18.211 -8.482 13.054 1.00 98.19 351 TRP A O 1
ATOM 2680 N N . ASP A 1 352 ? -19.815 -9.444 11.810 1.00 97.12 352 ASP A N 1
ATOM 2681 C CA . ASP A 1 352 ? -19.100 -9.431 10.528 1.00 97.12 352 ASP A CA 1
ATOM 2682 C C . ASP A 1 352 ? -20.028 -8.896 9.437 1.00 97.12 352 ASP A C 1
ATOM 2684 O O . ASP A 1 352 ? -21.068 -9.493 9.145 1.00 97.12 352 ASP A O 1
ATOM 2688 N N . ALA A 1 353 ? -19.630 -7.792 8.808 1.00 97.31 353 ALA A N 1
ATOM 2689 C CA . ALA A 1 353 ? -20.387 -7.137 7.748 1.00 97.31 353 ALA A CA 1
ATOM 2690 C C . ALA A 1 353 ? -20.630 -8.048 6.531 1.00 97.31 353 ALA A C 1
ATOM 2692 O O . ALA A 1 353 ? -21.601 -7.855 5.803 1.00 97.31 353 ALA A O 1
ATOM 2693 N N . CYS A 1 354 ? -19.765 -9.042 6.297 1.00 94.69 354 CYS A N 1
ATOM 2694 C CA . CYS A 1 354 ? -19.925 -9.994 5.194 1.00 94.69 354 CYS A CA 1
ATOM 2695 C C . CYS A 1 354 ? -20.718 -11.251 5.580 1.00 94.69 354 CYS A C 1
ATOM 2697 O O . CYS A 1 354 ? -20.947 -12.102 4.718 1.00 94.69 354 CYS A O 1
ATOM 2699 N N . GLY A 1 355 ? -21.112 -11.396 6.851 1.00 94.25 355 GLY A N 1
ATOM 2700 C CA . GLY A 1 355 ? -21.889 -12.535 7.340 1.00 94.25 355 GLY A CA 1
ATOM 2701 C C . GLY A 1 355 ? -21.185 -13.890 7.206 1.00 94.25 355 GLY A C 1
ATOM 2702 O O . GLY A 1 355 ? -21.853 -14.916 7.098 1.00 94.25 355 GLY A O 1
ATOM 2703 N N . ARG A 1 356 ? -19.847 -13.914 7.164 1.00 92.44 356 ARG A N 1
ATOM 2704 C CA . ARG A 1 356 ? -19.039 -15.133 7.004 1.00 92.44 356 ARG A CA 1
ATOM 2705 C C . ARG A 1 356 ? -18.642 -15.742 8.343 1.00 92.44 356 ARG A C 1
ATOM 2707 O O . ARG A 1 356 ? -18.396 -16.945 8.411 1.00 92.44 356 ARG A O 1
ATOM 2714 N N . ARG A 1 357 ? -18.535 -14.925 9.394 1.00 91.44 357 ARG A N 1
ATOM 2715 C CA . ARG A 1 357 ? -17.927 -15.309 10.676 1.00 91.44 357 ARG A CA 1
ATOM 2716 C C . ARG A 1 357 ? -18.756 -14.833 11.867 1.00 91.44 357 ARG A C 1
ATOM 2718 O O . ARG A 1 357 ? -19.378 -13.779 11.816 1.00 91.44 357 ARG A O 1
ATOM 2725 N N . THR A 1 358 ? -18.748 -15.609 12.953 1.00 88.50 358 THR A N 1
ATOM 2726 C CA . THR A 1 358 ? -19.640 -15.389 14.114 1.00 88.50 358 THR A CA 1
ATOM 2727 C C . THR A 1 358 ? -18.942 -15.377 15.478 1.00 88.50 358 THR A C 1
ATOM 2729 O O . THR A 1 358 ? -19.554 -14.975 16.467 1.00 88.50 358 THR A O 1
ATOM 2732 N N . SER A 1 359 ? -17.664 -15.771 15.561 1.00 90.19 359 SER A N 1
ATOM 2733 C CA . SER A 1 359 ? -16.902 -15.824 16.821 1.00 90.19 359 SER A CA 1
ATOM 2734 C C . SER A 1 359 ? -15.420 -15.455 16.640 1.00 90.19 359 SER A C 1
ATOM 2736 O O . SER A 1 359 ? -14.965 -15.205 15.522 1.00 90.19 359 SER A O 1
ATOM 2738 N N . GLY A 1 360 ? -14.666 -15.405 17.736 1.00 86.75 360 GLY A N 1
ATOM 2739 C CA . GLY A 1 360 ? -13.216 -15.199 17.801 1.00 86.75 360 GLY A CA 1
ATOM 2740 C C . GLY A 1 360 ? -12.584 -16.052 18.904 1.00 86.75 360 GLY A C 1
ATOM 2741 O O . GLY A 1 360 ? -13.270 -16.862 19.530 1.00 86.75 360 GLY A O 1
ATOM 2742 N N . ASP A 1 361 ? -11.280 -15.898 19.129 1.00 78.12 361 ASP A N 1
ATOM 2743 C CA . ASP A 1 361 ? -10.586 -16.590 20.221 1.00 78.12 361 ASP A CA 1
ATOM 2744 C C . ASP A 1 361 ? -10.847 -15.935 21.592 1.00 78.12 361 ASP A C 1
ATOM 2746 O O . ASP A 1 361 ? -11.392 -14.834 21.687 1.00 78.12 361 ASP A O 1
ATOM 2750 N N . GLY A 1 362 ? -10.432 -16.610 22.668 1.00 71.44 362 GLY A N 1
ATOM 2751 C CA . GLY A 1 362 ? -10.706 -16.197 24.047 1.00 71.44 362 GLY A CA 1
ATOM 2752 C C . GLY A 1 362 ? -10.027 -14.904 24.515 1.00 71.44 362 GLY A C 1
ATOM 2753 O O . GLY A 1 362 ? -10.423 -14.373 25.551 1.00 71.44 362 GLY A O 1
ATOM 2754 N N . SER A 1 363 ? -9.045 -14.363 23.787 1.00 76.69 363 SER A N 1
ATOM 2755 C CA . SER A 1 363 ? -8.370 -13.119 24.193 1.00 76.69 363 SER A CA 1
ATOM 2756 C C . SER A 1 363 ? -9.306 -11.899 24.150 1.00 76.69 363 SER A C 1
ATOM 2758 O O . SER A 1 363 ? -9.145 -10.955 24.929 1.00 76.69 363 SER A O 1
ATOM 2760 N N . HIS A 1 364 ? -10.367 -11.976 23.341 1.00 86.69 364 HIS A N 1
ATOM 2761 C CA . HIS A 1 364 ? -11.398 -10.948 23.163 1.00 86.69 364 HIS A CA 1
ATOM 2762 C C . HIS A 1 364 ? -12.389 -10.831 24.340 1.00 86.69 364 HIS A C 1
ATOM 2764 O O . HIS A 1 364 ? -13.404 -10.135 24.267 1.00 86.69 364 HIS A O 1
ATOM 2770 N N . VAL A 1 365 ? -12.126 -11.539 25.442 1.00 78.19 365 VAL A N 1
ATOM 2771 C CA . VAL A 1 365 ? -12.789 -11.306 26.734 1.00 78.19 365 VAL A CA 1
ATOM 2772 C C . VAL A 1 365 ? -12.239 -10.051 27.427 1.00 78.19 365 VAL A C 1
ATOM 2774 O O . VAL A 1 365 ? -12.969 -9.375 28.161 1.00 78.19 365 VAL A O 1
ATOM 2777 N N . TYR A 1 366 ? -10.966 -9.733 27.177 1.00 79.88 366 TYR A N 1
ATOM 2778 C CA . TYR A 1 366 ? -10.222 -8.661 27.848 1.00 79.88 366 TYR A CA 1
ATOM 2779 C C . TYR A 1 366 ? -9.957 -7.446 26.950 1.00 79.88 366 TYR A C 1
ATOM 2781 O O . TYR A 1 366 ? -9.524 -6.407 27.434 1.00 79.88 366 TYR A O 1
ATOM 2789 N N . HIS A 1 367 ? -10.237 -7.556 25.652 1.00 87.62 367 HIS A N 1
ATOM 2790 C CA . HIS A 1 367 ? -10.213 -6.441 24.709 1.00 87.62 367 HIS A CA 1
ATOM 2791 C C . HIS A 1 367 ? -11.283 -6.646 23.629 1.00 87.62 367 HIS A C 1
ATOM 2793 O O . HIS A 1 367 ? -11.805 -7.745 23.453 1.00 87.62 367 HIS A O 1
ATOM 2799 N N . THR A 1 368 ? -11.636 -5.583 22.914 1.00 96.44 368 THR A N 1
ATOM 2800 C CA . THR A 1 368 ? -12.475 -5.652 21.711 1.00 96.44 368 THR A CA 1
ATOM 2801 C C . THR A 1 368 ? -11.616 -5.358 20.496 1.00 96.44 368 THR A C 1
ATOM 2803 O O . THR A 1 368 ? -10.907 -4.355 20.482 1.00 96.44 368 THR A O 1
ATOM 2806 N N . HIS A 1 369 ? -11.718 -6.210 19.482 1.00 97.69 369 HIS A N 1
ATOM 2807 C CA . HIS A 1 369 ? -11.002 -6.064 18.224 1.00 97.69 369 HIS A CA 1
ATOM 2808 C C . HIS A 1 369 ? -11.938 -5.504 17.154 1.00 97.69 369 HIS A C 1
ATOM 2810 O O . HIS A 1 369 ? -12.995 -6.077 16.878 1.00 97.69 369 HIS A O 1
ATOM 2816 N N . PHE A 1 370 ? -11.542 -4.403 16.529 1.00 98.50 370 PHE A N 1
ATOM 2817 C CA . PHE A 1 370 ? -12.183 -3.833 15.353 1.00 98.50 370 PHE A CA 1
ATOM 2818 C C . PHE A 1 370 ? -11.323 -4.118 14.134 1.00 98.50 370 PHE A C 1
ATOM 2820 O O . PHE A 1 370 ? -10.133 -3.823 14.117 1.00 98.50 370 PHE A O 1
ATOM 2827 N N . SER A 1 371 ? -11.946 -4.597 13.070 1.00 98.38 371 SER A N 1
ATOM 2828 C CA . SER A 1 371 ? -11.356 -4.564 11.739 1.00 98.38 371 SER A CA 1
ATOM 2829 C C . SER A 1 371 ? -12.112 -3.572 10.879 1.00 98.38 371 SER A C 1
ATOM 2831 O O . SER A 1 371 ? -13.344 -3.556 10.854 1.00 98.38 371 SER A O 1
ATOM 2833 N N . PHE A 1 372 ? -11.372 -2.785 10.117 1.00 98.56 372 PHE A N 1
ATOM 2834 C CA . PHE A 1 372 ? -11.899 -1.887 9.103 1.00 98.56 372 PHE A CA 1
ATOM 2835 C C . PHE A 1 372 ? -11.675 -2.497 7.728 1.00 98.56 372 PHE A C 1
ATOM 2837 O O . PHE A 1 372 ? -10.680 -3.191 7.504 1.00 98.56 372 PHE A O 1
ATOM 2844 N N . PHE A 1 373 ? -12.579 -2.221 6.789 1.00 98.56 373 PHE A N 1
ATOM 2845 C CA . PHE A 1 373 ? -12.333 -2.600 5.404 1.00 98.56 373 PHE A CA 1
ATOM 2846 C C . PHE A 1 373 ? -11.040 -1.942 4.910 1.00 98.56 373 PHE A C 1
ATOM 2848 O O . PHE A 1 373 ? -10.837 -0.736 5.087 1.00 98.56 373 PHE A O 1
ATOM 2855 N N . ARG A 1 374 ? -10.165 -2.724 4.267 1.00 96.44 374 ARG A N 1
ATOM 2856 C CA . ARG A 1 374 ? -8.833 -2.235 3.867 1.00 96.44 374 ARG A CA 1
ATOM 2857 C C . ARG A 1 374 ? -8.892 -1.091 2.849 1.00 96.44 374 ARG A C 1
ATOM 2859 O O . ARG A 1 374 ? -7.962 -0.297 2.755 1.00 96.44 374 ARG A O 1
ATOM 2866 N N . ASP A 1 375 ? -9.971 -0.979 2.070 1.00 92.81 375 ASP A N 1
ATOM 2867 C CA . ASP A 1 375 ? -10.148 0.146 1.142 1.00 92.81 375 ASP A CA 1
ATOM 2868 C C . ASP A 1 375 ? -10.323 1.478 1.882 1.00 92.81 375 ASP A C 1
ATOM 2870 O O . ASP A 1 375 ? -9.833 2.501 1.413 1.00 92.81 375 ASP A O 1
ATOM 2874 N N . ALA A 1 376 ? -10.980 1.475 3.044 1.00 92.94 376 ALA A N 1
ATOM 2875 C CA . ALA A 1 376 ? -11.212 2.664 3.851 1.00 92.94 376 ALA A CA 1
ATOM 2876 C C . ALA A 1 376 ? -9.916 3.149 4.508 1.00 92.94 376 ALA A C 1
ATOM 2878 O O . ALA A 1 376 ? -9.627 4.349 4.491 1.00 92.94 376 ALA A O 1
ATOM 2879 N N . THR A 1 377 ? -9.100 2.220 5.020 1.00 85.12 377 THR A N 1
ATOM 2880 C CA . THR A 1 377 ? -7.773 2.540 5.562 1.00 85.12 377 THR A CA 1
ATOM 2881 C C . THR A 1 377 ? -6.844 3.054 4.467 1.00 85.12 377 THR A C 1
ATOM 2883 O O . THR A 1 377 ? -6.294 4.144 4.610 1.00 85.12 377 THR A O 1
ATOM 2886 N N . LYS A 1 378 ? -6.750 2.350 3.328 1.00 84.44 378 LYS A N 1
ATOM 2887 C CA . LYS A 1 378 ? -5.950 2.765 2.163 1.00 84.44 378 LYS A CA 1
ATOM 2888 C C . LYS A 1 378 ? -6.367 4.133 1.613 1.00 84.44 378 LYS A C 1
ATOM 2890 O O . LYS A 1 378 ? -5.501 4.925 1.258 1.00 84.44 378 LYS A O 1
ATOM 2895 N N . ALA A 1 379 ? -7.667 4.413 1.538 1.00 74.38 379 ALA A N 1
ATOM 2896 C CA . ALA A 1 379 ? -8.188 5.674 1.010 1.00 74.38 379 ALA A CA 1
ATOM 2897 C C . ALA A 1 379 ? -8.092 6.849 2.000 1.00 74.38 379 ALA A C 1
ATOM 2899 O O . ALA A 1 379 ? -8.481 7.959 1.647 1.00 74.38 379 ALA A O 1
ATOM 2900 N N . GLY A 1 380 ? -7.621 6.625 3.234 1.00 64.69 380 GLY A N 1
ATOM 2901 C CA . GLY A 1 380 ? -7.513 7.682 4.240 1.00 64.69 380 GLY A CA 1
ATOM 2902 C C . GLY A 1 380 ? -8.865 8.245 4.691 1.00 64.69 380 GLY A C 1
ATOM 2903 O O . GLY A 1 380 ? -8.930 9.406 5.089 1.00 64.69 380 GLY A O 1
ATOM 2904 N N . ARG A 1 381 ? -9.950 7.456 4.621 1.00 82.25 381 ARG A N 1
ATOM 2905 C CA . ARG A 1 381 ? -11.278 7.894 5.091 1.00 82.25 381 ARG A CA 1
ATOM 2906 C C . ARG A 1 381 ? -11.238 8.205 6.586 1.00 82.25 381 ARG A C 1
ATOM 2908 O O . ARG A 1 381 ? -10.476 7.575 7.318 1.00 82.25 381 ARG A O 1
ATOM 2915 N N . ASP A 1 382 ? -12.062 9.147 7.038 1.00 81.44 382 ASP A N 1
ATOM 2916 C CA . ASP A 1 382 ? -12.189 9.451 8.465 1.00 81.44 382 ASP A CA 1
ATOM 2917 C C . ASP A 1 382 ? -12.916 8.307 9.190 1.00 81.44 382 ASP A C 1
ATOM 2919 O O . ASP A 1 382 ? -14.094 8.052 8.949 1.00 81.44 382 ASP A O 1
ATOM 2923 N N . LEU A 1 383 ? -12.195 7.620 10.080 1.00 92.38 383 LEU A N 1
ATOM 2924 C CA . LEU A 1 383 ? -12.687 6.473 10.851 1.00 92.38 383 LEU A CA 1
ATOM 2925 C C . LEU A 1 383 ? -13.128 6.857 12.273 1.00 92.38 383 LEU A C 1
ATOM 2927 O O . LEU A 1 383 ? -13.585 6.008 13.035 1.00 92.38 383 LEU A O 1
ATOM 2931 N N . THR A 1 384 ? -13.001 8.131 12.649 1.00 86.31 384 THR A N 1
ATOM 2932 C CA . THR A 1 384 ? -13.381 8.645 13.971 1.00 86.31 384 THR A CA 1
ATOM 2933 C C . THR A 1 384 ? -14.884 8.851 14.233 1.00 86.31 384 THR A C 1
ATOM 2935 O O . THR A 1 384 ? -15.247 8.821 15.413 1.00 86.31 384 THR A O 1
ATOM 2938 N N . PRO A 1 385 ? -15.787 9.043 13.242 1.00 92.06 385 PRO A N 1
ATOM 2939 C CA . PRO A 1 385 ? -17.155 9.494 13.513 1.00 92.06 385 PRO A CA 1
ATOM 2940 C C . PRO A 1 385 ? -17.956 8.620 14.484 1.00 92.06 385 PRO A C 1
ATOM 2942 O O . PRO A 1 385 ? -18.552 9.149 15.423 1.00 92.06 385 PRO A O 1
ATOM 2945 N N . LEU A 1 386 ? -17.918 7.292 14.325 1.00 96.50 386 LEU A N 1
ATOM 2946 C CA . LEU A 1 386 ? -18.643 6.378 15.213 1.00 96.50 386 LEU A CA 1
ATOM 2947 C C . LEU A 1 386 ? -18.145 6.472 16.664 1.00 96.50 386 LEU A C 1
ATOM 2949 O O . LEU A 1 386 ? -18.941 6.488 17.605 1.00 96.50 386 LEU A O 1
ATOM 2953 N N . PHE A 1 387 ? -16.827 6.578 16.845 1.00 95.88 387 PHE A N 1
ATOM 2954 C CA . PHE A 1 387 ? -16.202 6.721 18.158 1.00 95.88 387 PHE A CA 1
ATOM 2955 C C . PHE A 1 387 ? -16.534 8.075 18.785 1.00 95.88 387 PHE A C 1
ATOM 2957 O O . PHE A 1 387 ? -16.902 8.118 19.955 1.00 95.88 387 PHE A O 1
ATOM 2964 N N . ARG A 1 388 ? -16.509 9.170 18.012 1.00 90.25 388 ARG A N 1
ATOM 2965 C CA . ARG A 1 388 ? -16.951 10.491 18.493 1.00 90.25 388 ARG A CA 1
ATOM 2966 C C . ARG A 1 388 ? -18.402 10.460 18.954 1.00 90.25 388 ARG A C 1
ATOM 2968 O O . ARG A 1 388 ? -18.705 10.995 20.014 1.00 90.25 388 ARG A O 1
ATOM 2975 N N . ARG A 1 389 ? -19.286 9.806 18.192 1.00 94.31 389 ARG A N 1
ATOM 2976 C CA . ARG A 1 389 ? -20.700 9.679 18.557 1.00 94.31 389 ARG A CA 1
ATOM 2977 C C . ARG A 1 389 ? -20.891 8.883 19.844 1.00 94.31 389 ARG A C 1
ATOM 2979 O O . ARG A 1 389 ? -21.663 9.319 20.689 1.00 94.31 389 ARG A O 1
ATOM 2986 N N . TYR A 1 390 ? -20.169 7.776 20.020 1.00 96.19 390 TYR A N 1
ATOM 2987 C CA . TYR A 1 390 ? -20.176 7.041 21.288 1.00 96.19 390 TYR A CA 1
ATOM 2988 C C . TYR A 1 390 ? -19.762 7.937 22.459 1.00 96.19 390 TYR A C 1
ATOM 2990 O O . TYR A 1 390 ? -20.473 8.014 23.456 1.00 96.19 390 TYR A O 1
ATOM 2998 N N . LEU A 1 391 ? -18.627 8.626 22.321 1.00 92.50 391 LEU A N 1
ATOM 2999 C CA . LEU A 1 391 ? -18.069 9.495 23.359 1.00 92.50 391 LEU A CA 1
ATOM 3000 C C . LEU A 1 391 ? -19.031 10.636 23.720 1.00 92.50 391 LEU A C 1
ATOM 3002 O O . LEU A 1 391 ? -19.193 10.950 24.899 1.00 92.50 391 LEU A O 1
ATOM 3006 N N . ALA A 1 392 ? -19.732 11.185 22.727 1.00 84.81 392 ALA A N 1
ATOM 3007 C CA . ALA A 1 392 ? -20.759 12.195 22.946 1.00 84.81 392 ALA A CA 1
ATOM 3008 C C . ALA A 1 392 ? -21.984 11.626 23.675 1.00 84.81 392 ALA A C 1
ATOM 3010 O O . ALA A 1 392 ? -22.491 12.233 24.614 1.00 84.81 392 ALA A O 1
ATOM 3011 N N . GLU A 1 393 ? -22.440 10.432 23.289 1.00 91.75 393 GLU A N 1
ATOM 3012 C CA . GLU A 1 393 ? -23.603 9.776 23.898 1.00 91.75 393 GLU A CA 1
ATOM 3013 C C . GLU A 1 393 ? -23.367 9.414 25.369 1.00 91.75 393 GLU A C 1
ATOM 3015 O O . GLU A 1 393 ? -24.279 9.525 26.187 1.00 91.75 393 GLU A O 1
ATOM 3020 N N . ILE A 1 394 ? -22.138 9.038 25.732 1.00 91.94 394 ILE A N 1
ATOM 3021 C CA . ILE A 1 394 ? -21.769 8.790 27.133 1.00 91.94 394 ILE A CA 1
ATOM 3022 C C . ILE A 1 394 ? -21.409 10.076 27.895 1.00 91.94 394 ILE A C 1
ATOM 3024 O O . ILE A 1 394 ? -21.012 10.013 29.058 1.00 91.94 394 ILE A O 1
ATOM 3028 N N . GLY A 1 395 ? -21.553 11.246 27.267 1.00 84.12 395 GLY A N 1
ATOM 3029 C CA . GLY A 1 395 ? -21.374 12.553 27.896 1.00 84.12 395 GLY A CA 1
ATOM 3030 C C . GLY A 1 395 ? -19.923 12.968 28.135 1.00 84.12 395 GLY A C 1
ATOM 3031 O O . GLY A 1 395 ? -19.690 13.814 28.995 1.00 84.12 395 GLY A O 1
ATOM 3032 N N . LEU A 1 396 ? -18.956 12.386 27.416 1.00 80.94 396 LEU A N 1
ATOM 3033 C CA . LEU A 1 396 ? -17.559 12.838 27.456 1.00 80.94 396 LEU A CA 1
ATOM 3034 C C . LEU A 1 396 ? -17.281 13.974 26.466 1.00 80.94 396 LEU A C 1
ATOM 3036 O O . LEU A 1 396 ? -16.425 14.812 26.726 1.00 80.94 396 LEU A O 1
ATOM 3040 N N . THR A 1 397 ? -18.032 14.050 25.365 1.00 69.25 397 THR A N 1
ATOM 3041 C CA . THR A 1 397 ? -17.889 15.118 24.362 1.00 69.25 397 THR A CA 1
ATOM 3042 C C . THR A 1 397 ? -19.243 15.746 24.013 1.00 69.25 397 THR A C 1
ATOM 3044 O O . THR A 1 397 ? -20.299 15.171 24.272 1.00 69.25 397 THR A O 1
ATOM 3047 N N . THR A 1 398 ? -19.251 16.954 23.442 1.00 53.38 398 THR A N 1
ATOM 3048 C CA . THR A 1 398 ? -20.474 17.578 22.904 1.00 53.38 398 THR A CA 1
ATOM 3049 C C . THR A 1 398 ? -20.539 17.400 21.385 1.00 53.38 398 THR A C 1
ATOM 3051 O O . THR A 1 398 ? -19.528 17.494 20.689 1.00 53.38 398 THR A O 1
ATOM 3054 N N . THR A 1 399 ? -21.735 17.160 20.837 1.00 42.91 399 THR A N 1
ATOM 3055 C CA . THR A 1 399 ? -21.954 16.905 19.396 1.00 42.91 399 THR A CA 1
ATOM 3056 C C . THR A 1 399 ? -21.675 18.130 18.500 1.00 42.91 399 THR A C 1
ATOM 3058 O O . THR A 1 399 ? -21.585 17.993 17.285 1.00 42.91 399 THR A O 1
ATOM 3061 N N . GLU A 1 400 ? -21.474 19.318 19.082 1.00 43.00 400 GLU A N 1
ATOM 3062 C CA . GLU A 1 400 ? -21.061 20.562 18.397 1.00 43.00 400 GLU A CA 1
ATOM 3063 C C . GLU A 1 400 ? -19.533 20.831 18.497 1.00 43.00 400 GLU A C 1
ATOM 3065 O O . GLU A 1 400 ? -19.016 21.856 18.047 1.00 43.00 400 GLU A O 1
ATOM 3070 N N . GLY A 1 401 ? -18.784 19.909 19.109 1.00 41.53 401 GLY A N 1
ATOM 3071 C CA . GLY A 1 401 ? -17.508 20.158 19.779 1.00 41.53 401 GLY A CA 1
ATOM 3072 C C . GLY A 1 401 ? -16.225 20.089 18.949 1.00 41.53 401 GLY A C 1
ATOM 3073 O O . GLY A 1 401 ? -15.268 19.466 19.394 1.00 41.53 401 GLY A O 1
ATOM 3074 N N . VAL A 1 402 ? -16.125 20.776 17.807 1.00 42.16 402 VAL A N 1
ATOM 3075 C CA . VAL A 1 402 ? -14.780 21.159 17.302 1.00 42.16 402 VAL A CA 1
ATOM 3076 C C . VAL A 1 402 ? -14.303 22.438 18.005 1.00 42.16 402 VAL A C 1
ATOM 3078 O O . VAL A 1 402 ? -13.123 22.591 18.298 1.00 42.16 402 VAL A O 1
ATOM 3081 N N . ALA A 1 403 ? -15.233 23.322 18.383 1.00 38.16 403 ALA A N 1
ATOM 3082 C CA . ALA A 1 403 ? -14.933 24.568 19.092 1.00 38.16 403 ALA A CA 1
ATOM 3083 C C . ALA A 1 403 ? -14.606 24.380 20.589 1.00 38.16 403 ALA A C 1
ATOM 3085 O O . ALA A 1 403 ? -13.991 25.259 21.183 1.00 38.16 403 ALA A O 1
ATOM 3086 N N . GLN A 1 404 ? -14.983 23.246 21.199 1.00 49.03 404 GLN A N 1
ATOM 3087 C CA . GLN A 1 404 ? -14.697 22.947 22.612 1.00 49.03 404 GLN A CA 1
ATOM 3088 C C . GLN A 1 404 ? -13.386 22.172 22.834 1.00 49.03 404 GLN A C 1
ATOM 3090 O O . GLN A 1 404 ? -12.960 22.054 23.973 1.00 49.03 404 GLN A O 1
ATOM 3095 N N . MET A 1 405 ? -12.721 21.677 21.782 1.00 52.56 405 MET A N 1
ATOM 3096 C CA . MET A 1 405 ? -11.415 20.998 21.883 1.00 52.56 405 MET A CA 1
ATOM 3097 C C . MET A 1 405 ? -10.258 21.982 22.111 1.00 52.56 405 MET A C 1
ATOM 3099 O O . MET A 1 405 ? -9.210 21.624 22.648 1.00 52.56 405 MET A O 1
ATOM 3103 N N . PHE A 1 406 ? -10.452 23.227 21.683 1.00 75.75 406 PHE A N 1
ATOM 3104 C CA . PHE A 1 406 ? -9.447 24.273 21.733 1.00 75.75 406 PHE A CA 1
ATOM 3105 C C . PHE A 1 406 ? -9.510 25.023 23.052 1.00 75.75 406 PHE A C 1
ATOM 3107 O O . PHE A 1 406 ? -10.570 25.202 23.655 1.00 75.75 406 PHE A O 1
ATOM 3114 N N . CYS A 1 407 ? -8.344 25.442 23.511 1.00 81.75 407 CYS A N 1
ATOM 3115 C CA . CYS A 1 407 ? -8.195 26.204 24.734 1.00 81.75 407 CYS A CA 1
ATOM 3116 C C . CYS A 1 407 ? -7.049 27.194 24.575 1.00 81.75 407 CYS A C 1
ATOM 3118 O O . CYS A 1 407 ? -6.152 27.023 23.749 1.00 81.75 407 CYS A O 1
ATOM 3120 N N . LYS A 1 408 ? -7.079 28.258 25.359 1.00 92.25 408 LYS A N 1
ATOM 3121 C CA . LYS A 1 408 ? -6.008 29.247 25.433 1.00 92.25 408 LYS A CA 1
ATOM 3122 C C . LYS A 1 408 ? -5.591 29.463 26.875 1.00 92.25 408 LYS A C 1
ATOM 3124 O O . LYS A 1 408 ? -6.298 29.092 27.811 1.00 92.25 408 LYS A O 1
ATOM 3129 N N . HIS A 1 409 ? -4.435 30.087 27.050 1.00 94.88 409 HIS A N 1
ATOM 3130 C CA . HIS A 1 409 ? -3.938 30.488 28.359 1.00 94.88 409 HIS A CA 1
ATOM 3131 C C . HIS A 1 409 ? -5.014 31.260 29.136 1.00 94.88 409 HIS A C 1
ATOM 3133 O O . HIS A 1 409 ? -5.649 32.174 28.605 1.00 94.88 409 HIS A O 1
ATOM 3139 N N . GLY A 1 410 ? -5.231 30.852 30.386 1.00 92.25 410 GLY A N 1
ATOM 3140 C CA . GLY A 1 410 ? -6.295 31.351 31.255 1.00 92.25 410 GLY A CA 1
ATOM 3141 C C . GLY A 1 410 ? -7.583 30.519 31.246 1.00 92.25 410 GLY A C 1
ATOM 3142 O O . GLY A 1 410 ? -8.354 30.625 32.201 1.00 92.25 410 GLY A O 1
ATOM 3143 N N . ASP A 1 411 ? -7.806 29.665 30.243 1.00 88.31 411 ASP A N 1
ATOM 3144 C CA . ASP A 1 411 ? -8.980 28.790 30.203 1.00 88.31 411 ASP A CA 1
ATOM 3145 C C . ASP A 1 411 ? -8.925 27.712 31.297 1.00 88.31 411 ASP A C 1
ATOM 3147 O O . ASP A 1 411 ? -7.862 27.342 31.813 1.00 88.31 411 ASP A O 1
ATOM 3151 N N . ARG A 1 412 ? -10.104 27.184 31.647 1.00 82.19 412 ARG A N 1
ATOM 3152 C CA . ARG A 1 412 ? -10.274 26.064 32.576 1.00 82.19 412 ARG A CA 1
ATOM 3153 C C . ARG A 1 412 ? -11.311 25.083 32.047 1.00 82.19 412 ARG A C 1
ATOM 3155 O O . ARG A 1 412 ? -12.307 25.515 31.473 1.00 82.19 412 ARG A O 1
ATOM 3162 N N . GLY A 1 413 ? -11.121 23.796 32.311 1.00 63.28 413 GLY A N 1
ATOM 3163 C CA . GLY A 1 413 ? -12.079 22.751 31.953 1.00 63.28 413 GLY A CA 1
ATOM 3164 C C . GLY A 1 413 ? -11.426 21.488 31.404 1.00 63.28 413 GLY A C 1
ATOM 3165 O O . GLY A 1 413 ? -10.201 21.347 31.383 1.00 63.28 413 GLY A O 1
ATOM 3166 N N . GLU A 1 414 ? -12.260 20.551 30.958 1.00 57.84 414 GLU A N 1
ATOM 3167 C CA . GLU A 1 414 ? -11.802 19.251 30.451 1.00 57.84 414 GLU A CA 1
ATOM 3168 C C . GLU A 1 414 ? -10.977 19.367 29.164 1.00 57.84 414 GLU A C 1
ATOM 3170 O O . GLU A 1 414 ? -10.037 18.606 28.969 1.00 57.84 414 GLU A O 1
ATOM 3175 N N . ASN A 1 415 ? -11.232 20.375 28.331 1.00 59.91 415 ASN A N 1
ATOM 3176 C CA . ASN A 1 415 ? -10.440 20.673 27.134 1.00 59.91 415 ASN A CA 1
ATOM 3177 C C . ASN A 1 415 ? -8.976 21.015 27.457 1.00 59.91 415 ASN A C 1
ATOM 3179 O O . ASN A 1 415 ? -8.049 20.572 26.778 1.00 59.91 415 ASN A O 1
ATOM 3183 N N . VAL A 1 416 ? -8.755 21.764 28.537 1.00 76.00 416 VAL A N 1
ATOM 3184 C CA . VAL A 1 416 ? -7.414 22.037 29.055 1.00 76.00 416 VAL A CA 1
ATOM 3185 C C . VAL A 1 416 ? -6.794 20.768 29.628 1.00 76.00 416 VAL A C 1
ATOM 3187 O O . VAL A 1 416 ? -5.616 20.500 29.391 1.00 76.00 416 VAL A O 1
ATOM 3190 N N . ARG A 1 417 ? -7.580 19.966 30.356 1.00 63.88 417 ARG A N 1
ATOM 3191 C CA . ARG A 1 417 ? -7.107 18.704 30.929 1.00 63.88 417 ARG A CA 1
ATOM 3192 C C . ARG A 1 417 ? -6.670 17.732 29.827 1.00 63.88 417 ARG A C 1
ATOM 3194 O O . ARG A 1 417 ? -5.599 17.143 29.934 1.00 63.88 417 ARG A O 1
ATOM 3201 N N . ALA A 1 418 ? -7.420 17.646 28.732 1.00 58.66 418 ALA A N 1
ATOM 3202 C CA . ALA A 1 418 ? -7.083 16.849 27.556 1.00 58.66 418 ALA A CA 1
ATOM 3203 C C . ALA A 1 418 ? -5.759 17.293 26.910 1.00 58.66 418 ALA A C 1
ATOM 3205 O O . ALA A 1 418 ? -4.892 16.455 26.653 1.00 58.66 418 ALA A O 1
ATOM 3206 N N . LEU A 1 419 ? -5.547 18.604 26.718 1.00 75.38 419 LEU A N 1
ATOM 3207 C CA . LEU A 1 419 ? -4.259 19.136 26.255 1.00 75.38 419 LEU A CA 1
ATOM 3208 C C . LEU A 1 419 ? -3.123 18.763 27.217 1.00 75.38 419 LEU A C 1
ATOM 3210 O O . LEU A 1 419 ? -2.069 18.299 26.783 1.00 75.38 419 LEU A O 1
ATOM 3214 N N . GLN A 1 420 ? -3.334 18.945 28.522 1.00 77.81 420 GLN A N 1
ATOM 3215 C CA . GLN A 1 420 ? -2.345 18.614 29.543 1.00 77.81 420 GLN A CA 1
ATOM 3216 C C . GLN A 1 420 ? -1.953 17.125 29.485 1.00 77.81 420 GLN A C 1
ATOM 3218 O O . GLN A 1 420 ? -0.766 16.793 29.465 1.00 77.81 420 GLN A O 1
ATOM 3223 N N . TYR A 1 421 ? -2.924 16.220 29.379 1.00 65.19 421 TYR A N 1
ATOM 3224 C CA . TYR A 1 421 ? -2.645 14.795 29.211 1.00 65.19 421 TYR A CA 1
ATOM 3225 C C . TYR A 1 421 ? -1.925 14.478 27.907 1.00 65.19 421 TYR A C 1
ATOM 3227 O O . TYR A 1 421 ? -0.963 13.710 27.924 1.00 65.19 421 TYR A O 1
ATOM 3235 N N . ALA A 1 422 ? -2.340 15.080 26.790 1.00 62.66 422 ALA A N 1
ATOM 3236 C CA . ALA A 1 422 ? -1.667 14.892 25.512 1.00 62.66 422 ALA A CA 1
ATOM 3237 C C . ALA A 1 422 ? -0.186 15.269 25.631 1.00 62.66 422 ALA A C 1
ATOM 3239 O O . ALA A 1 422 ? 0.674 14.431 25.366 1.00 62.66 422 ALA A O 1
ATOM 3240 N N . LEU A 1 423 ? 0.102 16.479 26.124 1.00 77.00 423 LEU A N 1
ATOM 3241 C CA . LEU A 1 423 ? 1.453 16.994 26.344 1.00 77.00 423 LEU A CA 1
ATOM 3242 C C . LEU A 1 423 ? 2.266 16.100 27.290 1.00 77.00 423 LEU A C 1
ATOM 3244 O O . LEU A 1 423 ? 3.396 15.736 26.961 1.00 77.00 423 LEU A O 1
ATOM 3248 N N . HIS A 1 424 ? 1.682 15.676 28.414 1.00 71.31 424 HIS A N 1
ATOM 3249 C CA . HIS A 1 424 ? 2.317 14.740 29.341 1.00 71.31 424 HIS A CA 1
ATOM 3250 C C . HIS A 1 424 ? 2.725 13.439 28.633 1.00 71.31 424 HIS A C 1
ATOM 3252 O O . HIS A 1 424 ? 3.887 13.035 28.694 1.00 71.31 424 HIS A O 1
ATOM 3258 N N . ASN A 1 425 ? 1.794 12.828 27.899 1.00 53.66 425 ASN A N 1
ATOM 3259 C CA . ASN A 1 425 ? 1.993 11.547 27.224 1.00 53.66 425 ASN A CA 1
ATOM 3260 C C . ASN A 1 425 ? 3.032 11.622 26.098 1.00 53.66 425 ASN A C 1
ATOM 3262 O O . ASN A 1 425 ? 3.791 10.674 25.894 1.00 53.66 425 ASN A O 1
ATOM 3266 N N . ILE A 1 426 ? 3.130 12.753 25.394 1.00 62.16 426 ILE A N 1
ATOM 3267 C CA . ILE A 1 426 ? 4.153 12.950 24.356 1.00 62.16 426 ILE A CA 1
ATOM 3268 C C . ILE A 1 426 ? 5.515 13.400 24.902 1.00 62.16 426 ILE A C 1
ATOM 3270 O O . ILE A 1 426 ? 6.426 13.670 24.121 1.00 62.16 426 ILE A O 1
ATOM 3274 N N . GLY A 1 427 ? 5.691 13.424 26.228 1.00 74.25 427 GLY A N 1
ATOM 3275 C CA . GLY A 1 427 ? 6.967 13.720 26.886 1.00 74.25 427 GLY A CA 1
ATOM 3276 C C . GLY A 1 427 ? 7.217 15.204 27.169 1.00 74.25 427 GLY A C 1
ATOM 3277 O O . GLY A 1 427 ? 8.345 15.583 27.480 1.00 74.25 427 GLY A O 1
ATOM 3278 N N . PHE A 1 428 ? 6.184 16.044 27.094 1.00 84.88 428 PHE A N 1
ATOM 3279 C CA . PHE A 1 428 ? 6.229 17.473 27.403 1.00 84.88 428 PHE A CA 1
ATOM 3280 C C . PHE A 1 428 ? 5.335 17.764 28.620 1.00 84.88 428 PHE A C 1
ATOM 3282 O O . PHE A 1 428 ? 4.225 18.257 28.464 1.00 84.88 428 PHE A O 1
ATOM 3289 N N . PRO A 1 429 ? 5.764 17.444 29.852 1.00 86.44 429 PRO A N 1
ATOM 3290 C CA . PRO A 1 429 ? 4.897 17.526 31.025 1.00 86.44 429 PRO A CA 1
ATOM 3291 C C . PRO A 1 429 ? 4.399 18.966 31.271 1.00 86.44 429 PRO A C 1
ATOM 3293 O O . PRO A 1 429 ? 5.223 19.872 31.421 1.00 86.44 429 PRO A O 1
ATOM 3296 N N . PRO A 1 430 ? 3.075 19.192 31.368 1.00 85.94 430 PRO A N 1
ATOM 3297 C CA . PRO A 1 430 ? 2.468 20.518 31.539 1.00 85.94 430 PRO A CA 1
ATOM 3298 C C . PRO A 1 430 ? 2.360 20.962 33.009 1.00 85.94 430 PRO A C 1
ATOM 3300 O O . PRO A 1 430 ? 1.636 21.904 33.314 1.00 85.94 430 PRO A O 1
ATOM 3303 N N . GLY A 1 431 ? 3.034 20.271 33.933 1.00 87.81 431 GLY A N 1
ATOM 3304 C CA . GLY A 1 431 ? 2.781 20.389 35.371 1.00 87.81 431 GLY A CA 1
ATOM 3305 C C . GLY A 1 431 ? 1.618 19.501 35.825 1.00 87.81 431 GLY A C 1
ATOM 3306 O O . GLY A 1 431 ? 1.413 18.416 35.278 1.00 87.81 431 GLY A O 1
ATOM 3307 N N . THR A 1 432 ? 0.886 19.941 36.850 1.00 84.19 432 THR A N 1
ATOM 3308 C CA . THR A 1 432 ? -0.289 19.229 37.371 1.00 84.19 432 THR A CA 1
ATOM 3309 C C . THR A 1 432 ? -1.395 19.197 36.323 1.00 84.19 432 THR A C 1
ATOM 3311 O O . THR A 1 432 ? -1.704 20.214 35.710 1.00 84.19 432 THR A O 1
ATOM 3314 N N . ILE A 1 433 ? -2.023 18.036 36.143 1.00 76.38 433 ILE A N 1
ATOM 3315 C CA . ILE A 1 433 ? -3.131 17.877 35.203 1.00 76.38 433 ILE A CA 1
ATOM 3316 C C . ILE A 1 433 ? -4.454 18.235 35.893 1.00 76.38 433 ILE A C 1
ATOM 3318 O O . ILE A 1 433 ? -5.272 17.392 36.261 1.00 76.38 433 ILE A O 1
ATOM 3322 N N . ASP A 1 434 ? -4.614 19.527 36.149 1.00 75.19 434 ASP A N 1
ATOM 3323 C CA . ASP A 1 434 ? -5.689 20.108 36.951 1.00 75.19 434 ASP A CA 1
ATOM 3324 C C . ASP A 1 434 ? -6.819 20.724 36.116 1.00 75.19 434 ASP A C 1
ATOM 3326 O O . ASP A 1 434 ? -7.851 21.098 36.674 1.00 75.19 434 ASP A O 1
ATOM 3330 N N . GLY A 1 435 ? -6.670 20.781 34.790 1.00 73.81 435 GLY A N 1
ATOM 3331 C CA . GLY A 1 435 ? -7.618 21.428 33.890 1.00 73.81 435 GLY A CA 1
ATOM 3332 C C . GLY A 1 435 ? -7.531 22.956 33.899 1.00 73.81 435 GLY A C 1
ATOM 3333 O O . GLY A 1 435 ? -8.496 23.597 33.498 1.00 73.81 435 GLY A O 1
ATOM 3334 N N . THR A 1 436 ? -6.422 23.556 34.352 1.00 93.56 436 THR A N 1
ATOM 3335 C CA . THR A 1 436 ? -6.157 25.005 34.280 1.00 93.56 436 THR A CA 1
ATOM 3336 C C . THR A 1 436 ? -5.020 25.319 33.308 1.00 93.56 436 THR A C 1
ATOM 3338 O O . THR A 1 436 ? -3.902 24.819 33.441 1.00 93.56 436 THR A O 1
ATOM 3341 N N . TYR A 1 437 ? -5.276 26.182 32.319 1.00 93.69 437 TYR A N 1
ATOM 3342 C CA . TYR A 1 437 ? -4.284 26.518 31.300 1.00 93.69 437 TYR A CA 1
ATOM 3343 C C . TYR A 1 437 ? -3.378 27.628 31.834 1.00 93.69 437 TYR A C 1
ATOM 3345 O O . TYR A 1 437 ? -3.502 28.795 31.469 1.00 93.69 437 TYR A O 1
ATOM 3353 N N . GLY A 1 438 ? -2.465 27.243 32.724 1.00 95.94 438 GLY A N 1
ATOM 3354 C CA . GLY A 1 438 ? -1.439 28.119 33.281 1.00 95.94 438 GLY A CA 1
ATOM 3355 C C . GLY A 1 438 ? -0.130 28.126 32.487 1.00 95.94 438 GLY A C 1
ATOM 3356 O O . GLY A 1 438 ? 0.009 27.489 31.439 1.00 95.94 438 GLY A O 1
ATOM 3357 N N . ASP A 1 439 ? 0.867 28.817 33.037 1.00 97.38 439 ASP A N 1
ATOM 3358 C CA . ASP A 1 439 ? 2.185 28.998 32.411 1.00 97.38 439 ASP A CA 1
ATOM 3359 C C . ASP A 1 439 ? 2.910 27.674 32.133 1.00 97.38 439 ASP A C 1
ATOM 3361 O O . ASP A 1 439 ? 3.640 27.561 31.149 1.00 97.38 439 ASP A O 1
ATOM 3365 N N . ALA A 1 440 ? 2.679 26.651 32.961 1.00 95.44 440 ALA A N 1
ATOM 3366 C CA . ALA A 1 440 ? 3.270 25.328 32.782 1.00 95.44 440 ALA A CA 1
ATOM 3367 C C . ALA A 1 440 ? 2.719 24.608 31.535 1.00 95.44 440 ALA A C 1
ATOM 3369 O O . ALA A 1 440 ? 3.502 24.108 30.724 1.00 95.44 440 ALA A O 1
ATOM 3370 N N . THR A 1 441 ? 1.399 24.641 31.317 1.00 96.25 441 THR A N 1
ATOM 3371 C CA . THR A 1 441 ? 0.758 24.115 30.099 1.00 96.25 441 THR A CA 1
ATOM 3372 C C . THR A 1 441 ? 1.231 24.881 28.862 1.00 96.25 441 THR A C 1
ATOM 3374 O O . THR A 1 441 ? 1.585 24.264 27.858 1.00 96.25 441 THR A O 1
ATOM 3377 N N . ALA A 1 442 ? 1.333 26.214 28.944 1.00 97.38 442 ALA A N 1
ATOM 3378 C CA . ALA A 1 442 ? 1.820 27.037 27.833 1.00 97.38 442 ALA A CA 1
ATOM 3379 C C . ALA A 1 442 ? 3.278 26.733 27.472 1.00 97.38 442 ALA A C 1
ATOM 3381 O O . ALA A 1 442 ? 3.622 26.567 26.299 1.00 97.38 442 ALA A O 1
ATOM 3382 N N . ALA A 1 443 ? 4.143 26.602 28.480 1.00 97.00 443 ALA A N 1
ATOM 3383 C CA . ALA A 1 443 ? 5.538 26.238 28.279 1.00 97.00 443 ALA A CA 1
ATOM 3384 C C . ALA A 1 443 ? 5.686 24.834 27.673 1.00 97.00 443 ALA A C 1
ATOM 3386 O O . ALA A 1 443 ? 6.566 24.623 26.836 1.00 97.00 443 ALA A O 1
ATOM 3387 N N . ALA A 1 444 ? 4.838 23.882 28.073 1.00 94.50 444 ALA A N 1
ATOM 3388 C CA . ALA A 1 444 ? 4.825 22.534 27.519 1.00 94.50 444 ALA A CA 1
ATOM 3389 C C . ALA A 1 444 ? 4.371 22.510 26.053 1.00 94.50 444 ALA A C 1
ATOM 3391 O O . ALA A 1 444 ? 5.074 21.922 25.232 1.00 94.50 444 ALA A O 1
ATOM 3392 N N . LEU A 1 445 ? 3.283 23.208 25.702 1.00 95.38 445 LEU A N 1
ATOM 3393 C CA . LEU A 1 445 ? 2.827 23.326 24.311 1.00 95.38 445 LEU A CA 1
ATOM 3394 C C . LEU A 1 445 ? 3.908 23.948 23.420 1.00 95.38 445 LEU A C 1
ATOM 3396 O O . LEU A 1 445 ? 4.271 23.382 22.390 1.00 95.38 445 LEU A O 1
ATOM 3400 N N . LYS A 1 446 ? 4.501 25.058 23.871 1.00 97.06 446 LYS A N 1
ATOM 3401 C CA . LYS A 1 446 ? 5.592 25.727 23.158 1.00 97.06 446 LYS A CA 1
ATOM 3402 C C . LYS A 1 446 ? 6.784 24.800 22.912 1.00 97.06 446 LYS A C 1
ATOM 3404 O O . LYS A 1 446 ? 7.334 24.779 21.813 1.00 97.06 446 LYS A O 1
ATOM 3409 N N . LYS A 1 447 ? 7.207 24.036 23.926 1.00 95.62 447 LYS A N 1
ATOM 3410 C CA . LYS A 1 447 ? 8.311 23.067 23.793 1.00 95.62 447 LYS A CA 1
ATOM 3411 C C . LYS A 1 447 ? 7.961 21.933 22.833 1.00 95.62 447 LYS A C 1
ATOM 3413 O O . LYS A 1 447 ? 8.817 21.536 22.044 1.00 95.62 447 LYS A O 1
ATOM 3418 N N . ALA A 1 448 ? 6.728 21.435 22.897 1.00 84.00 448 ALA A N 1
ATOM 3419 C CA . ALA A 1 448 ? 6.241 20.391 22.011 1.00 84.00 448 ALA A CA 1
ATOM 3420 C C . ALA A 1 448 ? 6.328 20.849 20.549 1.00 84.00 448 ALA A C 1
ATOM 3422 O O . ALA A 1 448 ? 7.023 20.223 19.751 1.00 84.00 448 ALA A O 1
ATOM 3423 N N . GLU A 1 449 ? 5.736 21.992 20.209 1.00 84.94 449 GLU A N 1
ATOM 3424 C CA . GLU A 1 449 ? 5.759 22.530 18.843 1.00 84.94 449 GLU A CA 1
ATOM 3425 C C . GLU A 1 449 ? 7.180 22.898 18.373 1.00 84.94 449 GLU A C 1
ATOM 3427 O O . GLU A 1 449 ? 7.562 22.577 17.244 1.00 84.94 449 GLU A O 1
ATOM 3432 N N . ALA A 1 450 ? 8.022 23.450 19.254 1.00 90.44 450 ALA A N 1
ATOM 3433 C CA . ALA A 1 450 ? 9.425 23.725 18.935 1.00 90.44 450 ALA A CA 1
ATOM 3434 C C . ALA A 1 450 ? 10.215 22.457 18.562 1.00 90.44 450 ALA A C 1
ATOM 3436 O O . ALA A 1 450 ? 11.117 22.516 17.725 1.00 90.44 450 ALA A O 1
ATOM 3437 N N . SER A 1 451 ? 9.860 21.293 19.116 1.00 83.75 451 SER A N 1
ATOM 3438 C CA . SER A 1 451 ? 10.540 20.021 18.823 1.00 83.75 451 SER A CA 1
ATOM 3439 C C . SER A 1 451 ? 10.323 19.491 17.394 1.00 83.75 451 SER A C 1
ATOM 3441 O O . SER A 1 451 ? 11.016 18.562 16.967 1.00 83.75 451 SER A O 1
ATOM 3443 N N . ILE A 1 452 ? 9.389 20.086 16.645 1.00 74.62 452 ILE A N 1
ATOM 3444 C CA . ILE A 1 452 ? 9.153 19.834 15.212 1.00 74.62 452 ILE A CA 1
ATOM 3445 C C . ILE A 1 452 ? 9.442 21.073 14.353 1.00 74.62 452 ILE A C 1
ATOM 3447 O O . ILE A 1 452 ? 8.961 21.177 13.230 1.00 74.62 452 ILE A O 1
ATOM 3451 N N . GLY A 1 453 ? 10.241 22.012 14.869 1.00 82.00 453 GLY A N 1
ATOM 3452 C CA . GLY A 1 453 ? 10.686 23.192 14.127 1.00 82.00 453 GLY A CA 1
ATOM 3453 C C . GLY A 1 453 ? 9.644 24.306 14.016 1.00 82.00 453 GLY A C 1
ATOM 3454 O O . GLY A 1 453 ? 9.830 25.230 13.227 1.00 82.00 453 GLY A O 1
ATOM 3455 N N . VAL A 1 454 ? 8.561 24.251 14.795 1.00 83.50 454 VAL A N 1
ATOM 3456 C CA . VAL A 1 454 ? 7.522 25.283 14.789 1.00 83.50 454 VAL A CA 1
ATOM 3457 C C . VAL A 1 454 ? 7.768 26.285 15.913 1.00 83.50 454 VAL A C 1
ATOM 3459 O O . VAL A 1 454 ? 7.873 25.923 17.081 1.00 83.50 454 VAL A O 1
ATOM 3462 N N . THR A 1 455 ? 7.816 27.572 15.569 1.00 88.94 455 THR A N 1
ATOM 3463 C CA . THR A 1 455 ? 7.861 28.642 16.574 1.00 88.94 455 THR A CA 1
ATOM 3464 C C . THR A 1 455 ? 6.437 28.995 16.999 1.00 88.94 455 THR A C 1
ATOM 3466 O O . THR A 1 455 ? 5.665 29.482 16.178 1.00 88.94 455 THR A O 1
ATOM 3469 N N . SER A 1 456 ? 6.093 28.779 18.271 1.00 85.62 456 SER A N 1
ATOM 3470 C CA . SER A 1 456 ? 4.825 29.227 18.863 1.00 85.62 456 SER A CA 1
ATOM 3471 C C . SER A 1 456 ? 5.038 29.992 20.172 1.00 85.62 456 SER A C 1
ATOM 3473 O O . SER A 1 456 ? 6.107 29.934 20.794 1.00 85.62 456 SER A O 1
ATOM 3475 N N . ASP A 1 457 ? 4.019 30.741 20.596 1.00 89.94 457 ASP A N 1
ATOM 3476 C CA . ASP A 1 457 ? 3.996 31.393 21.908 1.00 89.94 457 ASP A CA 1
ATOM 3477 C C . ASP A 1 457 ? 3.439 30.480 23.018 1.00 89.94 457 ASP A C 1
ATOM 3479 O O . ASP A 1 457 ? 3.552 30.822 24.197 1.00 89.94 457 ASP A O 1
ATOM 3483 N N . GLY A 1 458 ? 2.892 29.313 22.648 1.00 92.69 458 GLY A N 1
ATOM 3484 C CA . GLY A 1 458 ? 2.262 28.340 23.539 1.00 92.69 458 GLY A CA 1
ATOM 3485 C C . GLY A 1 458 ? 0.954 28.811 24.179 1.00 92.69 458 GLY A C 1
ATOM 3486 O O . GLY A 1 458 ? 0.474 28.155 25.104 1.00 92.69 458 GLY A O 1
ATOM 3487 N N . LYS A 1 459 ? 0.385 29.946 23.751 1.00 94.81 459 LYS A N 1
ATOM 3488 C CA . LYS A 1 459 ? -0.779 30.562 24.408 1.00 94.81 459 LYS A CA 1
ATOM 3489 C C . LYS A 1 459 ? -2.118 30.096 23.863 1.00 94.81 459 LYS A C 1
ATOM 3491 O O . LYS A 1 459 ? -3.109 30.244 24.569 1.00 94.81 459 LYS A O 1
ATOM 3496 N N . THR A 1 460 ? -2.155 29.563 22.649 1.00 91.56 460 THR A N 1
ATOM 3497 C CA . THR A 1 460 ? -3.382 29.077 22.011 1.00 91.56 460 THR A CA 1
ATOM 3498 C C . THR A 1 460 ? -3.161 27.652 21.536 1.00 91.56 460 THR A C 1
ATOM 3500 O O . THR A 1 460 ? -2.174 27.377 20.864 1.00 91.56 460 THR A O 1
ATOM 3503 N N . TYR A 1 461 ? -4.081 26.762 21.890 1.00 84.56 461 TYR A N 1
ATOM 3504 C CA . TYR A 1 461 ? -4.180 25.412 21.361 1.00 84.56 461 TYR A CA 1
ATOM 3505 C C . TYR A 1 461 ? -5.376 25.351 20.413 1.00 84.56 461 TYR A C 1
ATOM 3507 O O . TYR A 1 461 ? -6.517 25.237 20.858 1.00 84.56 461 TYR A O 1
ATOM 3515 N N . ASP A 1 462 ? -5.104 25.483 19.117 1.00 73.81 462 ASP A N 1
ATOM 3516 C CA . ASP A 1 462 ? -6.079 25.508 18.024 1.00 73.81 462 ASP A CA 1
ATOM 3517 C C . ASP A 1 462 ? -5.943 24.276 17.103 1.00 73.81 462 ASP A C 1
ATOM 3519 O O . ASP A 1 462 ? -5.306 23.282 17.456 1.00 73.81 462 ASP A O 1
ATOM 3523 N N . ALA A 1 463 ? -6.572 24.303 15.924 1.00 51.34 463 ALA A N 1
ATOM 3524 C CA . ALA A 1 463 ? -6.561 23.182 14.981 1.00 51.34 463 ALA A CA 1
ATOM 3525 C C . ALA A 1 463 ? -5.152 22.838 14.461 1.00 51.34 463 ALA A C 1
ATOM 3527 O O . ALA A 1 463 ? -4.833 21.660 14.248 1.00 51.34 463 ALA A O 1
ATOM 3528 N N . ASP A 1 464 ? -4.296 23.844 14.293 1.00 61.12 464 ASP A N 1
ATOM 3529 C CA . ASP A 1 464 ? -2.927 23.655 13.824 1.00 61.12 464 ASP A CA 1
ATOM 3530 C C . ASP A 1 464 ? -2.066 23.081 14.947 1.00 61.12 464 ASP A C 1
ATOM 3532 O O . ASP A 1 464 ? -1.336 22.108 14.733 1.00 61.12 464 ASP A O 1
ATOM 3536 N N . SER A 1 465 ? -2.196 23.620 16.162 1.00 71.12 465 SER A N 1
ATOM 3537 C CA . SER A 1 465 ? -1.539 23.050 17.340 1.00 71.12 465 SER A CA 1
ATOM 3538 C C . SER A 1 465 ? -2.015 21.628 17.619 1.00 71.12 465 SER A C 1
ATOM 3540 O O . SER A 1 465 ? -1.186 20.762 17.889 1.00 71.12 465 SER A O 1
ATOM 3542 N N . TYR A 1 466 ? -3.307 21.332 17.466 1.00 62.88 466 TYR A N 1
ATOM 3543 C CA . TYR A 1 466 ? -3.828 19.968 17.536 1.00 62.88 466 TYR A CA 1
ATOM 3544 C C . TYR A 1 466 ? -3.116 19.063 16.530 1.00 62.88 466 TYR A C 1
ATOM 3546 O O . TYR A 1 466 ? -2.556 18.044 16.922 1.00 62.88 466 TYR A O 1
ATOM 3554 N N . THR A 1 467 ? -3.044 19.458 15.257 1.00 50.50 467 THR A N 1
ATOM 3555 C CA . THR A 1 467 ? -2.369 18.673 14.209 1.00 50.50 467 THR A CA 1
ATOM 3556 C C . THR A 1 467 ? -0.895 18.416 14.543 1.00 50.50 467 THR A C 1
ATOM 3558 O O . THR A 1 467 ? -0.393 17.309 14.346 1.00 50.50 467 THR A O 1
ATOM 3561 N N . ARG A 1 468 ? -0.197 19.405 15.108 1.00 76.31 468 ARG A N 1
ATOM 3562 C CA . ARG A 1 468 ? 1.207 19.293 15.540 1.00 76.31 468 ARG A CA 1
ATOM 3563 C C . ARG A 1 468 ? 1.379 18.365 16.737 1.00 76.31 468 ARG A C 1
ATOM 3565 O O . ARG A 1 468 ? 2.268 17.515 16.725 1.00 76.31 468 ARG A O 1
ATOM 3572 N N . ILE A 1 469 ? 0.522 18.488 17.750 1.00 67.69 469 ILE A N 1
ATOM 3573 C CA . ILE A 1 469 ? 0.515 17.588 18.905 1.00 67.69 469 ILE A CA 1
ATOM 3574 C C . ILE A 1 469 ? 0.172 16.167 18.465 1.00 67.69 469 ILE A C 1
ATOM 3576 O O . ILE A 1 469 ? 0.836 15.236 18.906 1.00 67.69 469 ILE A O 1
ATOM 3580 N N . GLN A 1 470 ? -0.764 15.985 17.531 1.00 53.28 470 GLN A N 1
ATOM 3581 C CA . GLN A 1 470 ? -1.037 14.683 16.926 1.00 53.28 470 GLN A CA 1
ATOM 3582 C C . GLN A 1 470 ? 0.167 14.150 16.153 1.00 53.28 470 GLN A C 1
ATOM 3584 O O . GLN A 1 470 ? 0.501 12.982 16.302 1.00 53.28 470 GLN A O 1
ATOM 3589 N N . ALA A 1 471 ? 0.887 14.976 15.392 1.00 49.91 471 ALA A N 1
ATOM 3590 C CA . ALA A 1 471 ? 2.113 14.552 14.716 1.00 49.91 471 ALA A CA 1
ATOM 3591 C C . ALA A 1 471 ? 3.209 14.124 15.707 1.00 49.91 471 ALA A C 1
ATOM 3593 O O . ALA A 1 471 ? 3.938 13.171 15.440 1.00 49.91 471 ALA A O 1
ATOM 3594 N N . LEU A 1 472 ? 3.310 14.779 16.866 1.00 54.34 472 LEU A N 1
ATOM 3595 C CA . LEU A 1 472 ? 4.204 14.384 17.960 1.00 54.34 472 LEU A CA 1
ATOM 3596 C C . LEU A 1 472 ? 3.734 13.122 18.674 1.00 54.34 472 LEU A C 1
ATOM 3598 O O . LEU A 1 472 ? 4.561 12.294 19.041 1.00 54.34 472 LEU A O 1
ATOM 3602 N N . PHE A 1 473 ? 2.425 12.953 18.831 1.00 52.34 473 PHE A N 1
ATOM 3603 C CA . PHE A 1 473 ? 1.808 11.744 19.359 1.00 52.34 473 PHE A CA 1
ATOM 3604 C C . PHE A 1 473 ? 2.091 10.569 18.430 1.00 52.34 473 PHE A C 1
ATOM 3606 O O . PHE A 1 473 ? 2.629 9.553 18.857 1.00 52.34 473 PHE A O 1
ATOM 3613 N N . VAL A 1 474 ? 1.856 10.746 17.131 1.00 45.16 474 VAL A N 1
ATOM 3614 C CA . VAL A 1 474 ? 2.270 9.806 16.097 1.00 45.16 474 VAL A CA 1
ATOM 3615 C C . VAL A 1 474 ? 3.769 9.590 16.192 1.00 45.16 474 VAL A C 1
ATOM 3617 O O . VAL A 1 474 ? 4.149 8.463 16.378 1.00 45.16 474 VAL A O 1
ATOM 3620 N N . LYS A 1 475 ? 4.643 10.596 16.199 1.00 52.53 475 LYS A N 1
ATOM 3621 C CA . LYS A 1 475 ? 6.104 10.399 16.319 1.00 52.53 475 LYS A CA 1
ATOM 3622 C C . LYS A 1 475 ? 6.525 9.632 17.584 1.00 52.53 475 LYS A C 1
ATOM 3624 O O . LYS A 1 475 ? 7.476 8.858 17.537 1.00 52.53 475 LYS A O 1
ATOM 3629 N N . ARG A 1 476 ? 5.853 9.862 18.715 1.00 51.34 476 ARG A N 1
ATOM 3630 C CA . ARG A 1 476 ? 6.145 9.230 20.010 1.00 51.34 476 ARG A CA 1
ATOM 3631 C C . ARG A 1 476 ? 5.663 7.783 20.064 1.00 51.34 476 ARG A C 1
ATOM 3633 O O . ARG A 1 476 ? 6.332 6.956 20.681 1.00 51.34 476 ARG A O 1
ATO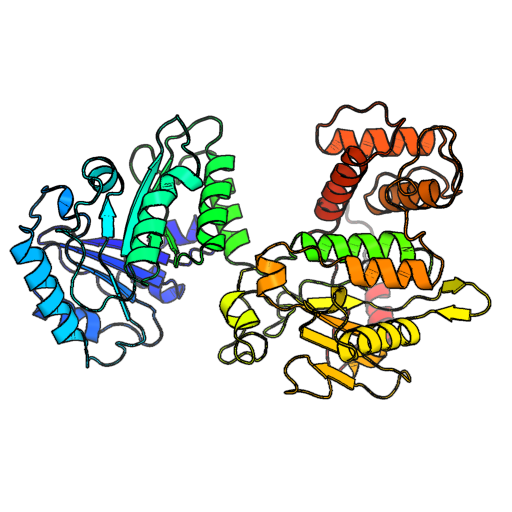M 3640 N N . PHE A 1 477 ? 4.523 7.506 19.436 1.00 45.28 477 PHE A N 1
ATOM 3641 C CA . PHE A 1 477 ? 3.799 6.238 19.519 1.00 45.28 477 PHE A CA 1
ATOM 3642 C C . PHE A 1 477 ? 3.710 5.485 18.175 1.00 45.28 477 PHE A C 1
ATOM 3644 O O . PHE A 1 477 ? 3.097 4.424 18.106 1.00 45.28 477 PHE A O 1
ATOM 3651 N N . SER A 1 478 ? 4.357 5.975 17.113 1.00 38.25 478 SER A N 1
ATOM 3652 C CA . SER A 1 478 ? 4.505 5.343 15.788 1.00 38.25 478 SER A CA 1
ATOM 3653 C C . SER A 1 478 ? 5.422 4.132 15.832 1.00 38.25 478 SER A C 1
ATOM 3655 O O . SER A 1 478 ? 5.430 3.338 14.896 1.00 38.25 478 SER A O 1
ATOM 3657 N N . ALA A 1 479 ? 6.128 3.943 16.948 1.00 42.16 479 ALA A N 1
ATOM 3658 C CA . ALA A 1 479 ? 6.738 2.673 17.305 1.00 42.16 479 ALA A CA 1
ATOM 3659 C C . ALA A 1 479 ? 5.707 1.559 17.573 1.00 42.16 479 ALA A C 1
ATOM 3661 O O . ALA A 1 479 ? 6.129 0.429 17.780 1.00 42.16 479 ALA A O 1
ATOM 3662 N N . GLY A 1 480 ? 4.395 1.852 17.553 1.00 36.19 480 GLY A N 1
ATOM 3663 C CA . GLY A 1 480 ? 3.337 0.865 17.740 1.00 36.19 480 GLY A CA 1
ATOM 3664 C C . GLY A 1 480 ? 3.498 0.192 19.090 1.00 36.19 480 GLY A C 1
ATOM 3665 O O . GLY A 1 480 ? 4.052 -0.900 19.178 1.00 36.19 480 GLY A O 1
ATOM 3666 N N . GLU A 1 481 ? 3.065 0.850 20.165 1.00 35.06 481 GLU A N 1
ATOM 3667 C CA . GLU A 1 481 ? 3.031 0.142 21.439 1.00 35.06 481 GLU A CA 1
ATOM 3668 C C . GLU A 1 481 ? 2.195 -1.132 21.289 1.00 35.06 481 GLU A C 1
ATOM 3670 O O . GLU A 1 481 ? 1.099 -1.134 20.726 1.00 35.06 481 GLU A O 1
ATOM 3675 N N . ARG A 1 482 ? 2.831 -2.218 21.727 1.00 36.91 482 ARG A N 1
ATOM 3676 C CA . ARG A 1 482 ? 2.418 -3.612 21.635 1.00 36.91 482 ARG A CA 1
ATOM 3677 C C . ARG A 1 482 ? 0.981 -3.742 22.138 1.00 36.91 482 ARG A C 1
ATOM 3679 O O . ARG A 1 482 ? 0.745 -3.497 23.318 1.00 36.91 482 ARG A O 1
ATOM 3686 N N . GLY A 1 483 ? 0.061 -4.174 21.278 1.00 37.03 483 GLY A N 1
ATOM 3687 C CA . GLY A 1 483 ? -1.188 -4.750 21.770 1.00 37.03 483 GLY A CA 1
ATOM 3688 C C . GLY A 1 483 ? -0.857 -5.939 22.684 1.00 37.03 483 GLY A C 1
ATOM 3689 O O . GLY A 1 483 ? 0.167 -6.607 22.462 1.00 37.03 483 GLY A O 1
ATOM 3690 N N . PRO A 1 484 ? -1.640 -6.198 23.743 1.00 30.91 484 PRO A N 1
ATOM 3691 C CA . PRO A 1 484 ? -1.445 -7.387 24.554 1.00 30.91 484 PRO A CA 1
ATOM 3692 C C . PRO A 1 484 ? -1.437 -8.630 23.658 1.00 30.91 484 PRO A C 1
ATOM 3694 O O . PRO A 1 484 ? -2.204 -8.754 22.708 1.00 30.91 484 PRO A O 1
ATOM 3697 N N . LYS A 1 485 ? -0.524 -9.550 23.968 1.00 34.75 485 LYS A N 1
ATOM 3698 C CA . LYS A 1 485 ? -0.386 -10.841 23.300 1.00 34.75 485 LYS A CA 1
ATOM 3699 C C . LYS A 1 485 ? -1.729 -11.581 23.349 1.00 34.75 485 LYS A C 1
ATOM 3701 O O . LYS A 1 485 ? -2.125 -12.052 24.414 1.00 34.75 485 LYS A O 1
ATOM 3706 N N . GLY A 1 486 ? -2.396 -11.740 22.213 1.00 37.41 486 GLY A N 1
ATOM 3707 C CA . GLY A 1 486 ? -3.293 -12.871 22.022 1.00 37.41 486 GLY A CA 1
ATOM 3708 C C . GLY A 1 486 ? -2.427 -14.100 21.775 1.00 37.41 486 GLY A C 1
ATOM 3709 O O . GLY A 1 486 ? -1.999 -14.304 20.653 1.00 37.41 486 GLY A O 1
ATOM 3710 N N . ASP A 1 487 ? -2.109 -14.885 22.807 1.00 25.80 487 ASP A N 1
ATOM 3711 C CA . ASP A 1 487 ? -1.582 -16.240 22.605 1.00 25.80 487 ASP A CA 1
ATOM 3712 C C . ASP A 1 487 ? -2.070 -17.200 23.697 1.00 25.80 487 ASP A C 1
ATOM 3714 O O . ASP A 1 487 ? -2.172 -16.820 24.870 1.00 25.80 487 ASP A O 1
ATOM 3718 N N . PRO A 1 488 ? -2.286 -18.476 23.345 1.00 30.25 488 PRO A N 1
ATOM 3719 C CA . PRO A 1 488 ? -2.591 -19.536 24.291 1.00 30.25 488 PRO A CA 1
ATOM 3720 C C . PRO A 1 488 ? -1.334 -19.878 25.110 1.00 30.25 488 PRO A C 1
ATOM 3722 O O . PRO A 1 488 ? -0.408 -20.512 24.616 1.00 30.25 488 PRO A O 1
ATOM 3725 N N . GLY A 1 489 ? -1.299 -19.461 26.377 1.00 31.69 489 GLY A N 1
ATOM 3726 C CA . GLY A 1 489 ? -0.266 -19.855 27.346 1.00 31.69 489 GLY A CA 1
ATOM 3727 C C . GLY A 1 489 ? 0.571 -18.679 27.851 1.00 31.69 489 GLY A C 1
ATOM 3728 O O . GLY A 1 489 ? 1.511 -18.234 27.192 1.00 31.69 489 GLY A O 1
ATOM 3729 N N . GLY A 1 490 ? 0.213 -18.173 29.035 1.00 29.22 490 GLY A N 1
ATOM 3730 C CA . GLY A 1 490 ? 0.946 -17.131 29.757 1.00 29.22 490 GLY A CA 1
ATOM 3731 C C . GLY A 1 490 ? 2.063 -17.693 30.642 1.00 29.22 490 GLY A C 1
ATOM 3732 O O . GLY A 1 490 ? 1.983 -18.829 31.107 1.00 29.22 490 GLY A O 1
ATOM 3733 N N . LEU A 1 491 ? 3.084 -16.869 30.893 1.00 30.30 491 LEU A N 1
ATOM 3734 C CA . LEU A 1 491 ? 4.011 -17.062 32.010 1.00 30.30 491 LEU A CA 1
ATOM 3735 C C . LEU A 1 491 ? 3.299 -16.697 33.325 1.00 30.30 491 LEU A C 1
ATOM 3737 O O . LEU A 1 491 ? 2.478 -15.778 33.354 1.00 30.30 491 LEU A O 1
ATOM 3741 N N . THR A 1 492 ? 3.597 -17.410 34.409 1.00 40.81 492 THR A N 1
ATOM 3742 C CA . THR A 1 492 ? 2.999 -17.181 35.734 1.00 40.81 492 THR A CA 1
ATOM 3743 C C . THR A 1 492 ? 3.689 -16.032 36.482 1.00 40.81 492 THR A C 1
ATOM 3745 O O . THR A 1 492 ? 4.822 -15.656 36.178 1.00 40.81 492 THR A O 1
ATOM 3748 N N . MET A 1 493 ? 3.022 -15.475 37.502 1.00 33.56 493 MET A N 1
ATOM 3749 C CA . MET A 1 493 ? 3.553 -14.384 38.343 1.00 33.56 493 MET A CA 1
ATOM 3750 C C . MET A 1 493 ? 4.907 -14.716 39.007 1.00 33.56 493 MET A C 1
ATOM 3752 O O . MET A 1 493 ? 5.711 -13.813 39.236 1.00 33.56 493 MET A O 1
ATOM 3756 N N . ASP A 1 494 ? 5.207 -15.998 39.231 1.00 38.69 494 ASP A N 1
ATOM 3757 C CA . ASP A 1 494 ? 6.498 -16.464 39.763 1.00 38.69 494 ASP A CA 1
ATOM 3758 C C . ASP A 1 494 ? 7.651 -16.289 38.761 1.00 38.69 494 ASP A C 1
ATOM 3760 O O . ASP A 1 494 ? 8.798 -16.023 39.137 1.00 38.69 494 ASP A O 1
ATOM 3764 N N . GLN A 1 495 ? 7.353 -16.381 37.463 1.00 38.00 495 GLN A N 1
ATOM 3765 C CA . GLN A 1 495 ? 8.334 -16.168 36.399 1.00 38.00 495 GLN A CA 1
ATOM 3766 C C . GLN A 1 495 ? 8.647 -14.672 36.245 1.00 38.00 495 GLN A C 1
ATOM 3768 O O . GLN A 1 495 ? 9.807 -14.303 36.075 1.00 38.00 495 GLN A O 1
ATOM 3773 N N . VAL A 1 496 ? 7.649 -13.802 36.444 1.00 37.59 496 VAL A N 1
ATOM 3774 C CA . VAL A 1 496 ? 7.837 -12.341 36.498 1.00 37.59 496 VAL A CA 1
ATOM 3775 C C . VAL A 1 496 ? 8.680 -11.930 37.713 1.00 37.59 496 VAL A C 1
ATOM 3777 O O . VAL A 1 496 ? 9.567 -11.087 37.589 1.00 37.59 496 VAL A O 1
ATOM 3780 N N . ALA A 1 497 ? 8.460 -12.551 38.877 1.00 37.41 497 ALA A N 1
ATOM 3781 C CA . ALA A 1 497 ? 9.219 -12.264 40.096 1.00 37.41 497 ALA A CA 1
ATOM 3782 C C . ALA A 1 497 ? 10.699 -12.675 39.987 1.00 37.41 497 ALA A C 1
ATOM 3784 O O . ALA A 1 497 ? 11.583 -11.947 40.444 1.00 37.41 497 ALA A O 1
ATOM 3785 N N . THR A 1 498 ? 10.976 -13.801 39.325 1.00 41.34 498 THR A N 1
ATOM 3786 C CA . THR A 1 498 ? 12.342 -14.299 39.093 1.00 41.34 498 THR A CA 1
ATOM 3787 C C . THR A 1 498 ? 13.129 -13.363 38.169 1.00 41.34 498 THR A C 1
ATOM 3789 O O . THR A 1 498 ? 14.304 -13.077 38.406 1.00 41.34 498 THR A O 1
ATOM 3792 N N . GLU A 1 499 ? 12.471 -12.817 37.146 1.00 36.75 499 GLU A N 1
ATOM 3793 C CA . GLU A 1 499 ? 13.108 -11.926 36.177 1.00 36.75 499 GLU A CA 1
ATOM 3794 C C . GLU A 1 499 ? 13.280 -10.490 36.707 1.00 36.75 499 GLU A C 1
ATOM 3796 O O . GLU A 1 499 ? 14.264 -9.821 36.383 1.00 36.75 499 GLU A O 1
ATOM 3801 N N . LEU A 1 500 ? 12.388 -10.033 37.597 1.00 37.16 500 LEU A N 1
ATOM 3802 C CA . LEU A 1 500 ? 12.571 -8.782 38.342 1.00 37.16 500 LEU A CA 1
ATOM 3803 C C . LEU A 1 500 ? 13.729 -8.882 39.346 1.00 37.16 500 LEU A C 1
ATOM 3805 O O . LEU A 1 500 ? 14.533 -7.954 39.446 1.00 37.16 500 LEU A O 1
ATOM 3809 N N . ALA A 1 501 ? 13.849 -10.014 40.049 1.00 38.06 501 ALA A N 1
ATOM 3810 C CA . ALA A 1 501 ? 14.942 -10.260 40.986 1.00 38.06 501 ALA A CA 1
ATOM 3811 C C . ALA A 1 501 ? 16.303 -10.235 40.274 1.00 38.06 501 ALA A C 1
ATOM 3813 O O . ALA A 1 501 ? 17.224 -9.580 40.751 1.00 38.06 501 ALA A O 1
ATOM 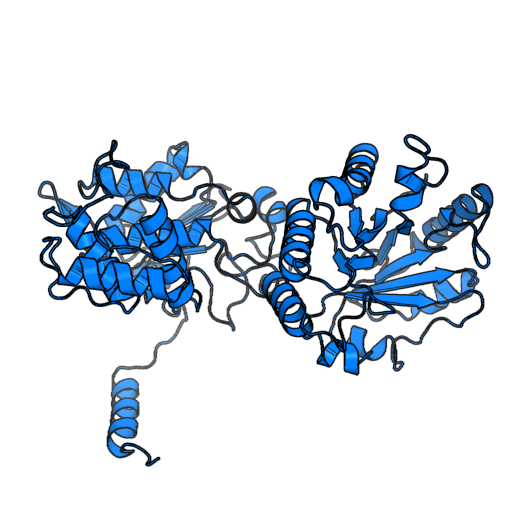3814 N N . ALA A 1 502 ? 16.412 -10.840 39.086 1.00 38.12 502 ALA A N 1
ATOM 3815 C CA . ALA A 1 502 ? 17.641 -10.828 38.288 1.00 38.12 502 ALA A CA 1
ATOM 3816 C C . ALA A 1 502 ? 18.087 -9.414 37.860 1.00 38.12 502 ALA A C 1
ATOM 3818 O O . ALA A 1 502 ? 19.284 -9.144 37.761 1.00 38.12 502 ALA A O 1
ATOM 3819 N N . ARG A 1 503 ? 17.140 -8.492 37.640 1.00 37.62 503 ARG A N 1
ATOM 3820 C CA . ARG A 1 503 ? 17.424 -7.104 37.231 1.00 37.62 503 ARG A CA 1
ATOM 3821 C C . ARG A 1 503 ? 17.802 -6.194 38.398 1.00 37.62 503 ARG A C 1
ATOM 3823 O O . ARG A 1 503 ? 18.569 -5.257 38.203 1.00 37.62 503 ARG A O 1
ATOM 3830 N N . ILE A 1 504 ? 17.314 -6.480 39.605 1.00 37.50 504 ILE A N 1
ATOM 3831 C CA . ILE A 1 504 ? 17.686 -5.743 40.822 1.00 37.50 504 ILE A CA 1
ATOM 3832 C C . ILE A 1 504 ? 19.127 -6.078 41.242 1.00 37.50 504 ILE A C 1
ATOM 3834 O O . ILE A 1 504 ? 19.853 -5.196 41.694 1.00 37.50 504 ILE A O 1
ATOM 3838 N N . THR A 1 505 ? 19.583 -7.316 41.026 1.00 39.47 505 THR A N 1
ATOM 3839 C CA . THR A 1 505 ? 20.946 -7.750 41.389 1.00 39.47 505 THR A CA 1
ATOM 3840 C C . THR A 1 505 ? 22.033 -7.230 40.443 1.00 39.47 505 THR A C 1
ATOM 3842 O O . THR A 1 505 ? 23.204 -7.225 40.812 1.00 39.47 505 THR A O 1
ATOM 3845 N N . ALA A 1 506 ? 21.680 -6.798 39.228 1.00 40.56 506 ALA A N 1
ATOM 3846 C CA . ALA A 1 506 ? 22.670 -6.444 38.210 1.00 40.56 506 ALA A CA 1
ATOM 3847 C C . ALA A 1 506 ? 23.319 -5.059 38.406 1.00 40.56 506 ALA A C 1
ATOM 3849 O O . ALA A 1 506 ? 24.421 -4.854 37.908 1.00 40.56 506 ALA A O 1
ATOM 3850 N N . GLY A 1 507 ? 22.692 -4.137 39.152 1.00 36.34 507 GLY A N 1
ATOM 3851 C CA . GLY A 1 507 ? 23.203 -2.773 39.357 1.00 36.34 507 GLY A CA 1
ATOM 3852 C C . GLY A 1 507 ? 23.396 -1.965 38.052 1.00 36.34 507 GLY A C 1
ATOM 3853 O O . GLY A 1 507 ? 23.354 -2.510 36.950 1.00 36.34 507 GLY A O 1
ATOM 3854 N N . PRO A 1 508 ? 23.568 -0.634 38.122 1.00 36.62 508 PRO A N 1
ATOM 3855 C CA . PRO A 1 508 ? 23.831 0.165 36.928 1.00 36.62 508 PRO A CA 1
ATOM 3856 C C . PRO A 1 508 ? 25.271 -0.068 36.444 1.00 36.62 508 PRO A C 1
ATOM 3858 O O . PRO A 1 508 ? 26.227 0.196 37.175 1.00 36.62 508 PRO A O 1
ATOM 3861 N N . ALA A 1 509 ? 25.432 -0.556 35.211 1.00 36.75 509 ALA A N 1
ATOM 3862 C CA . ALA A 1 509 ? 26.737 -0.626 34.559 1.00 36.75 509 ALA A CA 1
ATOM 3863 C C . ALA A 1 509 ? 27.286 0.793 34.328 1.00 36.75 509 ALA A C 1
ATOM 3865 O O . ALA A 1 509 ? 26.568 1.686 33.880 1.00 36.75 509 ALA A O 1
ATOM 3866 N N . ALA A 1 510 ? 28.552 0.984 34.696 1.00 36.25 510 ALA A N 1
ATOM 3867 C CA . ALA A 1 510 ? 29.267 2.248 34.625 1.00 36.25 510 ALA A CA 1
ATOM 3868 C C . ALA A 1 510 ? 29.639 2.641 33.181 1.00 36.25 510 ALA A C 1
ATOM 3870 O O . ALA A 1 510 ? 30.033 1.781 32.394 1.00 36.25 510 ALA A O 1
ATOM 3871 N N . THR A 1 511 ? 29.574 3.964 32.964 1.00 40.22 511 THR A N 1
ATOM 3872 C CA . THR A 1 511 ? 30.002 4.820 31.831 1.00 40.22 511 THR A CA 1
ATOM 3873 C C . THR A 1 511 ? 29.340 4.619 30.481 1.00 40.22 511 THR A C 1
ATOM 3875 O O . THR A 1 511 ? 29.614 3.591 29.828 1.00 40.22 511 THR A O 1
#